Protein AF-A0A3A0DLK5-F1 (afdb_monomer_lite)

Structure (mmCIF, N/CA/C/O backbone):
data_AF-A0A3A0DLK5-F1
#
_entry.id   AF-A0A3A0DLK5-F1
#
loop_
_atom_site.group_PDB
_atom_site.id
_atom_site.type_symbol
_atom_site.label_atom_id
_atom_site.label_alt_id
_atom_site.label_comp_id
_atom_site.label_asym_id
_atom_site.label_entity_id
_atom_site.label_seq_id
_atom_site.pdbx_PDB_ins_code
_atom_site.Cartn_x
_atom_site.Cartn_y
_atom_site.Cartn_z
_atom_site.occupancy
_atom_site.B_iso_or_equiv
_atom_site.auth_seq_id
_atom_site.auth_comp_id
_atom_site.auth_asym_id
_atom_site.auth_atom_id
_atom_site.pdbx_PDB_model_num
ATOM 1 N N . MET A 1 1 ? 32.232 1.868 -18.737 1.00 34.16 1 MET A N 1
ATOM 2 C CA . MET A 1 1 ? 31.242 0.925 -19.292 1.00 34.16 1 MET A CA 1
ATOM 3 C C . MET A 1 1 ? 31.493 -0.412 -18.632 1.00 34.16 1 MET A C 1
ATOM 5 O O . MET A 1 1 ? 32.468 -1.069 -18.978 1.00 34.16 1 MET A O 1
ATOM 9 N N . ALA A 1 2 ? 30.712 -0.737 -17.605 1.00 38.31 2 ALA A N 1
ATOM 10 C CA . ALA A 1 2 ? 30.695 -2.085 -17.058 1.00 38.31 2 ALA A CA 1
ATOM 11 C C . ALA A 1 2 ? 30.108 -3.041 -18.112 1.00 38.31 2 ALA A C 1
ATOM 13 O O . ALA A 1 2 ? 29.329 -2.612 -18.967 1.00 38.31 2 ALA A O 1
ATOM 14 N N . ALA A 1 3 ? 30.559 -4.294 -18.114 1.00 41.34 3 ALA A N 1
ATOM 15 C CA . ALA A 1 3 ? 30.065 -5.302 -19.043 1.00 41.34 3 ALA A CA 1
ATOM 16 C C . ALA A 1 3 ? 28.560 -5.514 -18.822 1.00 41.34 3 ALA A C 1
ATOM 18 O O . ALA A 1 3 ? 28.112 -5.530 -17.679 1.00 41.34 3 ALA A O 1
ATOM 19 N N . MET A 1 4 ? 27.790 -5.656 -19.905 1.00 41.47 4 MET A N 1
ATOM 20 C CA . MET A 1 4 ? 26.389 -6.057 -19.788 1.00 41.47 4 MET A CA 1
ATOM 21 C C . MET A 1 4 ? 26.327 -7.449 -19.144 1.00 41.47 4 MET A C 1
ATOM 23 O O . MET A 1 4 ? 27.038 -8.347 -19.612 1.00 41.47 4 MET A O 1
ATOM 27 N N . PRO A 1 5 ? 25.530 -7.636 -18.083 1.00 41.88 5 PRO A N 1
ATOM 28 C CA . PRO A 1 5 ? 25.325 -8.946 -17.492 1.00 41.88 5 PRO A CA 1
ATOM 29 C C . PRO A 1 5 ? 24.592 -9.863 -18.495 1.00 41.88 5 PRO A C 1
ATOM 31 O O . PRO A 1 5 ? 23.936 -9.392 -19.430 1.00 41.88 5 PRO A O 1
ATOM 34 N N . PRO A 1 6 ? 24.783 -11.185 -18.389 1.00 40.12 6 PRO A N 1
ATOM 35 C CA . PRO A 1 6 ? 24.301 -12.149 -19.375 1.00 40.12 6 PRO A CA 1
ATOM 36 C C . PRO A 1 6 ? 22.765 -12.214 -19.439 1.00 40.12 6 PRO A C 1
ATOM 38 O O . PRO A 1 6 ? 22.094 -12.216 -18.420 1.00 40.12 6 PRO A O 1
ATOM 41 N N . ALA A 1 7 ? 22.199 -12.331 -20.644 1.00 37.28 7 ALA A N 1
ATOM 42 C CA . ALA A 1 7 ? 20.751 -12.385 -20.862 1.00 37.28 7 ALA A CA 1
ATOM 43 C C . ALA A 1 7 ? 20.071 -13.564 -20.130 1.00 37.28 7 ALA A C 1
ATOM 45 O O . ALA A 1 7 ? 20.498 -14.714 -20.275 1.00 37.28 7 ALA A O 1
ATOM 46 N N . GLY A 1 8 ? 18.986 -13.270 -19.400 1.00 46.81 8 GLY A N 1
ATOM 47 C CA . GLY A 1 8 ? 18.167 -14.251 -18.669 1.00 46.81 8 GLY A CA 1
ATOM 48 C C . GLY A 1 8 ? 17.815 -13.889 -17.217 1.00 46.81 8 GLY A C 1
ATOM 49 O O . GLY A 1 8 ? 17.337 -14.762 -16.494 1.00 46.81 8 GLY A O 1
ATOM 50 N N . HIS A 1 9 ? 18.063 -12.654 -16.771 1.00 54.78 9 HIS A N 1
ATOM 51 C CA . HIS A 1 9 ? 17.793 -12.229 -15.394 1.00 54.78 9 HIS A CA 1
ATOM 52 C C . HIS A 1 9 ? 16.305 -11.951 -15.137 1.00 54.78 9 HIS A C 1
ATOM 54 O O . HIS A 1 9 ? 15.571 -11.510 -16.018 1.00 54.78 9 HIS A O 1
ATOM 60 N N . ALA A 1 10 ? 15.871 -12.243 -13.911 1.00 68.50 10 ALA A N 1
ATOM 61 C CA . ALA A 1 10 ? 14.544 -11.918 -13.412 1.00 68.50 10 ALA A CA 1
ATOM 62 C C . ALA A 1 10 ? 14.385 -10.394 -13.307 1.00 68.50 10 ALA A C 1
ATOM 64 O O . ALA A 1 10 ? 15.261 -9.733 -12.758 1.00 68.50 10 ALA A O 1
ATOM 65 N N . ALA A 1 11 ? 13.274 -9.850 -13.803 1.00 90.25 11 ALA A N 1
ATOM 66 C CA . ALA A 1 11 ? 12.898 -8.473 -13.519 1.00 90.25 11 ALA A CA 1
ATOM 67 C C . ALA A 1 11 ? 12.209 -8.413 -12.156 1.00 90.25 11 ALA A C 1
ATOM 69 O O . ALA A 1 11 ? 11.267 -9.172 -11.911 1.00 90.25 11 ALA A O 1
ATOM 70 N N . SER A 1 12 ? 12.690 -7.552 -11.264 1.00 93.38 12 SER A N 1
ATOM 71 C CA . SER A 1 12 ? 12.174 -7.481 -9.895 1.00 93.38 12 SER A CA 1
ATOM 72 C C . SER A 1 12 ? 12.217 -6.065 -9.348 1.00 93.38 12 SER A C 1
ATOM 74 O O . SER A 1 12 ? 13.135 -5.304 -9.641 1.00 93.38 12 SER A O 1
ATOM 76 N N . LEU A 1 13 ? 11.272 -5.739 -8.472 1.00 94.44 13 LEU A N 1
ATOM 77 C CA . LEU A 1 13 ? 11.472 -4.664 -7.510 1.00 94.44 13 LEU A CA 1
ATOM 78 C C . LEU A 1 13 ? 12.346 -5.188 -6.374 1.00 94.44 13 LEU A C 1
ATOM 80 O O . LEU A 1 13 ? 12.076 -6.255 -5.822 1.00 94.44 13 LEU A O 1
ATOM 84 N N . LEU A 1 14 ? 13.393 -4.452 -6.033 1.00 91.62 14 LEU A N 1
ATOM 85 C CA . LEU A 1 14 ? 14.311 -4.780 -4.955 1.00 91.62 14 LEU A CA 1
ATOM 86 C C . LEU A 1 14 ? 14.040 -3.871 -3.772 1.00 91.62 14 LEU A C 1
ATOM 88 O O . LEU A 1 14 ? 14.046 -2.655 -3.925 1.00 91.62 14 LEU A O 1
ATOM 92 N N . PHE A 1 15 ? 13.874 -4.458 -2.596 1.00 88.25 15 PHE A N 1
ATOM 93 C CA . PHE A 1 15 ? 13.658 -3.744 -1.349 1.00 88.25 15 PHE A CA 1
ATOM 94 C C . PHE A 1 15 ? 14.786 -4.067 -0.386 1.00 88.25 15 PHE A C 1
ATOM 96 O O . PHE A 1 15 ? 15.182 -5.227 -0.225 1.00 88.25 15 PHE A O 1
ATOM 103 N N . ARG A 1 16 ? 15.321 -3.031 0.245 1.00 83.50 16 ARG A N 1
ATOM 104 C CA . ARG A 1 16 ? 16.398 -3.142 1.224 1.00 83.50 16 ARG A CA 1
ATOM 105 C C . ARG A 1 16 ? 15.998 -2.426 2.501 1.00 83.50 16 ARG A C 1
ATOM 107 O O . ARG A 1 16 ? 15.196 -1.504 2.464 1.00 83.50 16 ARG A O 1
ATOM 114 N N . GLU A 1 17 ? 16.548 -2.899 3.609 1.00 75.31 17 GLU A N 1
ATOM 115 C CA . GLU A 1 17 ? 16.556 -2.219 4.899 1.00 75.31 17 GLU A CA 1
ATOM 116 C C . GLU A 1 17 ? 18.019 -2.036 5.344 1.00 75.31 17 GLU A C 1
ATOM 118 O O . GLU A 1 17 ? 18.793 -3.002 5.397 1.00 75.31 17 GLU A O 1
ATOM 123 N N . SER A 1 18 ? 18.441 -0.812 5.658 1.00 63.25 18 SER A N 1
ATOM 124 C CA . SER A 1 18 ? 19.761 -0.525 6.217 1.00 63.25 18 SER A CA 1
ATOM 125 C C . SER A 1 18 ? 19.859 -1.064 7.641 1.00 63.25 18 SER A C 1
ATOM 127 O O . SER A 1 18 ? 19.015 -0.802 8.495 1.00 63.25 18 SER A O 1
ATOM 129 N N . ALA A 1 19 ? 20.949 -1.771 7.942 1.00 51.53 19 ALA A N 1
ATOM 130 C CA . ALA A 1 19 ? 21.298 -2.093 9.319 1.00 51.53 19 ALA A CA 1
ATOM 131 C C . ALA A 1 19 ? 21.792 -0.827 10.036 1.00 51.53 19 ALA A C 1
ATOM 133 O O . ALA A 1 19 ? 22.991 -0.548 10.102 1.00 51.53 19 ALA A O 1
ATOM 134 N N . GLY A 1 20 ? 20.840 -0.062 10.562 1.00 49.34 20 GLY A N 1
ATOM 135 C CA . GLY A 1 20 ? 21.077 1.181 11.280 1.00 49.34 20 GLY A CA 1
ATOM 136 C C . GLY A 1 20 ? 20.723 2.416 10.453 1.00 49.34 20 GLY A C 1
ATOM 137 O O . GLY A 1 20 ? 21.343 2.693 9.428 1.00 49.34 20 GLY A O 1
ATOM 138 N N . TYR A 1 21 ? 19.739 3.151 10.975 1.00 44.06 21 TYR A N 1
ATOM 139 C CA . TYR A 1 21 ? 19.574 4.605 10.907 1.00 44.06 21 TYR A CA 1
ATOM 140 C C . TYR A 1 21 ? 19.883 5.257 9.558 1.00 44.06 21 TYR A C 1
ATOM 142 O O . TYR A 1 21 ? 20.777 6.097 9.473 1.00 44.06 21 TYR A O 1
ATOM 150 N N . LEU A 1 22 ? 19.144 4.897 8.509 1.00 43.53 22 LEU A N 1
ATOM 151 C CA . LEU A 1 22 ? 19.096 5.700 7.292 1.00 43.53 22 LEU A CA 1
ATOM 152 C C . LEU A 1 22 ? 17.663 5.790 6.791 1.00 43.53 22 LEU A C 1
ATOM 154 O O . LEU A 1 22 ? 17.083 4.834 6.295 1.00 43.53 22 LEU A O 1
ATOM 158 N N . ASP A 1 23 ? 17.115 6.979 6.993 1.00 47.97 23 ASP A N 1
ATOM 159 C CA . ASP A 1 23 ? 15.732 7.314 6.733 1.00 47.97 23 ASP A CA 1
ATOM 160 C C . ASP A 1 23 ? 15.464 7.526 5.250 1.00 47.97 23 ASP A C 1
ATOM 162 O O . ASP A 1 23 ? 16.197 8.233 4.554 1.00 47.97 23 ASP A O 1
ATOM 166 N N . PHE A 1 24 ? 14.298 7.057 4.824 1.00 49.66 24 PHE A N 1
ATOM 167 C CA . PHE A 1 24 ? 13.686 7.403 3.550 1.00 49.66 24 PHE A CA 1
ATOM 168 C C . PHE A 1 24 ? 13.430 8.931 3.426 1.00 49.66 24 PHE A C 1
ATOM 170 O O . PHE A 1 24 ? 13.394 9.455 2.312 1.00 49.66 24 PHE A O 1
ATOM 177 N N . ILE A 1 25 ? 13.327 9.681 4.543 1.00 48.03 25 ILE A N 1
ATOM 178 C CA . ILE A 1 25 ? 13.006 11.130 4.566 1.00 48.03 25 ILE A CA 1
ATOM 179 C C . ILE A 1 25 ? 13.698 11.939 5.720 1.00 48.03 25 ILE A C 1
ATOM 181 O O . ILE A 1 25 ? 13.385 13.094 6.001 1.00 48.03 25 ILE A O 1
ATOM 185 N N . GLY A 1 26 ? 14.713 11.393 6.387 1.00 39.78 26 GLY A N 1
ATOM 186 C CA . GLY A 1 26 ? 15.451 12.097 7.455 1.00 39.78 26 GLY A CA 1
ATOM 187 C C . GLY A 1 26 ? 14.703 12.304 8.786 1.00 39.78 26 GLY A C 1
ATOM 188 O O . GLY A 1 26 ? 15.006 13.276 9.482 1.00 39.78 26 GLY A O 1
ATOM 189 N N . ALA A 1 27 ? 13.737 11.445 9.138 1.00 35.72 27 ALA A N 1
ATOM 190 C CA . ALA A 1 27 ? 13.007 11.523 10.407 1.00 35.72 27 ALA A CA 1
ATOM 191 C C . ALA A 1 27 ? 12.652 10.161 11.057 1.00 35.72 27 ALA A C 1
ATOM 193 O O . ALA A 1 27 ? 11.501 9.946 11.411 1.00 35.72 27 ALA A O 1
ATOM 194 N N . GLY A 1 28 ? 13.615 9.267 11.266 1.00 44.59 28 GLY A N 1
ATOM 195 C CA . GLY A 1 28 ? 13.417 8.057 12.074 1.00 44.59 28 GLY A CA 1
ATOM 196 C C . GLY A 1 28 ? 12.828 6.848 11.334 1.00 44.59 28 GLY A C 1
ATOM 197 O O . GLY A 1 28 ? 12.215 6.935 10.267 1.00 44.59 28 GLY A O 1
ATOM 198 N N . THR A 1 29 ? 13.079 5.674 11.916 1.00 46.91 29 THR A N 1
ATOM 199 C CA . THR A 1 29 ? 12.907 4.352 11.307 1.00 46.91 29 THR A CA 1
ATOM 200 C C . THR A 1 29 ? 11.442 3.921 11.272 1.00 46.91 29 THR A C 1
ATOM 202 O O . THR A 1 29 ? 10.942 3.384 12.261 1.00 46.91 29 THR A O 1
ATOM 205 N N . LEU A 1 30 ? 10.778 4.053 10.121 1.00 49.81 30 LEU A N 1
ATOM 206 C CA . LEU A 1 30 ? 9.642 3.179 9.822 1.00 49.81 30 LEU A CA 1
ATOM 207 C C . LEU A 1 30 ? 10.158 1.726 9.813 1.00 49.81 30 LEU A C 1
ATOM 209 O O . LEU A 1 30 ? 11.142 1.458 9.118 1.00 49.81 30 LEU A O 1
ATOM 213 N N . PRO A 1 31 ? 9.559 0.787 10.565 1.00 52.47 31 PRO A N 1
ATOM 214 C CA . PRO A 1 31 ? 9.949 -0.614 10.496 1.00 52.47 31 PRO A CA 1
ATOM 215 C C . PRO A 1 31 ? 9.750 -1.150 9.076 1.00 52.47 31 PRO A C 1
ATOM 217 O O . PRO A 1 31 ? 8.702 -0.932 8.463 1.00 52.47 31 PRO A O 1
ATOM 220 N N . GLY A 1 32 ? 10.741 -1.883 8.565 1.00 65.12 32 GLY A N 1
ATOM 221 C CA . GLY A 1 32 ? 10.684 -2.507 7.245 1.00 65.12 32 GLY A CA 1
ATOM 222 C C . GLY A 1 32 ? 11.621 -1.864 6.225 1.00 65.12 32 GLY A C 1
ATOM 223 O O . GLY A 1 32 ? 12.773 -1.565 6.523 1.00 65.12 32 GLY A O 1
ATOM 224 N N . TRP A 1 33 ? 11.162 -1.734 4.983 1.00 72.62 33 TRP A N 1
ATOM 225 C CA . TRP A 1 33 ? 12.013 -1.329 3.860 1.00 72.62 33 TRP A CA 1
ATOM 226 C C . TRP A 1 33 ? 12.355 0.170 3.880 1.00 72.62 33 TRP A C 1
ATOM 228 O O . TRP A 1 33 ? 11.471 1.011 4.040 1.00 72.62 33 TRP A O 1
ATOM 238 N N . ASP A 1 34 ? 13.622 0.511 3.626 1.00 70.94 34 ASP A N 1
ATOM 239 C CA . ASP A 1 34 ? 14.130 1.891 3.573 1.00 70.94 34 ASP A CA 1
ATOM 240 C C . ASP A 1 34 ? 14.447 2.382 2.153 1.00 70.94 34 ASP A C 1
ATOM 242 O O . ASP A 1 34 ? 14.486 3.588 1.892 1.00 70.94 34 ASP A O 1
ATOM 246 N N . HIS A 1 35 ? 14.662 1.452 1.223 1.00 82.44 35 HIS A N 1
ATOM 247 C CA . HIS A 1 35 ? 15.047 1.758 -0.144 1.00 82.44 35 HIS A CA 1
ATOM 248 C C . HIS A 1 35 ? 14.426 0.778 -1.129 1.00 82.44 35 HIS A C 1
ATOM 250 O O . HIS A 1 35 ? 14.305 -0.417 -0.844 1.00 82.44 35 HIS A O 1
ATOM 256 N N . VAL A 1 36 ? 14.090 1.288 -2.312 1.00 89.44 36 VAL A N 1
ATOM 257 C CA . VAL A 1 36 ? 13.565 0.489 -3.417 1.00 89.44 36 VAL A CA 1
ATOM 258 C C . VAL A 1 36 ? 14.302 0.791 -4.717 1.00 89.44 36 VAL A C 1
ATOM 260 O O . VAL A 1 36 ? 14.678 1.933 -4.975 1.00 89.44 36 VAL A O 1
ATOM 263 N N . GLY A 1 37 ? 14.513 -0.245 -5.522 1.00 93.25 37 GLY A N 1
ATOM 264 C CA . GLY A 1 37 ? 15.069 -0.143 -6.866 1.00 93.25 37 GLY A CA 1
ATOM 265 C C . GLY A 1 37 ? 14.392 -1.111 -7.831 1.00 93.25 37 GLY A C 1
ATOM 266 O O . GLY A 1 37 ? 13.740 -2.066 -7.414 1.00 93.25 37 GLY A O 1
ATOM 267 N N . LEU A 1 38 ? 14.553 -0.873 -9.128 1.00 95.75 38 LEU A N 1
ATOM 268 C CA . LEU A 1 38 ? 14.069 -1.738 -10.202 1.00 95.75 38 LEU A CA 1
ATOM 269 C C . LEU A 1 38 ? 15.249 -2.489 -10.822 1.00 95.75 38 LEU A C 1
ATOM 271 O O . LEU A 1 38 ? 16.127 -1.870 -11.416 1.00 95.75 38 LEU A O 1
ATOM 275 N N . GLU A 1 39 ? 15.252 -3.816 -10.722 1.00 94.00 39 GLU A N 1
ATOM 276 C CA . GLU A 1 39 ? 16.194 -4.687 -11.423 1.00 94.00 39 GLU A CA 1
ATOM 277 C C . GLU A 1 39 ? 15.682 -5.020 -12.830 1.00 94.00 39 GLU A C 1
ATOM 279 O O . GLU A 1 39 ? 14.638 -5.660 -12.977 1.00 94.00 39 GLU A O 1
ATOM 284 N N . VAL A 1 40 ? 16.450 -4.646 -13.857 1.00 92.12 40 VAL A N 1
ATOM 285 C CA . VAL A 1 40 ? 16.250 -5.052 -15.257 1.00 92.12 40 VAL A CA 1
ATOM 286 C C . VAL A 1 40 ? 17.590 -5.462 -15.842 1.00 92.12 40 VAL A C 1
ATOM 288 O O . VAL A 1 40 ? 18.580 -4.744 -15.702 1.00 92.12 40 VAL A O 1
ATOM 291 N N . ASP A 1 41 ? 17.634 -6.638 -16.474 1.00 86.94 41 ASP A N 1
ATOM 292 C CA . ASP A 1 41 ? 18.841 -7.174 -17.107 1.00 86.94 41 ASP A CA 1
ATOM 293 C C . ASP A 1 41 ? 20.079 -7.040 -16.204 1.00 86.94 41 ASP A C 1
ATOM 295 O O . ASP A 1 41 ? 21.101 -6.500 -16.613 1.00 86.94 41 ASP A O 1
ATOM 299 N N . GLY A 1 42 ? 19.960 -7.473 -14.942 1.00 82.44 42 GLY A N 1
ATOM 300 C CA . GLY A 1 42 ? 21.040 -7.496 -13.947 1.00 82.44 42 GLY A CA 1
ATOM 301 C C . GLY A 1 42 ? 21.536 -6.127 -13.460 1.00 82.44 42 GLY A C 1
ATOM 302 O O . GLY A 1 42 ? 22.475 -6.077 -12.661 1.00 82.44 42 GLY A O 1
ATOM 303 N N . TRP A 1 43 ? 20.919 -5.033 -13.906 1.00 87.44 43 TRP A N 1
ATOM 304 C CA . TRP A 1 43 ? 21.165 -3.681 -13.418 1.00 87.44 43 TRP A CA 1
ATOM 305 C C . TRP A 1 43 ? 20.004 -3.184 -12.574 1.00 87.44 43 TRP A C 1
ATOM 307 O O . TRP A 1 43 ? 18.851 -3.475 -12.863 1.00 87.44 43 TRP A O 1
ATOM 317 N N . VAL A 1 44 ? 20.316 -2.380 -11.566 1.00 90.88 44 VAL A N 1
ATOM 318 C CA . VAL A 1 44 ? 19.348 -1.766 -10.667 1.00 90.88 44 VAL A CA 1
ATOM 319 C C . VAL A 1 44 ? 19.278 -0.274 -10.943 1.00 90.88 44 VAL A C 1
ATOM 321 O O . VAL A 1 44 ? 20.288 0.434 -10.872 1.00 90.88 44 VAL A O 1
ATOM 324 N N . TRP A 1 45 ? 18.070 0.173 -11.254 1.00 94.00 45 TRP A N 1
ATOM 325 C CA . TRP A 1 45 ? 17.669 1.568 -11.310 1.00 94.00 45 TRP A CA 1
ATOM 326 C C . TRP A 1 45 ? 17.139 2.012 -9.951 1.00 94.00 45 TRP A C 1
ATOM 328 O O . TRP A 1 45 ? 16.303 1.334 -9.358 1.00 94.00 45 TRP A O 1
ATOM 338 N N . GLU A 1 46 ? 17.595 3.159 -9.466 1.00 91.38 46 GLU A N 1
ATOM 339 C CA . GLU A 1 46 ? 17.121 3.758 -8.215 1.00 91.38 46 GLU A CA 1
ATOM 340 C C . GLU A 1 46 ? 17.210 5.287 -8.279 1.00 91.38 46 GLU A C 1
ATOM 342 O O . GLU A 1 46 ? 17.851 5.841 -9.176 1.00 91.38 46 GLU A O 1
ATOM 347 N N . SER A 1 47 ? 16.605 5.968 -7.303 1.00 89.31 47 SER A N 1
ATOM 348 C CA . SER A 1 47 ? 16.895 7.375 -7.019 1.00 89.31 47 SER A CA 1
ATOM 349 C C . SER A 1 47 ? 17.412 7.514 -5.595 1.00 89.31 47 SER A C 1
ATOM 351 O O . SER A 1 47 ? 16.755 7.076 -4.652 1.00 89.31 47 SER A O 1
ATOM 353 N N . HIS A 1 48 ? 18.574 8.141 -5.423 1.00 81.50 48 HIS A N 1
ATOM 354 C CA . HIS A 1 48 ? 19.280 8.167 -4.143 1.00 81.50 48 HIS A CA 1
ATOM 355 C C . HIS A 1 48 ? 19.714 9.600 -3.768 1.00 81.50 48 HIS A C 1
ATOM 357 O O . HIS A 1 48 ? 20.140 10.346 -4.651 1.00 81.50 48 HIS A O 1
ATOM 363 N N . PRO A 1 49 ? 19.683 10.023 -2.482 1.00 73.56 49 PRO A N 1
ATOM 364 C CA . PRO A 1 49 ? 20.080 11.381 -2.066 1.00 73.56 49 PRO A CA 1
ATOM 365 C C . PRO A 1 49 ? 21.531 11.752 -2.401 1.00 73.56 49 PRO A C 1
ATOM 367 O O . PRO A 1 49 ? 21.891 12.929 -2.426 1.00 73.56 49 PRO A O 1
ATOM 370 N N . GLY A 1 50 ? 22.358 10.756 -2.704 1.00 66.62 50 GLY A N 1
ATOM 371 C CA . GLY A 1 50 ? 23.811 10.866 -2.722 1.00 66.62 50 GLY A CA 1
ATOM 372 C C . GLY A 1 50 ? 24.343 10.810 -1.287 1.00 66.62 50 GLY A C 1
ATOM 373 O O . GLY A 1 50 ? 23.819 11.459 -0.386 1.00 66.62 50 GLY A O 1
ATOM 374 N N . TYR A 1 51 ? 25.358 9.986 -1.033 1.00 57.53 51 TYR A N 1
ATOM 375 C CA . TYR A 1 51 ? 25.908 9.788 0.312 1.00 57.53 51 TYR A CA 1
ATOM 376 C C . TYR A 1 51 ? 26.741 10.991 0.786 1.00 57.53 51 TYR A C 1
ATOM 378 O O . TYR A 1 51 ? 27.971 10.946 0.746 1.00 57.53 51 TYR A O 1
ATOM 386 N N . ASP A 1 52 ? 26.104 12.078 1.217 1.00 45.81 52 ASP A N 1
ATOM 387 C CA . ASP A 1 52 ? 26.799 13.187 1.883 1.00 45.81 52 ASP A CA 1
ATOM 388 C C . ASP A 1 52 ? 26.635 13.058 3.407 1.00 45.81 52 ASP A C 1
ATOM 390 O O . ASP A 1 52 ? 25.759 13.661 4.023 1.00 45.81 52 ASP A O 1
ATOM 394 N N . TYR A 1 53 ? 27.453 12.202 4.033 1.00 45.88 53 TYR A N 1
ATOM 395 C CA . TYR A 1 53 ? 27.465 12.054 5.493 1.00 45.88 53 TYR A CA 1
ATOM 396 C C . TYR A 1 53 ? 28.512 12.963 6.149 1.00 45.88 53 TYR A C 1
ATOM 398 O O . TYR A 1 53 ? 29.673 12.977 5.713 1.00 45.88 53 TYR A O 1
ATOM 406 N N . PRO A 1 54 ? 28.186 13.635 7.274 1.00 36.81 54 PRO A N 1
ATOM 407 C CA . PRO A 1 54 ? 29.183 14.309 8.093 1.00 36.81 54 PRO A CA 1
ATOM 408 C C . PRO A 1 54 ? 30.139 13.260 8.681 1.00 36.81 54 PRO A C 1
ATOM 410 O O . PRO A 1 54 ? 29.782 12.510 9.585 1.00 36.81 54 PRO A O 1
ATOM 413 N N . GLY A 1 55 ? 31.361 13.188 8.148 1.00 41.53 55 GLY A N 1
ATOM 414 C CA . GLY A 1 55 ? 32.375 12.202 8.550 1.00 41.53 55 GLY A CA 1
ATOM 415 C C . GLY A 1 55 ? 32.783 11.213 7.455 1.00 41.53 55 GLY A C 1
ATOM 416 O O . GLY A 1 55 ? 33.737 10.458 7.661 1.00 41.53 55 GLY A O 1
ATOM 417 N N . ALA A 1 56 ? 32.149 11.245 6.277 1.00 43.06 56 ALA A N 1
ATOM 418 C CA . ALA A 1 56 ? 32.703 10.598 5.094 1.00 43.06 56 ALA A CA 1
ATOM 419 C C . ALA A 1 56 ? 34.051 11.259 4.771 1.00 43.06 56 ALA A C 1
ATOM 421 O O . ALA A 1 56 ? 34.134 12.435 4.423 1.00 43.06 56 ALA A O 1
ATOM 422 N N . ILE A 1 57 ? 35.134 10.500 4.921 1.00 40.19 57 ILE A N 1
ATOM 423 C CA . ILE A 1 57 ? 36.520 10.996 4.836 1.00 40.19 57 ILE A CA 1
ATOM 424 C C . ILE A 1 57 ? 36.862 11.540 3.430 1.00 40.19 57 ILE A C 1
ATOM 426 O O . ILE A 1 57 ? 37.923 12.127 3.230 1.00 40.19 57 ILE A O 1
ATOM 430 N N . PHE A 1 58 ? 35.961 11.371 2.456 1.00 41.28 58 PHE A N 1
ATOM 431 C CA . PHE A 1 58 ? 36.112 11.814 1.075 1.00 41.28 58 PHE A CA 1
ATOM 432 C C . PHE A 1 58 ? 34.793 12.370 0.524 1.00 41.28 58 PHE A C 1
ATOM 434 O O . PHE A 1 58 ? 34.100 11.707 -0.242 1.00 41.28 58 PHE A O 1
ATOM 441 N N .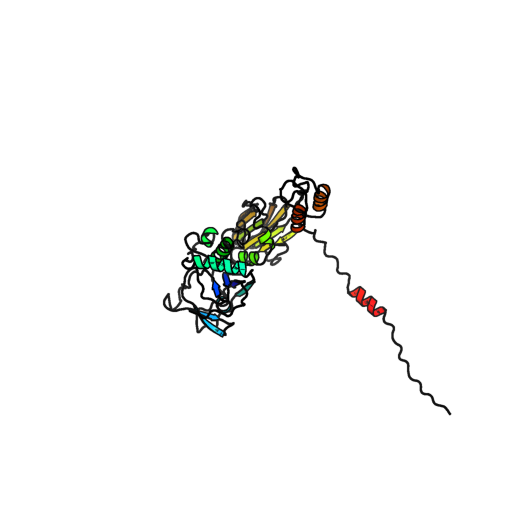 GLN A 1 59 ? 34.466 13.609 0.895 1.00 44.69 59 GLN A N 1
ATOM 442 C CA . GLN A 1 59 ? 33.418 14.392 0.235 1.00 44.69 59 GLN A CA 1
ATOM 443 C C . GLN A 1 59 ? 33.710 14.503 -1.271 1.00 44.69 59 GLN A C 1
ATOM 445 O O . GLN A 1 59 ? 34.738 15.059 -1.655 1.00 44.69 59 GLN A O 1
ATOM 450 N N . GLY A 1 60 ? 32.828 13.958 -2.115 1.00 44.97 60 GLY A N 1
ATOM 451 C CA . GLY A 1 60 ? 32.721 14.286 -3.545 1.00 44.97 60 GLY A CA 1
ATOM 452 C C . GLY A 1 60 ? 33.932 14.016 -4.453 1.00 44.97 60 GLY A C 1
ATOM 453 O O . GLY A 1 60 ? 33.980 14.574 -5.546 1.00 44.97 60 GLY A O 1
ATOM 454 N N . ILE A 1 61 ? 34.931 13.225 -4.035 1.00 44.25 61 ILE A N 1
ATOM 455 C CA . ILE A 1 61 ? 36.200 13.093 -4.791 1.00 44.25 61 ILE A CA 1
ATOM 456 C C . ILE A 1 61 ? 36.571 11.637 -5.138 1.00 44.25 61 ILE A C 1
ATOM 458 O O . ILE A 1 61 ? 37.381 11.424 -6.040 1.00 44.25 61 ILE A O 1
ATOM 462 N N . LEU A 1 62 ? 35.974 10.616 -4.508 1.00 48.41 62 LEU A N 1
ATOM 463 C CA . LEU A 1 62 ? 36.272 9.206 -4.804 1.00 48.41 62 LEU A CA 1
ATOM 464 C C . LEU A 1 62 ? 34.987 8.370 -4.941 1.00 48.41 62 LEU A C 1
ATOM 466 O O . LEU A 1 62 ? 34.045 8.606 -4.189 1.00 48.41 62 LEU A O 1
ATOM 470 N N . PRO A 1 63 ? 34.939 7.386 -5.864 1.00 52.62 63 PRO A N 1
ATOM 471 C CA . PRO A 1 63 ? 33.838 6.429 -5.915 1.00 52.62 63 PRO A CA 1
ATOM 472 C C . PRO A 1 63 ? 33.728 5.672 -4.587 1.00 52.62 63 PRO A C 1
ATOM 474 O O . PRO A 1 63 ? 34.748 5.353 -3.964 1.00 52.62 63 PRO A O 1
ATOM 477 N N . HIS A 1 64 ? 32.499 5.370 -4.172 1.00 59.16 64 HIS A N 1
ATOM 478 C CA . HIS A 1 64 ? 32.256 4.464 -3.054 1.00 59.16 64 HIS A CA 1
ATOM 479 C C . HIS A 1 64 ? 32.236 3.014 -3.561 1.00 59.16 64 HIS A C 1
ATOM 481 O O . HIS A 1 64 ? 32.144 2.758 -4.763 1.00 59.16 64 HIS A O 1
ATOM 487 N N . PHE A 1 65 ? 32.439 2.053 -2.658 1.00 60.75 65 PHE A N 1
ATOM 488 C CA . PHE A 1 65 ? 32.609 0.644 -3.018 1.00 60.75 65 PHE A CA 1
ATOM 489 C C . PHE A 1 65 ? 31.543 -0.212 -2.363 1.00 60.75 65 PHE A C 1
ATOM 491 O O . PHE A 1 65 ? 31.695 -0.568 -1.198 1.00 60.75 65 PHE A O 1
ATOM 498 N N . ALA A 1 66 ? 30.535 -0.607 -3.133 1.00 65.56 66 ALA A N 1
ATOM 499 C CA . ALA A 1 66 ? 29.549 -1.580 -2.689 1.00 65.56 66 ALA A CA 1
ATOM 500 C C . ALA A 1 66 ? 30.144 -2.993 -2.769 1.00 65.56 66 ALA A C 1
ATOM 502 O O . ALA A 1 66 ? 30.844 -3.321 -3.726 1.00 65.56 66 ALA A O 1
ATOM 503 N N . TRP A 1 67 ? 29.916 -3.826 -1.756 1.00 66.38 67 TRP A N 1
ATOM 504 C CA . TRP A 1 67 ? 30.274 -5.243 -1.822 1.00 66.38 67 TRP A CA 1
ATOM 505 C C . TRP A 1 67 ? 29.174 -5.996 -2.566 1.00 66.38 67 TRP A C 1
ATOM 507 O O . TRP A 1 67 ? 28.020 -5.950 -2.150 1.00 66.38 67 TRP A O 1
ATOM 517 N N . ASP A 1 68 ? 29.539 -6.695 -3.634 1.00 70.62 68 ASP A N 1
ATOM 518 C CA . ASP A 1 68 ? 28.666 -7.633 -4.323 1.00 70.62 68 ASP A CA 1
ATOM 519 C C . ASP A 1 68 ? 28.970 -9.059 -3.819 1.00 70.62 68 ASP A C 1
ATOM 521 O O . ASP A 1 68 ? 30.058 -9.588 -4.082 1.00 70.62 68 ASP A O 1
ATOM 525 N N . PRO A 1 69 ? 28.055 -9.694 -3.063 1.00 66.06 69 PRO A N 1
ATOM 526 C CA . PRO A 1 69 ? 28.239 -11.055 -2.574 1.00 66.06 69 PRO A CA 1
ATOM 527 C C . PRO A 1 69 ? 28.116 -12.105 -3.682 1.00 66.06 69 PRO A C 1
ATOM 529 O O . PRO A 1 69 ? 28.706 -13.177 -3.546 1.00 66.06 69 PRO A O 1
ATOM 532 N N . ASP A 1 70 ? 27.372 -11.810 -4.748 1.00 71.19 70 ASP A N 1
ATOM 533 C CA . ASP A 1 70 ? 27.102 -12.746 -5.838 1.00 71.19 70 ASP A CA 1
ATOM 534 C C . ASP A 1 70 ? 28.347 -12.865 -6.734 1.00 71.19 70 ASP A C 1
ATOM 536 O O . ASP A 1 70 ? 28.668 -13.945 -7.236 1.00 71.19 70 ASP A O 1
ATOM 540 N N . GLU A 1 71 ? 29.117 -11.779 -6.841 1.00 71.81 71 GLU A N 1
ATOM 541 C CA . GLU A 1 71 ? 30.397 -11.734 -7.557 1.00 71.81 71 GLU A CA 1
ATOM 542 C C . GLU A 1 71 ? 31.632 -11.845 -6.640 1.00 71.81 71 GLU A C 1
ATOM 544 O O . GLU A 1 71 ? 32.764 -11.937 -7.121 1.00 71.81 71 GLU A O 1
ATOM 549 N N . ALA A 1 72 ? 31.428 -11.844 -5.319 1.00 73.31 72 ALA A N 1
ATOM 550 C CA . ALA A 1 72 ? 32.470 -11.831 -4.290 1.00 73.31 72 ALA A CA 1
ATOM 551 C C . ALA A 1 72 ? 33.534 -10.730 -4.499 1.00 73.31 72 ALA A C 1
ATOM 553 O O . ALA A 1 72 ? 34.735 -10.953 -4.289 1.00 73.31 72 ALA A O 1
ATOM 554 N N . GLN A 1 73 ? 33.104 -9.535 -4.912 1.00 70.94 73 GLN A N 1
ATOM 555 C CA . GLN A 1 73 ? 33.989 -8.400 -5.176 1.00 70.94 73 GLN A CA 1
ATOM 556 C C . GLN A 1 73 ? 33.373 -7.057 -4.780 1.00 70.94 73 GLN A C 1
ATOM 558 O O . GLN A 1 73 ? 32.168 -6.923 -4.610 1.00 70.94 73 GLN A O 1
ATOM 563 N N . HIS A 1 74 ? 34.213 -6.026 -4.660 1.00 68.94 74 HIS A N 1
ATOM 564 C CA . HIS A 1 74 ? 33.733 -4.651 -4.533 1.00 68.94 74 HIS A CA 1
ATOM 565 C C . HIS A 1 74 ? 33.480 -4.035 -5.912 1.00 68.94 74 HIS A C 1
ATOM 567 O O . HIS A 1 74 ? 34.396 -3.960 -6.736 1.00 68.94 74 HIS A O 1
ATOM 573 N N . VAL A 1 75 ? 32.275 -3.511 -6.114 1.00 70.25 75 VAL A N 1
ATOM 574 C CA . VAL A 1 75 ? 31.876 -2.751 -7.298 1.00 70.25 75 VAL A CA 1
ATOM 575 C C . VAL A 1 75 ? 32.065 -1.262 -7.018 1.00 70.25 75 VAL A C 1
ATOM 577 O O . VAL A 1 75 ? 31.739 -0.760 -5.942 1.00 70.25 75 VAL A O 1
ATOM 580 N N . SER A 1 76 ? 32.659 -0.551 -7.975 1.00 69.44 76 SER A N 1
ATOM 581 C CA . SER A 1 76 ? 32.827 0.901 -7.901 1.00 69.44 76 SER A CA 1
ATOM 582 C C . SER A 1 76 ? 31.511 1.576 -8.259 1.00 69.44 76 SER A C 1
ATOM 584 O O . SER A 1 76 ? 31.078 1.470 -9.403 1.00 69.44 76 SER A O 1
ATOM 586 N N . VAL A 1 77 ? 30.946 2.329 -7.324 1.00 69.38 77 VAL A N 1
ATOM 587 C CA . VAL A 1 77 ? 29.701 3.071 -7.514 1.00 69.38 77 VAL A CA 1
ATOM 588 C C . VAL A 1 77 ? 30.032 4.572 -7.535 1.00 69.38 77 VAL A C 1
ATOM 590 O O . VAL A 1 77 ? 30.651 5.090 -6.593 1.00 69.38 77 VAL A O 1
ATOM 593 N N . PRO A 1 78 ? 29.744 5.280 -8.642 1.00 69.75 78 PRO A N 1
ATOM 594 C CA . PRO A 1 78 ? 29.877 6.730 -8.723 1.00 69.75 78 PRO A CA 1
ATOM 595 C C . PRO A 1 78 ? 29.063 7.445 -7.645 1.00 69.75 78 PRO A C 1
ATOM 597 O O . PRO A 1 78 ? 28.018 6.972 -7.217 1.00 69.75 78 PRO A O 1
ATOM 600 N N . PHE A 1 79 ? 29.545 8.606 -7.206 1.00 68.25 79 PHE A N 1
ATOM 601 C CA . PHE A 1 79 ? 28.722 9.507 -6.409 1.00 68.25 79 PHE A CA 1
ATOM 602 C C . PHE A 1 79 ? 27.771 10.250 -7.348 1.00 68.25 79 PHE A C 1
ATOM 604 O O . PHE A 1 79 ? 28.209 11.126 -8.096 1.00 68.25 79 PHE A O 1
ATOM 611 N N . GLU A 1 80 ? 26.496 9.889 -7.309 1.00 75.31 80 GLU A N 1
ATOM 612 C CA . GLU A 1 80 ? 25.425 10.535 -8.057 1.00 75.31 80 GLU A CA 1
ATOM 613 C C . GLU A 1 80 ? 24.223 10.731 -7.122 1.00 75.31 80 GLU A C 1
ATOM 615 O O . GLU A 1 80 ? 23.977 9.933 -6.216 1.00 75.31 80 GLU A O 1
ATOM 620 N N . SER A 1 81 ? 23.567 11.883 -7.254 1.00 81.75 81 SER A N 1
ATOM 621 C CA . SER A 1 81 ? 22.376 12.248 -6.488 1.00 81.75 81 SER A CA 1
ATOM 622 C C . SER A 1 81 ? 21.220 12.333 -7.471 1.00 81.75 81 SER A C 1
ATOM 624 O O . SER A 1 81 ? 21.333 13.039 -8.475 1.00 81.75 81 SER A O 1
ATOM 626 N N . GLY A 1 82 ? 20.133 11.629 -7.176 1.00 86.00 82 GLY A N 1
ATOM 627 C CA . GLY A 1 82 ? 19.003 11.446 -8.077 1.00 86.00 82 GLY A CA 1
ATOM 628 C C . GLY A 1 82 ? 19.011 10.095 -8.777 1.00 86.00 82 GLY A C 1
ATOM 629 O O . GLY A 1 82 ? 19.501 9.107 -8.224 1.00 86.00 82 GLY A O 1
ATOM 630 N N . VAL A 1 83 ? 18.420 10.066 -9.971 1.00 92.06 83 VAL A N 1
ATOM 631 C CA . VAL A 1 83 ? 18.185 8.851 -10.761 1.00 92.06 83 VAL A CA 1
ATOM 632 C C . VAL A 1 83 ? 19.504 8.277 -11.265 1.00 92.06 83 VAL A C 1
ATOM 634 O O . VAL A 1 83 ? 20.277 8.967 -11.925 1.00 92.06 83 VAL A O 1
ATOM 637 N N . GLN A 1 84 ? 19.756 6.999 -10.988 1.00 90.19 84 GLN A N 1
ATOM 638 C CA . GLN A 1 84 ? 21.025 6.356 -11.313 1.00 90.19 84 GLN A CA 1
ATOM 639 C C . GLN A 1 84 ? 20.881 4.866 -11.651 1.00 90.19 84 GLN A C 1
ATOM 641 O O . GLN A 1 84 ? 19.921 4.204 -11.259 1.00 90.19 84 GLN A O 1
ATOM 646 N N . ARG A 1 85 ? 21.886 4.332 -12.362 1.00 90.44 85 ARG A N 1
ATOM 647 C CA . ARG A 1 85 ? 22.040 2.900 -12.678 1.00 90.44 85 ARG A CA 1
ATOM 648 C C . ARG A 1 85 ? 23.486 2.459 -12.486 1.00 90.44 85 ARG A C 1
ATOM 650 O O . ARG A 1 85 ? 24.248 2.343 -13.450 1.00 90.44 85 ARG A O 1
ATOM 657 N N . HIS A 1 86 ? 23.857 2.220 -11.232 1.00 83.94 86 HIS A N 1
ATOM 658 C CA . HIS A 1 86 ? 25.223 1.822 -10.863 1.00 83.94 86 HIS A CA 1
ATOM 659 C C . HIS A 1 86 ? 25.311 0.477 -10.151 1.00 83.94 86 HIS A C 1
ATOM 661 O O . HIS A 1 86 ? 26.404 -0.079 -10.044 1.00 83.94 86 HIS A O 1
ATOM 667 N N . HIS A 1 87 ? 24.181 -0.042 -9.678 1.00 81.44 87 HIS A N 1
ATOM 668 C CA . HIS A 1 87 ? 24.129 -1.253 -8.879 1.00 81.44 87 HIS A CA 1
ATOM 669 C C . HIS A 1 87 ? 23.693 -2.462 -9.711 1.00 81.44 87 HIS A C 1
ATOM 671 O O . HIS A 1 87 ? 22.885 -2.362 -10.625 1.00 81.44 87 HIS A O 1
ATOM 677 N N . THR A 1 88 ? 24.243 -3.615 -9.361 1.00 84.81 88 THR A N 1
ATOM 678 C CA . THR A 1 88 ? 23.658 -4.947 -9.571 1.00 84.81 88 THR A CA 1
ATOM 679 C C . THR A 1 88 ? 22.732 -5.276 -8.396 1.00 84.81 88 THR A C 1
ATOM 681 O O . THR A 1 88 ? 22.830 -4.640 -7.344 1.00 84.81 88 THR A O 1
ATOM 684 N N . ALA A 1 89 ? 21.890 -6.310 -8.494 1.00 81.81 89 ALA A N 1
ATOM 685 C CA . ALA A 1 89 ? 21.105 -6.765 -7.339 1.00 81.81 89 ALA A CA 1
ATOM 686 C C . ALA A 1 89 ? 21.995 -7.115 -6.129 1.00 81.81 89 ALA A C 1
ATOM 688 O O . ALA A 1 89 ? 21.685 -6.752 -4.992 1.00 81.81 89 ALA A O 1
ATOM 689 N N . GLY A 1 90 ? 23.137 -7.766 -6.374 1.00 78.94 90 GLY A N 1
ATOM 690 C CA . GLY A 1 90 ? 24.118 -8.114 -5.348 1.00 78.94 90 GLY A CA 1
ATOM 691 C C . GLY A 1 90 ? 24.687 -6.891 -4.627 1.00 78.94 90 GLY A C 1
ATOM 692 O O . GLY A 1 90 ? 24.668 -6.832 -3.397 1.00 78.94 90 GLY A O 1
ATOM 693 N N . SER A 1 91 ? 25.146 -5.888 -5.374 1.00 78.00 91 SER A N 1
ATOM 694 C CA . SER A 1 91 ? 25.677 -4.649 -4.788 1.00 78.00 91 SER A CA 1
ATOM 695 C C . SER A 1 91 ? 24.600 -3.719 -4.221 1.00 78.00 91 SER A C 1
ATOM 697 O O . SER A 1 91 ? 24.907 -2.943 -3.320 1.00 78.00 91 SER A O 1
ATOM 699 N N . PHE A 1 92 ? 23.352 -3.794 -4.694 1.00 81.12 92 PHE A N 1
ATOM 700 C CA . PHE A 1 92 ? 22.222 -3.073 -4.101 1.00 81.12 92 PHE A CA 1
ATOM 701 C C . PHE A 1 92 ? 21.907 -3.611 -2.702 1.00 81.12 92 PHE A C 1
ATOM 703 O O . PHE A 1 92 ? 21.713 -2.825 -1.781 1.00 81.12 92 PHE A O 1
ATOM 710 N N . ARG A 1 93 ? 21.948 -4.940 -2.499 1.00 75.19 93 ARG A N 1
ATOM 711 C CA . ARG A 1 93 ? 21.667 -5.597 -1.203 1.00 75.19 93 ARG A CA 1
ATOM 712 C C . ARG A 1 93 ? 22.483 -5.047 -0.033 1.00 75.19 93 ARG A C 1
ATOM 714 O O . ARG A 1 93 ? 21.986 -5.041 1.086 1.00 75.19 93 ARG A O 1
ATOM 721 N N . TRP A 1 94 ? 23.724 -4.616 -0.253 1.00 66.88 94 TRP A N 1
ATOM 722 C CA . TRP A 1 94 ? 24.632 -4.250 0.835 1.00 66.88 94 TRP A CA 1
ATOM 723 C C . TRP A 1 94 ? 24.952 -2.766 0.833 1.00 66.88 94 TRP A C 1
ATOM 725 O O . TRP A 1 94 ? 25.515 -2.230 -0.119 1.00 66.88 94 TRP A O 1
ATOM 735 N N . ASN A 1 95 ? 24.704 -2.121 1.969 1.00 57.88 95 ASN A N 1
ATOM 736 C CA . ASN A 1 95 ? 25.103 -0.742 2.182 1.00 57.88 95 ASN A CA 1
ATOM 737 C C . ASN A 1 95 ? 26.588 -0.674 2.599 1.00 57.88 95 ASN A C 1
ATOM 739 O O . ASN A 1 95 ? 26.918 -0.519 3.776 1.00 57.88 95 ASN A O 1
ATOM 743 N N . SER A 1 96 ? 27.519 -0.895 1.662 1.00 51.12 96 SER A N 1
ATOM 744 C CA . SER A 1 96 ? 28.960 -0.835 1.953 1.00 51.12 96 SER A CA 1
ATOM 745 C C . SER A 1 96 ? 29.569 0.481 1.471 1.00 51.12 96 SER A C 1
ATOM 747 O O . SER A 1 96 ? 29.658 0.757 0.279 1.00 51.12 96 SER A O 1
ATOM 749 N N . HIS A 1 97 ? 30.023 1.290 2.426 1.00 50.34 97 HIS A N 1
ATOM 750 C CA . HIS A 1 97 ? 30.678 2.579 2.185 1.00 50.34 97 HIS A CA 1
ATOM 751 C C . HIS A 1 97 ? 32.209 2.505 2.268 1.00 50.34 97 HIS A C 1
ATOM 753 O O . HIS A 1 97 ? 32.889 3.532 2.235 1.00 50.34 97 HIS A O 1
ATOM 759 N N . SER A 1 98 ? 32.788 1.310 2.424 1.00 47.06 98 SER A N 1
ATOM 760 C CA . SER A 1 98 ? 34.229 1.162 2.627 1.00 47.06 98 SER A CA 1
ATOM 761 C C . SER A 1 98 ? 34.782 -0.146 2.073 1.00 47.06 98 SER A C 1
ATOM 763 O O . SER A 1 98 ? 34.256 -1.222 2.332 1.00 47.06 98 SER A O 1
ATOM 765 N N . ARG A 1 99 ? 35.944 -0.057 1.410 1.00 44.53 99 ARG A N 1
ATOM 766 C CA . ARG A 1 99 ? 36.759 -1.215 0.990 1.00 44.53 99 ARG A CA 1
ATOM 767 C C . ARG A 1 99 ? 37.362 -2.010 2.155 1.00 44.53 99 ARG A C 1
ATOM 769 O O . ARG A 1 99 ? 37.989 -3.038 1.920 1.00 44.53 99 ARG A O 1
ATOM 776 N N . THR A 1 100 ? 37.303 -1.488 3.380 1.00 41.97 100 THR A N 1
ATOM 777 C CA . THR A 1 100 ? 38.029 -2.039 4.539 1.00 41.97 100 THR A CA 1
ATOM 778 C C . THR A 1 100 ? 37.128 -2.458 5.692 1.00 41.97 100 THR A C 1
ATOM 780 O O . THR A 1 100 ? 37.615 -3.096 6.625 1.00 41.97 100 THR A O 1
ATOM 783 N N . VAL A 1 101 ? 35.838 -2.117 5.651 1.00 44.12 101 VAL A N 1
ATOM 784 C CA . VAL A 1 101 ? 34.877 -2.490 6.691 1.00 44.12 101 VAL A CA 1
ATOM 785 C C . VAL A 1 101 ? 34.025 -3.625 6.146 1.00 44.12 101 VAL A C 1
ATOM 787 O O . VAL A 1 101 ? 33.488 -3.523 5.045 1.00 44.12 101 VAL A O 1
ATOM 790 N N . SER A 1 102 ? 33.950 -4.722 6.906 1.00 41.16 102 SER A N 1
ATOM 791 C CA . SER A 1 102 ? 33.071 -5.849 6.592 1.00 41.16 102 SER A CA 1
ATOM 792 C C . SER A 1 102 ? 31.658 -5.296 6.393 1.00 41.16 102 SER A C 1
ATOM 794 O O . SER A 1 102 ? 31.220 -4.502 7.228 1.00 41.16 102 SER A O 1
ATOM 796 N N . PRO A 1 103 ? 30.986 -5.618 5.279 1.00 51.94 103 PRO A N 1
ATOM 797 C CA . PRO A 1 103 ? 29.730 -4.971 4.947 1.00 51.94 103 PRO A CA 1
ATOM 798 C C . PRO A 1 103 ? 28.719 -5.311 6.050 1.00 51.94 103 PRO A C 1
ATOM 800 O O . PRO A 1 103 ? 28.670 -6.453 6.510 1.00 51.94 103 PRO A O 1
ATOM 803 N N . THR A 1 104 ? 27.973 -4.324 6.546 1.00 49.28 104 THR A N 1
ATOM 804 C CA . THR A 1 104 ? 26.880 -4.611 7.477 1.00 49.28 104 THR A CA 1
ATOM 805 C C . THR A 1 104 ? 25.808 -5.331 6.663 1.00 49.28 104 THR A C 1
ATOM 807 O O . THR A 1 104 ? 25.386 -4.770 5.647 1.00 49.28 104 THR A O 1
ATOM 810 N N . PRO A 1 105 ? 25.398 -6.563 7.027 1.00 50.50 105 PRO A N 1
ATOM 811 C CA . PRO A 1 105 ? 24.258 -7.201 6.381 1.00 50.50 105 PRO A CA 1
ATOM 812 C C . PRO A 1 105 ? 23.078 -6.243 6.446 1.00 50.50 105 PRO A C 1
ATOM 814 O O . PRO A 1 105 ? 22.914 -5.620 7.496 1.00 50.50 105 PRO A O 1
ATOM 817 N N . PRO A 1 106 ? 22.298 -6.073 5.368 1.00 57.28 106 PRO A N 1
ATOM 818 C CA . PRO A 1 106 ? 21.060 -5.316 5.477 1.00 57.28 106 PRO A CA 1
ATOM 819 C C . PRO A 1 106 ? 20.190 -5.922 6.594 1.00 57.28 106 PRO A C 1
ATOM 821 O O . PRO A 1 106 ? 20.266 -7.131 6.843 1.00 57.28 106 PRO A O 1
ATOM 824 N N . GLY A 1 107 ? 19.389 -5.091 7.269 1.00 58.09 107 GLY A N 1
ATOM 825 C CA . GLY A 1 107 ? 18.390 -5.562 8.242 1.00 58.09 107 GLY A CA 1
ATOM 826 C C . GLY A 1 107 ? 17.443 -6.592 7.612 1.00 58.09 107 GLY A C 1
ATOM 827 O O . GLY A 1 107 ? 17.122 -7.609 8.229 1.00 58.09 107 GLY A O 1
ATOM 828 N N . GLY A 1 108 ? 17.177 -6.412 6.312 1.00 72.94 108 GLY A N 1
ATOM 829 C CA . GLY A 1 108 ? 16.475 -7.335 5.435 1.00 72.94 108 GLY A CA 1
ATOM 830 C C . GLY A 1 108 ? 16.699 -7.014 3.952 1.00 72.94 108 GLY A C 1
ATOM 831 O O . GLY A 1 108 ? 17.100 -5.911 3.575 1.00 72.94 108 GLY A O 1
ATOM 832 N N . PHE A 1 109 ? 16.406 -7.984 3.084 1.00 81.94 109 PHE A N 1
ATOM 833 C CA . PHE A 1 109 ? 16.320 -7.794 1.633 1.00 81.94 109 PHE A CA 1
ATOM 834 C C . PHE A 1 109 ? 15.170 -8.624 1.057 1.00 81.94 109 PHE A C 1
ATOM 836 O O . PHE A 1 109 ? 15.034 -9.799 1.409 1.00 81.94 109 PHE A O 1
ATOM 843 N N . ALA A 1 110 ? 14.390 -8.043 0.148 1.00 86.56 110 ALA A N 1
ATOM 844 C CA . ALA A 1 110 ? 13.371 -8.748 -0.621 1.00 86.56 110 ALA A CA 1
ATOM 845 C C . ALA A 1 110 ? 13.442 -8.384 -2.102 1.00 86.56 110 ALA A C 1
ATOM 847 O O . ALA A 1 110 ? 13.849 -7.288 -2.481 1.00 86.56 110 ALA A O 1
ATOM 848 N N . ALA A 1 111 ? 13.015 -9.327 -2.936 1.00 89.25 111 ALA A N 1
ATOM 849 C CA . ALA A 1 111 ? 12.799 -9.117 -4.355 1.00 89.25 111 ALA A CA 1
ATOM 850 C C . ALA A 1 111 ? 11.358 -9.520 -4.680 1.00 89.25 111 ALA A C 1
ATOM 852 O O . ALA A 1 111 ? 10.964 -10.650 -4.384 1.00 89.25 111 ALA A O 1
ATOM 853 N N . ALA A 1 112 ? 10.592 -8.609 -5.274 1.00 90.31 112 ALA A N 1
ATOM 854 C CA . ALA A 1 112 ? 9.258 -8.874 -5.794 1.00 90.31 112 ALA A CA 1
ATOM 855 C C . ALA A 1 112 ? 9.354 -9.008 -7.322 1.00 90.31 112 ALA A C 1
ATOM 857 O O . ALA A 1 112 ? 9.589 -7.999 -7.994 1.00 90.31 112 ALA A O 1
ATOM 858 N N . PRO A 1 113 ? 9.232 -10.225 -7.887 1.00 91.25 113 PRO A N 1
ATOM 859 C CA . PRO A 1 113 ? 9.287 -10.419 -9.330 1.00 91.25 113 PRO A CA 1
ATOM 860 C C . PRO A 1 113 ? 8.155 -9.667 -10.026 1.00 91.25 113 PRO A C 1
ATOM 862 O O . PRO A 1 113 ? 7.013 -9.706 -9.569 1.00 91.25 113 PRO A O 1
ATOM 865 N N . ILE A 1 114 ? 8.459 -9.044 -11.158 1.00 91.50 114 ILE A N 1
ATOM 866 C CA . ILE A 1 114 ? 7.476 -8.357 -11.999 1.00 91.50 114 ILE A CA 1
ATOM 867 C C . ILE A 1 114 ? 7.544 -8.872 -13.437 1.00 91.50 114 ILE A C 1
ATOM 869 O O . ILE A 1 114 ? 8.510 -9.523 -13.845 1.00 91.50 114 ILE A O 1
ATOM 873 N N . ASP A 1 115 ? 6.492 -8.603 -14.210 1.00 91.44 115 ASP A N 1
ATOM 874 C CA . ASP A 1 115 ? 6.448 -8.982 -15.618 1.00 91.44 115 ASP A CA 1
ATOM 875 C C . ASP A 1 115 ? 7.624 -8.342 -16.397 1.00 91.44 115 ASP A C 1
ATOM 877 O O . ASP A 1 115 ? 7.840 -7.132 -16.293 1.00 91.44 115 ASP A O 1
ATOM 881 N N . PRO A 1 116 ? 8.396 -9.113 -17.189 1.00 91.94 116 PRO A N 1
ATOM 882 C CA . PRO A 1 116 ? 9.545 -8.572 -17.914 1.00 91.94 116 PRO A CA 1
ATOM 883 C C . PRO A 1 116 ? 9.199 -7.497 -18.952 1.00 91.94 116 PRO A C 1
ATOM 885 O O . PRO A 1 116 ? 10.034 -6.638 -19.230 1.00 91.94 116 PRO A O 1
ATOM 888 N N . VAL A 1 117 ? 7.996 -7.528 -19.541 1.00 93.25 117 VAL A N 1
ATOM 889 C CA . VAL A 1 117 ? 7.558 -6.497 -20.497 1.00 93.25 117 VAL A CA 1
ATOM 890 C C . VAL A 1 117 ? 7.248 -5.205 -19.752 1.00 93.25 117 VAL A C 1
ATOM 892 O O . VAL A 1 117 ? 7.697 -4.141 -20.176 1.00 93.25 117 VAL A O 1
ATOM 895 N N . LEU A 1 118 ? 6.549 -5.296 -18.618 1.00 94.44 118 LEU A N 1
ATOM 896 C CA . LEU A 1 118 ? 6.338 -4.158 -17.723 1.00 94.44 118 LEU A CA 1
ATOM 897 C C . LEU A 1 118 ? 7.674 -3.549 -17.284 1.00 94.44 118 LEU A C 1
ATOM 899 O O . LEU A 1 118 ? 7.857 -2.342 -17.400 1.00 94.44 118 LEU A O 1
ATOM 903 N N . ALA A 1 119 ? 8.621 -4.374 -16.841 1.00 95.31 119 ALA A N 1
ATOM 904 C CA . ALA A 1 119 ? 9.927 -3.911 -16.387 1.00 95.31 119 ALA A CA 1
ATOM 905 C C . ALA A 1 119 ? 10.719 -3.186 -17.484 1.00 95.31 119 ALA A C 1
ATOM 907 O O . ALA A 1 119 ? 11.312 -2.143 -17.222 1.00 95.31 119 ALA A O 1
ATOM 908 N N . ALA A 1 120 ? 10.691 -3.698 -18.718 1.00 94.62 120 ALA A N 1
ATOM 909 C CA . ALA A 1 120 ? 11.329 -3.044 -19.858 1.00 94.62 120 ALA A CA 1
ATOM 910 C C . ALA A 1 120 ? 10.684 -1.684 -20.184 1.00 94.62 120 ALA A C 1
ATOM 912 O O . ALA A 1 120 ? 11.389 -0.728 -20.509 1.00 94.62 120 ALA A O 1
ATOM 913 N N . ASN A 1 121 ? 9.356 -1.577 -20.066 1.00 96.88 121 ASN A N 1
ATOM 914 C CA . ASN A 1 121 ? 8.654 -0.303 -20.229 1.00 96.88 121 ASN A CA 1
ATOM 915 C C . ASN A 1 121 ? 9.017 0.674 -19.102 1.00 96.88 121 ASN A C 1
ATOM 917 O O . ASN A 1 121 ? 9.335 1.825 -19.377 1.00 96.88 121 ASN A O 1
ATOM 921 N N . MET A 1 122 ? 9.048 0.213 -17.850 1.00 97.88 122 MET A N 1
ATOM 922 C CA . MET A 1 122 ? 9.475 1.031 -16.712 1.00 97.88 122 MET A CA 1
ATOM 923 C C . MET A 1 122 ? 10.922 1.516 -16.867 1.00 97.88 122 MET A C 1
ATOM 925 O O . MET A 1 122 ? 11.197 2.689 -16.633 1.00 97.88 122 MET A O 1
ATOM 929 N N . GLU A 1 123 ? 11.851 0.654 -17.296 1.00 96.88 123 GLU A N 1
ATOM 930 C CA . GLU A 1 123 ? 13.236 1.057 -17.575 1.00 96.88 123 GLU A CA 1
ATOM 931 C C . GLU A 1 123 ? 13.296 2.152 -18.647 1.00 96.88 123 GLU A C 1
ATOM 933 O O . GLU A 1 123 ? 14.064 3.105 -18.504 1.00 96.88 123 GLU A O 1
ATOM 938 N N . PHE A 1 124 ? 12.490 2.042 -19.707 1.00 96.69 124 PHE A N 1
ATOM 939 C CA . PHE A 1 124 ? 12.418 3.077 -20.736 1.00 96.69 124 PHE A CA 1
ATOM 940 C C . PHE A 1 124 ? 11.990 4.432 -20.155 1.00 96.69 124 PHE A C 1
ATOM 942 O O . PHE A 1 124 ? 12.621 5.439 -20.472 1.00 96.69 124 PHE A O 1
ATOM 949 N N . GLU A 1 125 ? 10.991 4.459 -19.274 1.00 97.62 125 GLU A N 1
ATOM 950 C CA . GLU A 1 125 ? 10.529 5.695 -18.627 1.00 97.62 125 GLU A CA 1
ATOM 951 C C . GLU A 1 125 ? 11.581 6.265 -17.661 1.00 97.62 125 GLU A C 1
ATOM 953 O O . GLU A 1 125 ? 11.880 7.458 -17.694 1.00 97.62 125 GLU A O 1
ATOM 958 N N . ILE A 1 126 ? 12.248 5.417 -16.870 1.00 97.19 126 ILE A N 1
ATOM 959 C CA . ILE A 1 126 ? 13.339 5.850 -15.979 1.00 97.19 126 ILE A CA 1
ATOM 960 C C . ILE A 1 126 ? 14.518 6.428 -16.776 1.00 97.19 126 ILE A C 1
ATOM 962 O O . ILE A 1 126 ? 15.136 7.408 -16.356 1.00 97.19 126 ILE A O 1
ATOM 966 N N . LEU A 1 127 ? 14.832 5.858 -17.943 1.00 95.38 127 LEU A N 1
ATOM 967 C CA . LEU A 1 127 ? 15.892 6.358 -18.823 1.00 95.38 127 LEU A CA 1
ATOM 968 C C . LEU A 1 127 ? 15.646 7.800 -19.285 1.00 95.38 127 LEU A C 1
ATOM 970 O O . LEU A 1 127 ? 16.615 8.534 -19.494 1.00 95.38 127 LEU A O 1
ATOM 974 N N . LEU A 1 128 ? 14.385 8.217 -19.439 1.00 95.38 128 LEU A N 1
ATOM 975 C CA . LEU A 1 128 ? 14.036 9.600 -19.783 1.00 95.38 128 LEU A CA 1
ATOM 976 C C . LEU A 1 128 ? 14.335 10.574 -18.633 1.00 95.38 128 LEU A C 1
ATOM 978 O O . LEU A 1 128 ? 14.613 11.748 -18.879 1.00 95.38 128 LEU A O 1
ATOM 982 N N . GLU A 1 129 ? 14.369 10.063 -17.403 1.00 95.81 129 GLU A N 1
ATOM 983 C CA . GLU A 1 129 ? 14.572 10.810 -16.162 1.00 95.81 129 GLU A CA 1
ATOM 984 C C . GLU A 1 129 ? 16.004 10.706 -15.612 1.00 95.81 129 GLU A C 1
ATOM 986 O O . GLU A 1 129 ? 16.282 11.135 -14.494 1.00 95.81 129 GLU A O 1
ATOM 991 N N . SER A 1 130 ? 16.967 10.209 -16.399 1.00 90.25 130 SER A N 1
ATOM 992 C CA . SER A 1 130 ? 18.354 9.979 -15.954 1.00 90.25 130 SER A CA 1
ATOM 993 C C . SER A 1 130 ? 19.135 11.242 -15.546 1.00 90.25 130 SER A C 1
ATOM 995 O O . SER A 1 130 ? 20.300 11.147 -15.179 1.00 90.25 130 SER A O 1
ATOM 997 N N . GLY A 1 131 ? 18.563 12.435 -15.720 1.00 89.06 131 GLY A N 1
ATOM 998 C CA . GLY A 1 131 ? 19.140 13.711 -15.279 1.00 89.06 131 GLY A CA 1
ATOM 999 C C . GLY A 1 131 ? 18.433 14.323 -14.068 1.00 89.06 131 GLY A C 1
ATOM 1000 O O . GLY A 1 131 ? 18.793 15.429 -13.655 1.00 89.06 131 GLY A O 1
ATOM 1001 N N . SER A 1 132 ? 17.413 13.645 -13.541 1.00 93.81 132 SER A N 1
ATOM 1002 C CA . SER A 1 132 ? 16.566 14.133 -12.458 1.00 93.81 132 SER A CA 1
ATOM 1003 C C . SER A 1 132 ? 17.223 13.894 -11.099 1.00 93.81 132 SER A C 1
ATOM 1005 O O . SER A 1 132 ? 17.910 12.897 -10.879 1.00 93.81 132 SER A O 1
ATOM 1007 N N . GLY A 1 133 ? 17.050 14.854 -10.189 1.00 90.31 133 GLY A N 1
ATOM 1008 C CA . GLY A 1 133 ? 17.731 14.876 -8.892 1.00 90.31 133 GLY A CA 1
ATOM 1009 C C . GLY A 1 133 ? 17.001 14.099 -7.797 1.00 90.31 133 GLY A C 1
ATOM 1010 O O . GLY A 1 133 ? 15.970 13.473 -8.029 1.00 90.31 133 GLY A O 1
ATOM 1011 N N . TYR A 1 134 ? 17.511 14.199 -6.570 1.00 86.06 134 TYR A N 1
ATOM 1012 C CA . TYR A 1 134 ? 16.824 13.721 -5.370 1.00 86.06 134 TYR A CA 1
ATOM 1013 C C . TYR A 1 134 ? 16.290 14.907 -4.551 1.00 86.06 134 TYR A C 1
ATOM 1015 O O . TYR A 1 134 ? 16.996 15.914 -4.405 1.00 86.06 134 TYR A O 1
ATOM 1023 N N . PRO A 1 135 ? 15.062 14.836 -4.013 1.00 81.25 135 PRO A N 1
ATOM 1024 C CA . PRO A 1 135 ? 14.484 15.927 -3.244 1.00 81.25 135 PRO A CA 1
ATOM 1025 C C . PRO A 1 135 ? 15.128 16.058 -1.861 1.00 81.25 135 PRO A C 1
ATOM 1027 O O . PRO A 1 135 ? 15.322 15.080 -1.143 1.00 81.25 135 PRO A O 1
ATOM 1030 N N . SER A 1 136 ? 15.423 17.294 -1.445 1.00 73.44 136 SER A N 1
ATOM 1031 C CA . SER A 1 136 ? 15.765 17.571 -0.046 1.00 73.44 136 SER A CA 1
ATOM 1032 C C . SER A 1 136 ? 14.478 17.644 0.759 1.00 73.44 136 SER A C 1
ATOM 1034 O O . SER A 1 136 ? 13.666 18.548 0.553 1.00 73.44 136 SER A O 1
ATOM 1036 N N . VAL A 1 137 ? 14.292 16.696 1.670 1.00 62.53 137 VAL A N 1
ATOM 1037 C CA . VAL A 1 137 ? 13.082 16.628 2.481 1.00 62.53 137 VAL A CA 1
ATOM 1038 C C . VAL A 1 137 ? 13.407 17.048 3.910 1.00 62.53 137 VAL A C 1
ATOM 1040 O O . VAL A 1 137 ? 14.284 16.484 4.553 1.00 62.53 137 VAL A O 1
ATOM 1043 N N . SER A 1 138 ? 12.740 18.100 4.383 1.00 58.50 138 SER A N 1
ATOM 1044 C CA . SER A 1 138 ? 12.901 18.635 5.743 1.00 58.50 138 SER A CA 1
ATOM 1045 C C . SER A 1 138 ? 11.756 18.247 6.680 1.00 58.50 138 SER A C 1
ATOM 1047 O O . SER A 1 138 ? 11.906 18.347 7.894 1.00 58.50 138 SER A O 1
ATOM 1049 N N . ASN A 1 139 ? 10.613 17.834 6.122 1.00 60.09 139 ASN A N 1
ATOM 1050 C CA . ASN A 1 139 ? 9.478 17.281 6.850 1.00 60.09 139 ASN A CA 1
ATOM 1051 C C . ASN A 1 139 ? 8.720 16.284 5.940 1.00 60.09 139 ASN A C 1
ATOM 1053 O O . ASN A 1 139 ? 8.158 16.729 4.931 1.00 60.09 139 ASN A O 1
ATOM 1057 N N . PRO A 1 140 ? 8.668 14.981 6.281 1.00 56.06 140 PRO A N 1
ATOM 1058 C CA . PRO A 1 140 ? 7.967 13.960 5.492 1.00 56.06 140 PRO A CA 1
ATOM 1059 C C . PRO A 1 140 ? 6.484 14.238 5.281 1.00 56.06 140 PRO A C 1
ATOM 1061 O O . PRO A 1 140 ? 5.948 13.943 4.215 1.00 56.06 140 PRO A O 1
ATOM 1064 N N . PHE A 1 141 ? 5.830 14.871 6.251 1.00 57.34 141 PHE A N 1
ATOM 1065 C CA . PHE A 1 141 ? 4.386 15.107 6.235 1.00 57.34 141 PHE A CA 1
ATOM 1066 C C . PHE A 1 141 ? 3.942 16.169 5.225 1.00 57.34 141 PHE A C 1
ATOM 1068 O O . PHE A 1 141 ? 2.767 16.242 4.878 1.00 57.34 141 PHE A O 1
ATOM 1075 N N . ASN A 1 142 ? 4.875 16.980 4.719 1.00 63.22 142 ASN A N 1
ATOM 1076 C CA . ASN A 1 142 ? 4.603 17.970 3.674 1.00 63.22 142 ASN A CA 1
ATOM 1077 C C . ASN A 1 142 ? 5.049 17.498 2.283 1.00 63.22 142 ASN A C 1
ATOM 1079 O O . ASN A 1 142 ? 5.047 18.294 1.342 1.00 63.22 142 ASN A O 1
ATOM 1083 N N . PHE A 1 143 ? 5.473 16.238 2.154 1.00 74.50 143 PHE A N 1
ATOM 1084 C CA . PHE A 1 143 ? 6.086 15.721 0.941 1.00 74.50 143 PHE A CA 1
ATOM 1085 C C . PHE A 1 143 ? 5.087 14.909 0.107 1.00 74.50 143 PHE A C 1
ATOM 1087 O O . PHE A 1 143 ? 4.917 13.704 0.283 1.00 74.50 143 PHE A O 1
ATOM 1094 N N . THR A 1 144 ? 4.388 15.592 -0.800 1.00 81.62 144 THR A N 1
ATOM 1095 C CA . THR A 1 144 ? 3.276 15.005 -1.568 1.00 81.62 144 THR A CA 1
ATOM 1096 C C . THR A 1 144 ? 3.729 13.856 -2.477 1.00 81.62 144 THR A C 1
ATOM 1098 O O . THR A 1 144 ? 4.884 13.824 -2.907 1.00 81.62 144 THR A O 1
ATOM 1101 N N . SER A 1 145 ? 2.826 12.933 -2.830 1.00 84.31 145 SER A N 1
ATOM 1102 C CA . SER A 1 145 ? 3.151 11.847 -3.770 1.00 84.31 145 SER A CA 1
ATOM 1103 C C . SER A 1 145 ? 3.626 12.384 -5.126 1.00 84.31 145 SER A C 1
ATOM 1105 O O . SER A 1 145 ? 4.615 11.906 -5.671 1.00 84.31 145 SER A O 1
ATOM 1107 N N . ALA A 1 146 ? 3.037 13.482 -5.607 1.00 88.06 146 ALA A N 1
ATOM 1108 C CA . ALA A 1 146 ? 3.498 14.175 -6.810 1.00 88.06 146 ALA A CA 1
ATOM 1109 C C . ALA A 1 146 ? 4.964 14.642 -6.708 1.00 88.06 146 ALA A C 1
ATOM 1111 O O . ALA A 1 146 ? 5.730 14.488 -7.656 1.00 88.06 146 ALA A O 1
ATOM 1112 N N . GLN A 1 147 ? 5.380 15.191 -5.560 1.00 88.19 147 GLN A N 1
ATOM 1113 C CA . GLN A 1 147 ? 6.780 15.574 -5.318 1.00 88.19 147 GLN A CA 1
ATOM 1114 C C . GLN A 1 147 ? 7.708 14.365 -5.213 1.00 88.19 147 GLN A C 1
ATOM 1116 O O . GLN A 1 147 ? 8.857 14.446 -5.634 1.00 88.19 147 GLN A O 1
ATOM 1121 N N . GLN A 1 148 ? 7.217 13.238 -4.695 1.00 88.25 148 GLN A N 1
ATOM 1122 C CA . GLN A 1 148 ? 7.969 11.982 -4.690 1.00 88.25 148 GLN A CA 1
ATOM 1123 C C . GLN A 1 148 ? 8.219 11.471 -6.110 1.00 88.25 148 GLN A C 1
ATOM 1125 O O . GLN A 1 148 ? 9.322 10.996 -6.386 1.00 88.25 148 GLN A O 1
ATOM 1130 N N . LYS A 1 149 ? 7.219 11.613 -6.984 1.00 92.44 149 LYS A N 1
ATOM 1131 C CA . LYS A 1 149 ? 7.155 11.127 -8.370 1.00 92.44 149 LYS A CA 1
ATOM 1132 C C . LYS A 1 149 ? 7.695 12.104 -9.420 1.00 92.44 149 LYS A C 1
ATOM 1134 O O . LYS A 1 149 ? 7.276 12.055 -10.572 1.00 92.44 149 LYS A O 1
ATOM 1139 N N . GLY A 1 150 ? 8.589 13.022 -9.056 1.00 90.94 150 GLY A N 1
ATOM 1140 C CA . GLY A 1 150 ? 9.251 13.865 -10.057 1.00 90.94 150 GLY A CA 1
ATOM 1141 C C . GLY A 1 150 ? 8.791 15.316 -10.118 1.00 90.94 150 GLY A C 1
ATOM 1142 O O . GLY A 1 150 ? 9.391 16.089 -10.871 1.00 90.94 150 GLY A O 1
ATOM 1143 N N . ALA A 1 151 ? 7.771 15.752 -9.363 1.00 88.56 151 ALA A N 1
ATOM 1144 C CA . ALA A 1 151 ? 7.362 17.158 -9.412 1.00 88.56 151 ALA A CA 1
ATOM 1145 C C . ALA A 1 151 ? 8.506 18.068 -8.929 1.00 88.56 151 ALA A C 1
ATOM 1147 O O . ALA A 1 151 ? 8.877 18.073 -7.758 1.00 88.56 151 ALA A O 1
ATOM 1148 N N . GLY A 1 152 ? 9.055 18.860 -9.857 1.00 86.88 152 GLY A N 1
ATOM 1149 C CA . GLY A 1 152 ? 10.266 19.659 -9.638 1.00 86.88 152 GLY A CA 1
ATOM 1150 C C . GLY A 1 152 ? 11.551 19.057 -10.220 1.00 86.88 152 GLY A C 1
ATOM 1151 O O . GLY A 1 152 ? 12.623 19.600 -9.963 1.00 86.88 152 GLY A O 1
ATOM 1152 N N . GLY A 1 153 ? 11.458 17.985 -11.017 1.00 89.88 153 GLY A N 1
ATOM 1153 C CA . GLY A 1 153 ? 12.605 17.301 -11.630 1.00 89.88 153 GLY A CA 1
ATOM 1154 C C . GLY A 1 153 ? 13.408 16.479 -10.622 1.00 89.88 153 GLY A C 1
ATOM 1155 O O . GLY A 1 153 ? 14.634 16.407 -10.718 1.00 89.88 153 GLY A O 1
ATOM 1156 N N . GLN A 1 154 ? 12.735 15.951 -9.597 1.00 91.38 154 GLN A N 1
ATOM 1157 C CA . GLN A 1 154 ? 13.362 15.236 -8.491 1.00 91.38 154 GLN A CA 1
ATOM 1158 C C . GLN A 1 154 ? 12.522 14.038 -8.058 1.00 91.38 154 GLN A C 1
ATOM 1160 O O . GLN A 1 154 ? 11.321 14.183 -7.857 1.00 91.38 154 GLN A O 1
ATOM 1165 N N . PHE A 1 155 ? 13.161 12.888 -7.854 1.00 91.94 155 PHE A N 1
ATOM 1166 C CA . PHE A 1 155 ? 12.492 11.646 -7.472 1.00 91.94 155 PHE A CA 1
ATOM 1167 C C . PHE A 1 155 ? 13.028 11.109 -6.152 1.00 91.94 155 PHE A C 1
ATOM 1169 O O . PHE A 1 155 ? 14.235 11.117 -5.915 1.00 91.94 155 PHE A O 1
ATOM 1176 N N . THR A 1 156 ? 12.141 10.577 -5.317 1.00 88.44 156 THR A N 1
ATOM 1177 C CA . THR A 1 156 ? 12.556 9.650 -4.243 1.00 88.44 156 THR A CA 1
ATOM 1178 C C . THR A 1 156 ? 12.773 8.252 -4.809 1.00 88.44 156 THR A C 1
ATOM 1180 O O . THR A 1 156 ? 12.380 7.990 -5.945 1.00 88.44 156 THR A O 1
ATOM 1183 N N . CYS A 1 157 ? 13.363 7.336 -4.035 1.00 87.38 157 CYS A N 1
ATOM 1184 C CA . CYS A 1 157 ? 13.516 5.952 -4.490 1.00 87.38 157 CYS A CA 1
ATOM 1185 C C . CYS A 1 157 ? 12.156 5.313 -4.810 1.00 87.38 157 CYS A C 1
ATOM 1187 O O . CYS A 1 157 ? 11.972 4.820 -5.917 1.00 87.38 157 CYS A O 1
ATOM 1189 N N . VAL A 1 158 ? 11.168 5.426 -3.912 1.00 89.00 158 VAL A N 1
ATOM 1190 C CA . VAL A 1 158 ? 9.804 4.925 -4.162 1.00 89.00 158 VAL A CA 1
ATOM 1191 C C . VAL A 1 158 ? 9.117 5.689 -5.285 1.00 89.00 158 VAL A C 1
ATOM 1193 O O . VAL A 1 158 ? 8.525 5.082 -6.168 1.00 89.00 158 VAL A O 1
ATOM 1196 N N . GLY A 1 159 ? 9.235 7.015 -5.313 1.00 91.94 159 GLY A N 1
ATOM 1197 C CA . GLY A 1 159 ? 8.524 7.813 -6.296 1.00 91.94 159 GLY A CA 1
ATOM 1198 C C . GLY A 1 159 ? 9.054 7.640 -7.717 1.00 91.94 159 GLY A C 1
ATOM 1199 O O . GLY A 1 159 ? 8.261 7.735 -8.644 1.00 91.94 159 GLY A O 1
ATOM 1200 N N . LEU A 1 160 ? 10.343 7.324 -7.905 1.00 95.44 160 LEU A N 1
ATOM 1201 C CA . LEU A 1 160 ? 10.884 6.943 -9.216 1.00 95.44 160 LEU A CA 1
ATOM 1202 C C . LEU A 1 160 ? 10.213 5.672 -9.741 1.00 95.44 160 LEU A C 1
ATOM 1204 O O . LEU A 1 160 ? 9.778 5.632 -10.889 1.00 95.44 160 LEU A O 1
ATOM 1208 N N . ILE A 1 161 ? 10.148 4.637 -8.900 1.00 96.12 161 ILE A N 1
ATOM 1209 C CA . ILE A 1 161 ? 9.582 3.342 -9.286 1.00 96.12 161 ILE A CA 1
ATOM 1210 C C . ILE A 1 161 ? 8.079 3.464 -9.523 1.00 96.12 161 ILE A C 1
ATOM 1212 O O . ILE A 1 161 ? 7.570 2.920 -10.501 1.00 96.12 161 ILE A O 1
ATOM 1216 N N . GLU A 1 162 ? 7.385 4.220 -8.674 1.00 95.00 162 GLU A N 1
ATOM 1217 C CA . GLU A 1 162 ? 5.952 4.451 -8.811 1.00 95.00 162 GLU A CA 1
ATOM 1218 C C . GLU A 1 162 ? 5.634 5.242 -10.087 1.00 95.00 162 GLU A C 1
ATOM 1220 O O . GLU A 1 162 ? 4.807 4.806 -10.881 1.00 95.00 162 GLU A O 1
ATOM 1225 N N . TYR A 1 163 ? 6.362 6.337 -10.347 1.00 96.31 163 TYR A N 1
ATOM 1226 C CA . TYR A 1 163 ? 6.262 7.095 -11.600 1.00 96.31 163 TYR A CA 1
ATOM 1227 C C . TYR A 1 163 ? 6.475 6.200 -12.825 1.00 96.31 163 TYR A C 1
ATOM 1229 O O . TYR A 1 163 ? 5.689 6.236 -13.770 1.00 96.31 163 TYR A O 1
ATOM 1237 N N . ALA A 1 164 ? 7.529 5.379 -12.812 1.00 97.69 164 ALA A N 1
ATOM 1238 C CA . ALA A 1 164 ? 7.846 4.505 -13.932 1.00 97.69 164 ALA A CA 1
ATOM 1239 C C . ALA A 1 164 ? 6.732 3.480 -14.184 1.00 97.69 164 ALA A C 1
ATOM 1241 O O . ALA A 1 164 ? 6.423 3.176 -15.334 1.00 97.69 164 ALA A O 1
ATOM 1242 N N . ALA A 1 165 ? 6.112 2.961 -13.121 1.00 96.69 165 ALA A N 1
ATOM 1243 C CA . ALA A 1 165 ? 4.992 2.034 -13.216 1.00 96.69 165 ALA A CA 1
ATOM 1244 C C . ALA A 1 165 ? 3.736 2.699 -13.803 1.00 96.69 165 ALA A C 1
ATOM 1246 O O . ALA A 1 165 ? 3.102 2.128 -14.694 1.00 96.69 165 ALA A O 1
ATOM 1247 N N . GLU A 1 166 ? 3.405 3.913 -13.353 1.00 95.31 166 GLU A N 1
ATOM 1248 C CA . GLU A 1 166 ? 2.310 4.715 -13.914 1.00 95.31 166 GLU A CA 1
ATOM 1249 C C . GLU A 1 166 ? 2.535 5.015 -15.398 1.00 95.31 166 GLU A C 1
ATOM 1251 O O . GLU A 1 166 ? 1.655 4.778 -16.228 1.00 95.31 166 GLU A O 1
ATOM 1256 N N . ALA A 1 167 ? 3.733 5.489 -15.746 1.00 96.88 167 ALA A N 1
ATOM 1257 C CA . ALA A 1 167 ? 4.105 5.833 -17.114 1.00 96.88 167 ALA A CA 1
ATOM 1258 C C . ALA A 1 167 ? 4.127 4.598 -18.035 1.00 96.88 167 ALA A C 1
ATOM 1260 O O . ALA A 1 167 ? 3.693 4.674 -19.186 1.00 96.88 167 ALA A O 1
ATOM 1261 N N . ALA A 1 168 ? 4.512 3.431 -17.507 1.00 96.88 168 ALA A N 1
ATOM 1262 C CA . ALA A 1 168 ? 4.413 2.145 -18.196 1.00 96.88 168 ALA A CA 1
ATOM 1263 C C . ALA A 1 168 ? 2.967 1.615 -18.328 1.00 96.88 168 ALA A C 1
ATOM 1265 O O . ALA A 1 168 ? 2.748 0.581 -18.966 1.00 96.88 168 ALA A O 1
ATOM 1266 N N . GLY A 1 169 ? 1.978 2.308 -17.752 1.00 93.88 169 GLY A N 1
ATOM 1267 C CA . GLY A 1 169 ? 0.557 1.979 -17.850 1.00 93.88 169 GLY A CA 1
ATOM 1268 C C . GLY A 1 169 ? 0.093 0.871 -16.907 1.00 93.88 169 GLY A C 1
ATOM 1269 O O . GLY A 1 169 ? -1.005 0.339 -17.100 1.00 93.88 169 GLY A O 1
ATOM 1270 N N . LEU A 1 170 ? 0.891 0.511 -15.892 1.00 93.00 170 LEU A N 1
ATOM 1271 C CA . LEU A 1 170 ? 0.467 -0.451 -14.876 1.00 93.00 170 LEU A CA 1
ATOM 1272 C C . LEU A 1 170 ? -0.820 0.046 -14.219 1.00 93.00 170 LEU A C 1
ATOM 1274 O O . LEU A 1 170 ? -0.925 1.230 -13.897 1.00 93.00 170 LEU A O 1
ATOM 1278 N N . ASN A 1 171 ? -1.787 -0.855 -14.003 1.00 90.25 171 ASN A N 1
ATOM 1279 C CA . ASN A 1 171 ? -2.972 -0.539 -13.204 1.00 90.25 171 ASN A CA 1
ATOM 1280 C C . ASN A 1 171 ? -3.739 0.688 -13.749 1.00 90.25 171 ASN A C 1
ATOM 1282 O O . ASN A 1 171 ? -4.157 1.572 -13.010 1.00 90.25 171 ASN A O 1
ATOM 1286 N N . CYS A 1 172 ? -3.883 0.763 -15.078 1.00 89.50 172 CYS A N 1
ATOM 1287 C CA . CYS A 1 172 ? -4.467 1.903 -15.798 1.00 89.50 172 CYS A CA 1
ATOM 1288 C C . CYS A 1 172 ? -3.740 3.237 -15.582 1.00 89.50 172 CYS A C 1
ATOM 1290 O O . CYS A 1 172 ? -4.348 4.303 -15.669 1.00 89.50 172 CYS A O 1
ATOM 1292 N N . GLY A 1 173 ? -2.431 3.169 -15.346 1.00 91.12 173 GLY A N 1
ATOM 1293 C CA . GLY A 1 173 ? -1.589 4.331 -15.094 1.00 91.12 173 GLY A CA 1
ATOM 1294 C C . GLY A 1 173 ? -1.631 4.817 -13.648 1.00 91.12 173 GLY A C 1
ATOM 1295 O O . GLY A 1 173 ? -1.256 5.957 -13.410 1.00 91.12 173 GLY A O 1
ATOM 1296 N N . GLU A 1 174 ? -2.091 3.986 -12.708 1.00 89.19 174 GLU A N 1
ATOM 1297 C CA . GLU A 1 174 ? -2.035 4.270 -11.265 1.00 89.19 174 GLU A CA 1
ATOM 1298 C C . GLU A 1 174 ? -0.837 3.616 -10.562 1.00 89.19 174 GLU A C 1
ATOM 1300 O O . GLU A 1 174 ? -0.699 3.741 -9.356 1.00 89.19 174 GLU A O 1
ATOM 1305 N N . GLY A 1 175 ? 0.019 2.888 -11.288 1.00 93.00 175 GLY A N 1
ATOM 1306 C CA . GLY A 1 175 ? 1.249 2.339 -10.716 1.00 93.00 175 GLY A CA 1
ATOM 1307 C C . GLY A 1 175 ? 1.016 1.141 -9.789 1.00 93.00 175 GLY A C 1
ATOM 1308 O O . GLY A 1 175 ? 0.038 0.405 -9.931 1.00 93.00 175 GLY A O 1
ATOM 1309 N N . PHE A 1 176 ? 1.957 0.862 -8.887 1.00 91.94 176 PHE A N 1
ATOM 1310 C CA . PHE A 1 176 ? 1.813 -0.242 -7.931 1.00 91.94 176 PHE A CA 1
ATOM 1311 C C . PHE A 1 176 ? 0.850 0.123 -6.805 1.00 91.94 176 PHE A C 1
ATOM 1313 O O . PHE A 1 176 ? 0.075 -0.729 -6.372 1.00 91.94 176 PHE A O 1
ATOM 1320 N N . VAL A 1 177 ? 0.899 1.370 -6.341 1.00 88.75 177 VAL A N 1
ATOM 1321 C CA . VAL A 1 177 ? 0.073 1.920 -5.272 1.00 88.75 177 VAL A CA 1
ATOM 1322 C C . VAL A 1 177 ? -1.018 2.778 -5.914 1.00 88.75 177 VAL A C 1
ATOM 1324 O O . VAL A 1 177 ? -0.721 3.882 -6.350 1.00 88.75 177 VAL A O 1
ATOM 1327 N N . PRO A 1 178 ? -2.288 2.329 -5.925 1.00 85.25 178 PRO A N 1
ATOM 1328 C CA . PRO A 1 178 ? -3.389 3.087 -6.500 1.00 85.25 178 PRO A CA 1
ATOM 1329 C C . PRO A 1 178 ? -3.403 4.531 -6.009 1.00 85.25 178 PRO A C 1
ATOM 1331 O O . PRO A 1 178 ? -3.276 4.752 -4.806 1.00 85.25 178 PRO A O 1
ATOM 1334 N N . ASN A 1 179 ? -3.704 5.488 -6.890 1.00 81.94 179 ASN A N 1
ATOM 1335 C CA . ASN A 1 179 ? -3.704 6.930 -6.585 1.00 81.94 179 ASN A CA 1
ATOM 1336 C C . ASN A 1 179 ? -4.476 7.310 -5.311 1.00 81.94 179 ASN A C 1
ATOM 1338 O O . ASN A 1 179 ? -4.190 8.316 -4.669 1.00 81.94 179 ASN A O 1
ATOM 1342 N N . ALA A 1 180 ? -5.486 6.514 -4.956 1.00 75.44 180 ALA A N 1
ATOM 1343 C CA . ALA A 1 180 ? -6.279 6.710 -3.748 1.00 75.44 180 ALA A CA 1
ATOM 1344 C C . ALA A 1 180 ? -5.506 6.375 -2.456 1.00 75.44 180 ALA A C 1
ATOM 1346 O O . ALA A 1 180 ? -5.713 7.020 -1.437 1.00 75.44 180 ALA A O 1
ATOM 1347 N N . LEU A 1 181 ? -4.606 5.390 -2.511 1.00 78.94 181 LEU A N 1
ATOM 1348 C CA . LEU A 1 181 ? -3.747 4.940 -1.413 1.00 78.94 181 LEU A CA 1
ATOM 1349 C C . LEU A 1 181 ? -2.427 5.705 -1.324 1.00 78.94 181 LEU A C 1
ATOM 1351 O O . LEU A 1 181 ? -1.641 5.445 -0.414 1.00 78.94 181 LEU A O 1
ATOM 1355 N N . GLU A 1 182 ? -2.170 6.653 -2.224 1.00 79.56 182 GLU A N 1
ATOM 1356 C CA . GLU A 1 182 ? -0.998 7.526 -2.159 1.00 79.56 182 GLU A CA 1
ATOM 1357 C C . GLU A 1 182 ? -1.152 8.601 -1.082 1.00 79.56 182 GLU A C 1
ATOM 1359 O O . GLU A 1 182 ? -1.120 9.811 -1.328 1.00 79.56 182 GLU A O 1
ATOM 1364 N N . VAL A 1 183 ? -1.351 8.145 0.146 1.00 66.00 183 VAL A N 1
ATOM 1365 C CA . VAL A 1 183 ? -1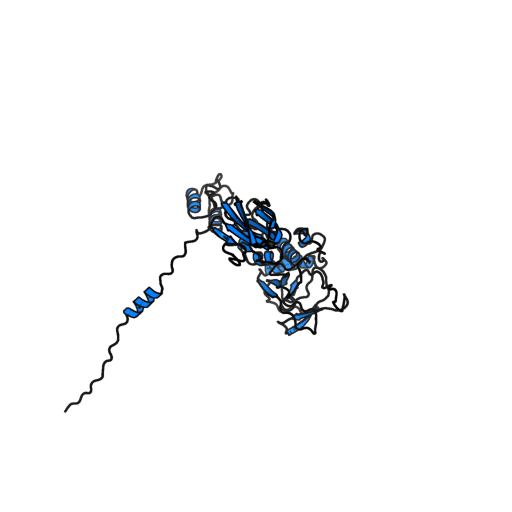.415 9.004 1.314 1.00 66.00 183 VAL A CA 1
ATOM 1366 C C . VAL A 1 183 ? 0.010 9.444 1.648 1.00 66.00 183 VAL A C 1
ATOM 1368 O O . VAL A 1 183 ? 0.975 8.697 1.497 1.00 66.00 183 VAL A O 1
ATOM 1371 N N . VAL A 1 184 ? 0.165 10.710 2.022 1.00 61.81 184 VAL A N 1
ATOM 1372 C CA . VAL A 1 184 ? 1.477 11.333 2.216 1.00 61.81 184 VAL A CA 1
ATOM 1373 C C . VAL A 1 184 ? 2.178 10.763 3.459 1.00 61.81 184 VAL A C 1
ATOM 1375 O O . VAL A 1 184 ? 1.582 10.852 4.534 1.00 61.81 184 VAL A O 1
ATOM 1378 N N . PRO A 1 185 ? 3.447 10.304 3.372 1.00 73.75 185 PRO A N 1
ATOM 1379 C CA . PRO A 1 185 ? 4.250 10.002 2.175 1.00 73.75 185 PRO A CA 1
ATOM 1380 C C . PRO A 1 185 ? 4.121 8.535 1.694 1.00 73.75 185 PRO A C 1
ATOM 1382 O O . PRO A 1 185 ? 3.951 7.631 2.506 1.00 73.75 185 PRO A O 1
ATOM 1385 N N . LEU A 1 186 ? 4.310 8.279 0.386 1.00 79.44 186 LEU A N 1
ATOM 1386 C CA . LEU A 1 186 ? 4.513 6.918 -0.135 1.00 79.44 186 LEU A CA 1
ATOM 1387 C C . LEU A 1 186 ? 5.708 6.263 0.553 1.00 79.44 186 LEU A C 1
ATOM 1389 O O . LEU A 1 186 ? 6.770 6.864 0.628 1.00 79.44 186 LEU A O 1
ATOM 1393 N N . THR A 1 187 ? 5.562 5.029 1.026 1.00 80.69 187 THR A N 1
ATOM 1394 C CA . THR A 1 187 ? 6.646 4.321 1.718 1.00 80.69 187 THR A CA 1
ATOM 1395 C C . THR A 1 187 ? 7.096 3.098 0.919 1.00 80.69 187 THR A C 1
ATOM 1397 O O . THR A 1 187 ? 6.272 2.460 0.253 1.00 80.69 187 THR A O 1
ATOM 1400 N N . PRO A 1 188 ? 8.381 2.700 1.004 1.00 83.31 188 PRO A N 1
ATOM 1401 C CA . PRO A 1 188 ? 8.834 1.435 0.426 1.00 83.31 188 PRO A CA 1
ATOM 1402 C C . PRO A 1 188 ? 8.046 0.228 0.964 1.00 83.31 188 PRO A C 1
ATOM 1404 O O . PRO A 1 188 ? 7.804 -0.730 0.232 1.00 83.31 188 PRO A O 1
ATOM 1407 N N . GLN A 1 189 ? 7.581 0.294 2.217 1.00 82.06 189 GLN A N 1
ATOM 1408 C CA . GLN A 1 189 ? 6.740 -0.733 2.831 1.00 82.06 189 GLN A CA 1
ATOM 1409 C C . GLN A 1 189 ? 5.372 -0.865 2.146 1.00 82.06 189 GLN A C 1
ATOM 1411 O O . GLN A 1 189 ? 4.954 -1.981 1.824 1.00 82.06 189 GLN A O 1
ATOM 1416 N N . LEU A 1 190 ? 4.700 0.262 1.880 1.00 82.88 190 LEU A N 1
ATOM 1417 C CA . LEU A 1 190 ? 3.431 0.292 1.152 1.00 82.88 190 LEU A CA 1
ATOM 1418 C C . LEU A 1 190 ? 3.597 -0.252 -0.268 1.00 82.88 190 LEU A C 1
ATOM 1420 O O . LEU A 1 190 ? 2.810 -1.098 -0.687 1.00 82.88 190 LEU A O 1
ATOM 1424 N N . MET A 1 191 ? 4.650 0.165 -0.975 1.00 88.50 191 MET A N 1
ATOM 1425 C CA . MET A 1 191 ? 4.943 -0.334 -2.319 1.00 88.50 191 MET A CA 1
ATOM 1426 C C . MET A 1 191 ? 5.239 -1.838 -2.325 1.00 88.50 191 MET A C 1
ATOM 1428 O O . MET A 1 191 ? 4.712 -2.554 -3.171 1.00 88.50 191 MET A O 1
ATOM 1432 N N . HIS A 1 192 ? 6.047 -2.342 -1.388 1.00 87.94 192 HIS A N 1
ATOM 1433 C CA . HIS A 1 192 ? 6.338 -3.776 -1.298 1.00 87.94 192 HIS A CA 1
ATOM 1434 C C . HIS A 1 192 ? 5.069 -4.598 -1.081 1.00 87.94 192 HIS A C 1
ATOM 1436 O O . HIS A 1 192 ? 4.864 -5.617 -1.747 1.00 87.94 192 HIS A O 1
ATOM 1442 N N . TRP A 1 193 ? 4.214 -4.157 -0.156 1.00 87.56 193 TRP A N 1
ATOM 1443 C CA . TRP A 1 193 ? 2.928 -4.800 0.085 1.00 87.56 193 TRP A CA 1
ATOM 1444 C C . TRP A 1 193 ? 2.035 -4.745 -1.154 1.00 87.56 193 TRP A C 1
ATOM 1446 O O . TRP A 1 193 ? 1.489 -5.775 -1.541 1.00 87.56 193 TRP A O 1
ATOM 1456 N N . ALA A 1 194 ? 1.954 -3.592 -1.818 1.00 88.75 194 ALA A N 1
ATOM 1457 C CA . ALA A 1 194 ? 1.135 -3.409 -3.007 1.00 88.75 194 ALA A CA 1
ATOM 1458 C C . ALA A 1 194 ? 1.593 -4.283 -4.182 1.00 88.75 194 ALA A C 1
ATOM 1460 O O . ALA A 1 194 ? 0.794 -5.010 -4.767 1.00 88.75 194 ALA A O 1
ATOM 1461 N N . ALA A 1 195 ? 2.897 -4.306 -4.462 1.00 88.44 195 ALA A N 1
ATOM 1462 C CA . ALA A 1 195 ? 3.488 -5.153 -5.496 1.00 88.44 195 ALA A CA 1
ATOM 1463 C C . ALA A 1 195 ? 3.333 -6.657 -5.204 1.00 88.44 195 ALA A C 1
ATOM 1465 O O . ALA A 1 195 ? 3.320 -7.470 -6.126 1.00 88.44 195 ALA A O 1
ATOM 1466 N N . SER A 1 196 ? 3.203 -7.032 -3.928 1.00 87.00 196 SER A N 1
ATOM 1467 C CA . SER A 1 196 ? 3.030 -8.425 -3.498 1.00 87.00 196 SER A CA 1
ATOM 1468 C C . SER A 1 196 ? 1.565 -8.850 -3.360 1.00 87.00 196 SER A C 1
ATOM 1470 O O . SER A 1 196 ? 1.301 -10.034 -3.135 1.00 87.00 196 SER A O 1
ATOM 1472 N N . ASN A 1 197 ? 0.612 -7.918 -3.465 1.00 85.31 197 ASN A N 1
ATOM 1473 C CA . ASN A 1 197 ? -0.800 -8.175 -3.211 1.00 85.31 197 ASN A CA 1
ATOM 1474 C C . ASN A 1 197 ? -1.649 -7.944 -4.477 1.00 85.31 197 ASN A C 1
ATOM 1476 O O . ASN A 1 197 ? -1.955 -6.800 -4.815 1.00 85.31 197 ASN A O 1
ATOM 1480 N N . PRO A 1 198 ? -2.096 -9.010 -5.168 1.00 77.06 198 PRO A N 1
ATOM 1481 C CA . PRO A 1 198 ? -2.845 -8.874 -6.417 1.00 77.06 198 PRO A CA 1
ATOM 1482 C C . PRO A 1 198 ? -4.196 -8.159 -6.251 1.00 77.06 198 PRO A C 1
ATOM 1484 O O . PRO A 1 198 ? -4.685 -7.580 -7.221 1.00 77.06 198 PRO A O 1
ATOM 1487 N N . ALA A 1 199 ? -4.783 -8.148 -5.047 1.00 78.62 199 ALA A N 1
ATOM 1488 C CA . ALA A 1 199 ? -6.030 -7.431 -4.766 1.00 78.62 199 ALA A CA 1
ATOM 1489 C C . ALA A 1 199 ? -5.884 -5.907 -4.936 1.00 78.62 199 ALA A C 1
ATOM 1491 O O . ALA A 1 199 ? -6.840 -5.221 -5.289 1.00 78.62 199 ALA A O 1
ATOM 1492 N N . VAL A 1 200 ? -4.670 -5.366 -4.773 1.00 80.00 200 VAL A N 1
ATOM 1493 C CA . VAL A 1 200 ? -4.401 -3.939 -5.002 1.00 80.00 200 VAL A CA 1
ATOM 1494 C C . VAL A 1 200 ? -4.633 -3.560 -6.464 1.00 80.00 200 VAL A C 1
ATOM 1496 O O . VAL A 1 200 ? -5.268 -2.545 -6.743 1.00 80.00 200 VAL A O 1
ATOM 1499 N N . GLY A 1 201 ? -4.205 -4.408 -7.403 1.00 72.88 201 GLY A N 1
ATOM 1500 C CA . GLY A 1 201 ? -4.449 -4.196 -8.832 1.00 72.88 201 GLY A CA 1
ATOM 1501 C C . GLY A 1 201 ? -5.931 -4.266 -9.216 1.00 72.88 201 GLY A C 1
ATOM 1502 O O . GLY A 1 201 ? -6.329 -3.660 -10.202 1.00 72.88 201 GLY A O 1
ATOM 1503 N N . GLN A 1 202 ? -6.772 -4.946 -8.429 1.00 70.38 202 GLN A N 1
ATOM 1504 C CA . GLN A 1 202 ? -8.224 -4.978 -8.660 1.00 70.38 202 GLN A CA 1
ATOM 1505 C C . GLN A 1 202 ? -8.919 -3.669 -8.263 1.00 70.38 202 GLN A C 1
ATOM 1507 O O . GLN A 1 202 ? -9.999 -3.369 -8.764 1.00 70.38 202 GLN A O 1
ATOM 1512 N N . LEU A 1 203 ? -8.316 -2.887 -7.363 1.00 71.06 203 LEU A N 1
ATOM 1513 C CA . LEU A 1 203 ? -8.784 -1.537 -7.032 1.00 71.06 203 LEU A CA 1
ATOM 1514 C C . LEU A 1 203 ? -8.322 -0.497 -8.048 1.00 71.06 203 LEU A C 1
ATOM 1516 O O . LEU A 1 203 ? -8.915 0.581 -8.145 1.00 71.06 203 LEU A O 1
ATOM 1520 N N . ALA A 1 204 ? -7.255 -0.799 -8.780 1.00 68.00 204 ALA A N 1
ATOM 1521 C CA . ALA A 1 204 ? -6.829 0.029 -9.883 1.00 68.00 204 ALA A CA 1
ATOM 1522 C C . ALA A 1 204 ? -7.845 -0.029 -11.025 1.00 68.00 204 ALA A C 1
ATOM 1524 O O . ALA A 1 204 ? -8.606 -0.985 -11.151 1.00 68.00 204 ALA A O 1
ATOM 1525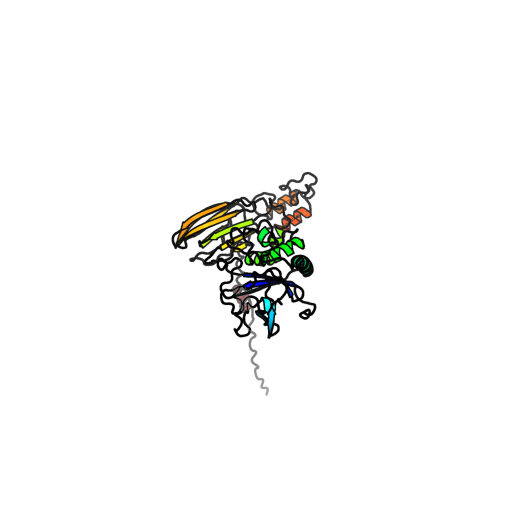 N N . CYS A 1 205 ? -7.882 1.012 -11.857 1.00 72.00 205 CYS A N 1
ATOM 1526 C CA . CYS A 1 205 ? -8.846 1.163 -12.958 1.00 72.00 205 CYS A CA 1
ATOM 1527 C C . CYS A 1 205 ? -10.316 1.363 -12.543 1.00 72.00 205 CYS A C 1
ATOM 1529 O O . CYS A 1 205 ? -11.137 1.730 -13.385 1.00 72.00 205 CYS A O 1
ATOM 1531 N N . VAL A 1 206 ? -10.662 1.166 -11.269 1.00 69.06 206 VAL A N 1
ATOM 1532 C CA . VAL A 1 206 ? -12.005 1.413 -10.736 1.00 69.06 206 VAL A CA 1
ATOM 1533 C C . VAL A 1 206 ? -12.191 2.920 -10.486 1.00 69.06 206 VAL A C 1
ATOM 1535 O O . VAL A 1 206 ? -11.279 3.569 -9.964 1.00 69.06 206 VAL A O 1
ATOM 1538 N N . PRO A 1 207 ? -13.351 3.522 -10.821 1.00 66.31 207 PRO A N 1
ATOM 1539 C CA . PRO A 1 207 ? -13.642 4.911 -10.476 1.00 66.31 207 PRO A CA 1
ATOM 1540 C C . PRO A 1 207 ? -13.426 5.194 -8.984 1.00 66.31 207 PRO A C 1
ATOM 1542 O O . PRO A 1 207 ? -13.815 4.405 -8.127 1.00 66.31 207 PRO A O 1
ATOM 1545 N N . GLN A 1 208 ? -12.833 6.346 -8.658 1.00 63.41 208 GLN A N 1
ATOM 1546 C CA . GLN A 1 208 ? -12.475 6.723 -7.279 1.00 63.41 208 GLN A CA 1
ATOM 1547 C C . GLN A 1 208 ? -13.649 6.616 -6.289 1.00 63.41 208 GLN A C 1
ATOM 1549 O O . GLN A 1 208 ? -13.457 6.215 -5.149 1.00 63.41 208 GLN A O 1
ATOM 1554 N N . ASN A 1 209 ? -14.876 6.898 -6.731 1.00 60.41 209 ASN A N 1
ATOM 1555 C CA . ASN A 1 209 ? -16.093 6.798 -5.920 1.00 60.41 209 ASN A CA 1
ATOM 1556 C C . ASN A 1 209 ? -16.555 5.356 -5.622 1.00 60.41 209 ASN A C 1
ATOM 1558 O O . ASN A 1 209 ? -17.517 5.185 -4.878 1.00 60.41 209 ASN A O 1
ATOM 1562 N N . ILE A 1 210 ? -15.911 4.347 -6.213 1.00 63.09 210 ILE A N 1
ATOM 1563 C CA . ILE A 1 210 ? -16.195 2.916 -6.020 1.00 63.09 210 ILE A CA 1
ATOM 1564 C C . ILE A 1 210 ? -15.021 2.225 -5.299 1.00 63.09 210 ILE A C 1
ATOM 1566 O O . ILE A 1 210 ? -15.175 1.126 -4.773 1.00 63.09 210 ILE A O 1
ATOM 1570 N N . LYS A 1 211 ? -13.844 2.861 -5.203 1.00 69.19 211 LYS A N 1
ATOM 1571 C CA . LYS A 1 211 ? -12.700 2.298 -4.474 1.00 69.19 211 LYS A CA 1
ATOM 1572 C C . LYS A 1 211 ? -13.017 2.171 -2.983 1.00 69.19 211 LYS A C 1
ATOM 1574 O O . LYS A 1 211 ? -13.432 3.130 -2.335 1.00 69.19 211 LYS A O 1
ATOM 1579 N N . ARG A 1 212 ? -12.774 0.982 -2.426 1.00 79.00 212 ARG A N 1
ATOM 1580 C CA . ARG A 1 212 ? -13.044 0.648 -1.021 1.00 79.00 212 ARG A CA 1
ATOM 1581 C C . ARG A 1 212 ? -11.728 0.404 -0.298 1.00 79.00 212 ARG A C 1
ATOM 1583 O O . ARG A 1 212 ? -11.089 -0.630 -0.487 1.00 79.00 212 ARG A O 1
ATOM 1590 N N . TRP A 1 213 ? -11.337 1.355 0.537 1.00 83.56 213 TRP A N 1
ATOM 1591 C CA . TRP A 1 213 ? -10.189 1.219 1.420 1.00 83.56 213 TRP A CA 1
ATOM 1592 C C . TRP A 1 213 ? -10.378 2.040 2.695 1.00 83.56 213 TRP A C 1
ATOM 1594 O O . TRP A 1 213 ? -11.228 2.930 2.765 1.00 83.56 213 TRP A O 1
ATOM 1604 N N . LEU A 1 214 ? -9.592 1.700 3.708 1.00 88.94 214 LEU A N 1
ATOM 1605 C CA . LEU A 1 214 ? -9.467 2.434 4.959 1.00 88.94 214 LEU A CA 1
ATOM 1606 C C . LEU A 1 214 ? -7.975 2.621 5.235 1.00 88.94 214 LEU A C 1
ATOM 1608 O O . LEU A 1 214 ? -7.261 1.622 5.263 1.00 88.94 214 LEU A O 1
ATOM 1612 N N . SER A 1 215 ? -7.493 3.850 5.429 1.00 88.00 215 SER A N 1
ATOM 1613 C CA . SER A 1 215 ? -6.105 4.088 5.858 1.00 88.00 215 SER A CA 1
ATOM 1614 C C . SER A 1 215 ? -6.071 4.718 7.233 1.00 88.00 215 SER A C 1
ATOM 1616 O O . SER A 1 215 ? -6.875 5.604 7.503 1.00 88.00 215 SER A O 1
ATOM 1618 N N . GLY A 1 216 ? -5.110 4.342 8.063 1.00 87.75 216 GLY A N 1
ATOM 1619 C CA . GLY A 1 216 ? -4.876 4.951 9.365 1.00 87.75 216 GLY A CA 1
ATOM 1620 C C . GLY A 1 216 ? -3.434 5.409 9.527 1.00 87.75 216 GLY A C 1
ATOM 1621 O O . GLY A 1 216 ? -2.518 4.729 9.070 1.00 87.75 216 GLY A O 1
ATOM 1622 N N . PHE A 1 217 ? -3.266 6.537 10.206 1.00 86.06 217 PHE A N 1
ATOM 1623 C CA . PHE A 1 217 ? -2.006 7.041 10.743 1.00 86.06 217 PHE A CA 1
ATOM 1624 C C . PHE A 1 217 ? -2.100 7.059 12.270 1.00 86.06 217 PHE A C 1
ATOM 1626 O O . PHE A 1 217 ? -3.119 7.516 12.796 1.00 86.06 217 PHE A O 1
ATOM 1633 N N . PHE A 1 218 ? -1.061 6.594 12.964 1.00 88.56 218 PHE A N 1
ATOM 1634 C CA . PHE A 1 218 ? -1.010 6.529 14.426 1.00 88.56 218 PHE A CA 1
ATOM 1635 C C . PHE A 1 218 ? 0.389 6.913 14.915 1.00 88.56 218 PHE A C 1
ATOM 1637 O O . PHE A 1 218 ? 1.362 6.261 14.545 1.00 88.56 218 PHE A O 1
ATOM 1644 N N . ASP A 1 219 ? 0.502 7.975 15.718 1.00 86.75 219 ASP A N 1
ATOM 1645 C CA . ASP A 1 219 ? 1.802 8.442 16.221 1.00 86.75 219 ASP A CA 1
ATOM 1646 C C . ASP A 1 219 ? 1.668 9.419 17.407 1.00 86.75 219 ASP A C 1
ATOM 1648 O O . ASP A 1 219 ? 0.938 10.406 17.285 1.00 86.75 219 ASP A O 1
ATOM 1652 N N . PRO A 1 220 ? 2.383 9.253 18.532 1.00 87.75 220 PRO A N 1
ATOM 1653 C CA . PRO A 1 220 ? 2.917 8.010 19.083 1.00 87.75 220 PRO A CA 1
ATOM 1654 C C . PRO A 1 220 ? 1.843 7.330 19.944 1.00 87.75 220 PRO A C 1
ATOM 1656 O O . PRO A 1 220 ? 1.457 7.832 21.009 1.00 87.75 220 PRO A O 1
ATOM 1659 N N . VAL A 1 221 ? 1.319 6.192 19.488 1.00 91.44 221 VAL A N 1
ATOM 1660 C CA . VAL A 1 221 ? 0.262 5.463 20.202 1.00 91.44 221 VAL A CA 1
ATOM 1661 C C . VAL A 1 221 ? 0.157 4.019 19.721 1.00 91.44 221 VAL A C 1
ATOM 1663 O O . VAL A 1 221 ? 0.106 3.774 18.522 1.00 91.44 221 VAL A O 1
ATOM 1666 N N . ASP A 1 222 ? 0.023 3.084 20.660 1.00 94.25 222 ASP A N 1
ATOM 1667 C CA . ASP A 1 222 ? -0.371 1.710 20.343 1.00 94.25 222 ASP A CA 1
ATOM 1668 C C . ASP A 1 222 ? -1.861 1.701 19.980 1.00 94.25 222 ASP A C 1
ATOM 1670 O O . ASP A 1 222 ? -2.669 2.356 20.654 1.00 94.25 222 ASP A O 1
ATOM 1674 N N . PHE A 1 223 ? -2.275 0.901 18.999 1.00 95.69 223 PHE A N 1
ATOM 1675 C CA . PHE A 1 223 ? -3.693 0.773 18.673 1.00 95.69 223 PHE A CA 1
ATOM 1676 C C . PHE A 1 223 ? -4.138 -0.660 18.393 1.00 95.69 223 PHE A C 1
ATOM 1678 O O . PHE A 1 223 ? -3.408 -1.469 17.835 1.00 95.69 223 PHE A O 1
ATOM 1685 N N . VAL A 1 224 ? -5.403 -0.950 18.689 1.00 97.12 224 VAL A N 1
ATOM 1686 C CA . VAL A 1 224 ? -6.103 -2.140 18.200 1.00 97.12 224 VAL A CA 1
ATOM 1687 C C . VAL A 1 224 ? -7.389 -1.695 17.520 1.00 97.12 224 VAL A C 1
ATOM 1689 O O . VAL A 1 224 ? -8.289 -1.154 18.163 1.00 97.12 224 VAL A O 1
ATOM 1692 N N . LEU A 1 225 ? -7.487 -1.937 16.215 1.00 97.75 225 LEU A N 1
ATOM 1693 C CA . LEU A 1 225 ? -8.707 -1.745 15.438 1.00 97.75 225 LEU A CA 1
ATOM 1694 C C . LEU A 1 225 ? -9.409 -3.094 15.266 1.00 97.75 225 LEU A C 1
ATOM 1696 O O . LEU A 1 225 ? -8.795 -4.069 14.842 1.00 97.75 225 LEU A O 1
ATOM 1700 N N . THR A 1 226 ? -10.702 -3.136 15.572 1.00 97.50 226 THR A N 1
ATOM 1701 C CA . THR A 1 226 ? -11.570 -4.307 15.420 1.00 97.50 226 THR A CA 1
ATOM 1702 C C . THR A 1 226 ? -12.653 -4.014 14.393 1.00 97.50 226 THR A C 1
ATOM 1704 O O . THR A 1 226 ? -13.344 -2.999 14.502 1.00 97.50 226 THR A O 1
ATOM 1707 N N . ASP A 1 227 ? -12.810 -4.897 13.413 1.00 95.88 227 ASP A N 1
ATOM 1708 C CA . ASP A 1 227 ? -13.802 -4.767 12.348 1.00 95.88 227 ASP A CA 1
ATOM 1709 C C . ASP A 1 227 ? -15.194 -5.317 12.739 1.00 95.88 227 ASP A C 1
ATOM 1711 O O . ASP A 1 227 ? -15.350 -5.895 13.822 1.00 95.88 227 ASP A O 1
ATOM 1715 N N . PRO A 1 228 ? -16.223 -5.168 11.880 1.00 93.88 228 PRO A N 1
ATOM 1716 C CA . PRO A 1 228 ? -17.580 -5.644 12.162 1.00 93.88 228 PRO A CA 1
ATOM 1717 C C . PRO A 1 228 ? -17.709 -7.156 12.411 1.00 93.88 228 PRO A C 1
ATOM 1719 O O . PRO A 1 228 ? -18.661 -7.583 13.064 1.00 93.88 228 PRO A O 1
ATOM 1722 N N . LEU A 1 229 ? -16.763 -7.970 11.929 1.0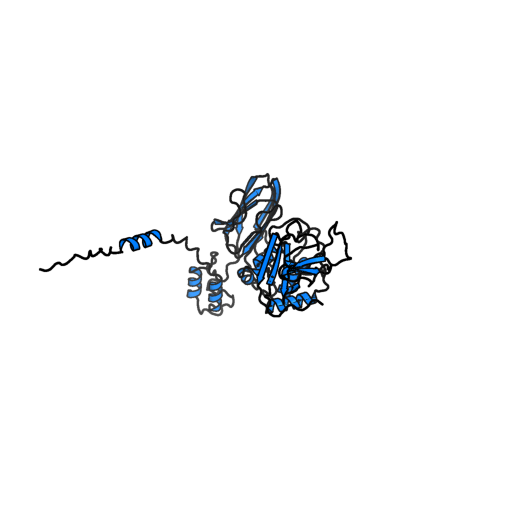0 89.88 229 LEU A N 1
ATOM 1723 C CA . LEU A 1 229 ? -16.726 -9.418 12.168 1.00 89.88 229 LEU A CA 1
ATOM 1724 C C . LEU A 1 229 ? -15.930 -9.789 13.428 1.00 89.88 229 LEU A C 1
ATOM 1726 O O . LEU A 1 229 ? -15.811 -10.971 13.756 1.00 89.88 229 LEU A O 1
ATOM 1730 N N . GLY A 1 230 ? -15.389 -8.803 14.148 1.00 91.75 230 GLY A N 1
ATOM 1731 C CA . GLY A 1 230 ? -14.584 -9.011 15.348 1.00 91.75 230 GLY A CA 1
ATOM 1732 C C . GLY A 1 230 ? -13.121 -9.359 15.069 1.00 91.75 230 GLY A C 1
ATOM 1733 O O . GLY A 1 230 ? -12.415 -9.744 16.003 1.00 91.75 230 GLY A O 1
ATOM 1734 N N . ARG A 1 231 ? -12.655 -9.242 13.819 1.00 95.88 231 ARG A N 1
ATOM 1735 C CA . ARG A 1 231 ? -11.245 -9.438 13.445 1.00 95.88 231 ARG A CA 1
ATOM 1736 C C . ARG A 1 231 ? -10.448 -8.194 13.818 1.00 95.88 231 ARG A C 1
ATOM 1738 O O . ARG A 1 231 ? -10.950 -7.078 13.694 1.00 95.88 231 ARG A O 1
ATOM 1745 N N . ARG A 1 232 ? -9.204 -8.373 14.255 1.00 96.62 232 ARG A N 1
ATOM 1746 C CA . ARG A 1 232 ? -8.363 -7.298 14.795 1.00 96.62 232 ARG A CA 1
ATOM 1747 C C . ARG A 1 232 ? -7.086 -7.055 13.999 1.00 96.62 232 ARG A C 1
ATOM 1749 O O . ARG A 1 232 ? -6.475 -7.986 13.473 1.00 96.62 232 ARG A O 1
ATOM 1756 N N . VAL A 1 233 ? -6.646 -5.804 13.988 1.00 96.38 233 VAL A N 1
ATOM 1757 C CA . VAL A 1 233 ? -5.351 -5.361 13.458 1.00 96.38 233 VAL A CA 1
ATOM 1758 C C . VAL A 1 233 ? -4.727 -4.320 14.385 1.00 96.38 233 VAL A C 1
ATOM 1760 O O . VAL A 1 233 ? -5.452 -3.590 15.063 1.00 96.38 233 VAL A O 1
ATOM 1763 N N . GLY A 1 234 ? -3.399 -4.263 14.421 1.00 94.62 234 GLY A N 1
ATOM 1764 C CA . GLY A 1 234 ? -2.634 -3.304 15.216 1.00 94.62 234 GLY A CA 1
ATOM 1765 C C . GLY A 1 234 ? -1.740 -3.994 16.242 1.00 94.62 234 GLY A C 1
ATOM 1766 O O . GLY A 1 234 ? -1.363 -5.158 16.077 1.00 94.62 234 GLY A O 1
ATOM 1767 N N . TYR A 1 235 ? -1.411 -3.299 17.318 1.00 94.06 235 TYR A N 1
ATOM 1768 C CA . TYR A 1 235 ? -0.558 -3.790 18.384 1.00 94.06 235 TYR A CA 1
ATOM 1769 C C . TYR A 1 235 ? -1.038 -3.312 19.757 1.00 94.06 235 TYR A C 1
ATOM 1771 O O . TYR A 1 235 ? -1.560 -2.217 19.937 1.00 94.06 235 TYR A O 1
ATOM 1779 N N . SER A 1 236 ? -0.828 -4.156 20.763 1.00 89.00 236 SER A N 1
ATOM 1780 C CA . SER A 1 236 ? -0.799 -3.708 22.152 1.00 89.00 236 SER A CA 1
ATOM 1781 C C . SER A 1 236 ? 0.234 -4.513 22.922 1.00 89.00 236 SER A C 1
ATOM 1783 O O . SER A 1 236 ? 0.434 -5.700 22.644 1.00 89.00 236 SER A O 1
ATOM 1785 N N . ALA A 1 237 ? 0.800 -3.936 23.980 1.00 87.75 237 ALA A N 1
ATOM 1786 C CA . ALA A 1 237 ? 1.691 -4.668 24.884 1.00 87.75 237 ALA A CA 1
ATOM 1787 C C . ALA A 1 237 ? 1.071 -5.961 25.470 1.00 87.75 237 ALA A C 1
ATOM 1789 O O . ALA A 1 237 ? 1.794 -6.868 25.885 1.00 87.75 237 ALA A O 1
ATOM 1790 N N . ALA A 1 238 ? -0.264 -6.062 25.527 1.00 86.31 238 ALA A N 1
ATOM 1791 C CA . ALA A 1 238 ? -0.966 -7.232 26.053 1.00 86.31 238 ALA A CA 1
ATOM 1792 C C . ALA A 1 238 ? -1.136 -8.359 25.021 1.00 86.31 238 ALA A C 1
ATOM 1794 O O . ALA A 1 238 ? -1.081 -9.536 25.383 1.00 86.31 238 ALA A O 1
ATOM 1795 N N . THR A 1 239 ? -1.373 -8.013 23.754 1.00 87.56 239 THR A N 1
ATOM 1796 C CA . THR A 1 239 ? -1.682 -8.975 22.682 1.00 87.56 239 THR A CA 1
ATOM 1797 C C . THR A 1 239 ? -0.515 -9.232 21.738 1.00 87.56 239 THR A C 1
ATOM 1799 O O . THR A 1 239 ? -0.528 -10.234 21.026 1.00 87.56 239 THR A O 1
ATOM 1802 N N . GLY A 1 240 ? 0.479 -8.347 21.720 1.00 91.00 240 GLY A N 1
ATOM 1803 C CA . GLY A 1 240 ? 1.442 -8.268 20.632 1.00 91.00 240 GLY A CA 1
ATOM 1804 C C . GLY A 1 240 ? 0.775 -7.834 19.324 1.00 91.00 240 GLY A C 1
ATOM 1805 O O . GLY A 1 240 ? -0.317 -7.260 19.326 1.00 91.00 240 GLY A O 1
ATOM 1806 N N . HIS A 1 241 ? 1.446 -8.139 18.213 1.00 91.06 241 HIS A N 1
ATOM 1807 C CA . HIS A 1 241 ? 1.014 -7.811 16.856 1.00 91.06 241 HIS A CA 1
ATOM 1808 C C . HIS A 1 241 ? -0.225 -8.619 16.432 1.00 91.06 241 HIS A C 1
ATOM 1810 O O . HIS A 1 241 ? -0.236 -9.851 16.514 1.00 91.06 241 HIS A O 1
ATOM 1816 N N . LEU A 1 242 ? -1.245 -7.924 15.928 1.00 93.94 242 LEU A N 1
ATOM 1817 C CA . LEU A 1 242 ? -2.518 -8.461 15.453 1.00 93.94 242 LEU A CA 1
ATOM 1818 C C . LEU A 1 242 ? -2.666 -8.216 13.949 1.00 93.94 242 LEU A C 1
ATOM 1820 O O . LEU A 1 242 ? -2.436 -7.115 13.453 1.00 93.94 242 LEU A O 1
ATOM 1824 N N . ALA A 1 243 ? -3.070 -9.261 13.230 1.00 92.81 243 ALA A N 1
ATOM 1825 C CA . ALA A 1 243 ? -3.158 -9.274 11.773 1.00 92.81 243 ALA A CA 1
ATOM 1826 C C . ALA A 1 243 ? -4.255 -10.235 11.283 1.00 92.81 243 ALA A C 1
ATOM 1828 O O . ALA A 1 243 ? -3.992 -11.177 10.538 1.00 92.81 243 ALA A O 1
ATOM 1829 N N . GLU A 1 244 ? -5.478 -10.055 11.780 1.00 93.75 244 GLU A N 1
ATOM 1830 C CA . GLU A 1 244 ? -6.602 -10.974 11.542 1.00 93.75 244 GLU A CA 1
ATOM 1831 C C . GLU A 1 244 ? -7.504 -10.522 10.378 1.00 93.75 244 GLU A C 1
ATOM 1833 O O . GLU A 1 244 ? -8.281 -11.322 9.855 1.00 93.75 244 GLU A O 1
ATOM 1838 N N . ILE A 1 245 ? -7.421 -9.249 9.972 1.00 91.00 245 ILE A N 1
ATOM 1839 C CA . ILE A 1 245 ? -8.164 -8.694 8.832 1.00 91.00 245 ILE A CA 1
ATOM 1840 C C . ILE A 1 245 ? -7.420 -9.062 7.530 1.00 91.00 245 ILE A C 1
ATOM 1842 O O . ILE A 1 245 ? -6.211 -8.839 7.449 1.00 91.00 245 ILE A O 1
ATOM 1846 N N . PRO A 1 246 ? -8.092 -9.643 6.519 1.00 86.69 246 PRO A N 1
ATOM 1847 C CA . PRO A 1 246 ? -7.472 -9.977 5.239 1.00 86.69 246 PRO A CA 1
ATOM 1848 C C . PRO A 1 246 ? -7.131 -8.716 4.440 1.00 86.69 246 PRO A C 1
ATOM 1850 O O . PRO A 1 246 ? -7.712 -7.661 4.669 1.00 86.69 246 PRO A O 1
ATOM 1853 N N . GLU A 1 247 ? -6.198 -8.847 3.493 1.00 85.25 247 GLU A N 1
ATOM 1854 C CA . GLU A 1 247 ? -5.843 -7.777 2.544 1.00 85.25 247 GLU A CA 1
ATOM 1855 C C . GLU A 1 247 ? -5.529 -6.433 3.219 1.00 85.25 247 GLU A C 1
ATOM 1857 O O . GLU A 1 247 ? -5.821 -5.358 2.698 1.00 85.25 247 GLU A O 1
ATOM 1862 N N . MET A 1 248 ? -4.912 -6.503 4.397 1.00 88.50 248 MET A N 1
ATOM 1863 C CA . MET A 1 248 ? -4.458 -5.340 5.142 1.00 88.50 248 MET A CA 1
ATOM 1864 C C . MET A 1 248 ? -2.935 -5.198 5.076 1.00 88.50 248 MET A C 1
ATOM 1866 O O . MET A 1 248 ? -2.201 -6.174 4.882 1.00 88.50 248 MET A O 1
ATOM 1870 N N . LEU A 1 249 ? -2.477 -3.966 5.250 1.00 87.50 249 LEU A N 1
ATOM 1871 C CA . LEU A 1 249 ? -1.107 -3.592 5.554 1.00 87.50 249 LEU A CA 1
ATOM 1872 C C . LEU A 1 249 ? -1.097 -2.943 6.929 1.00 87.50 249 LEU A C 1
ATOM 1874 O O . LEU A 1 249 ? -1.765 -1.937 7.123 1.00 87.50 249 LEU A O 1
ATOM 1878 N N . TYR A 1 250 ? -0.280 -3.450 7.838 1.00 87.75 250 TYR A N 1
ATOM 1879 C CA . TYR A 1 250 ? 0.076 -2.764 9.070 1.00 87.75 250 TYR A CA 1
ATOM 1880 C C . TYR A 1 250 ? 1.600 -2.712 9.157 1.00 87.75 250 TYR A C 1
ATOM 1882 O O . TYR A 1 250 ? 2.259 -3.735 8.962 1.00 87.75 250 TYR A O 1
ATOM 1890 N N . THR A 1 251 ? 2.168 -1.527 9.392 1.00 77.38 251 THR A N 1
ATOM 1891 C CA . THR A 1 251 ? 3.631 -1.334 9.452 1.00 77.38 251 THR A CA 1
ATOM 1892 C C . THR A 1 251 ? 4.273 -1.937 10.700 1.00 77.38 251 THR A C 1
ATOM 1894 O O . THR A 1 251 ? 5.490 -2.096 10.732 1.00 77.38 251 THR A O 1
ATOM 1897 N N . GLY A 1 252 ? 3.466 -2.317 11.694 1.00 79.06 252 GLY A N 1
ATOM 1898 C CA . GLY A 1 252 ? 3.934 -2.825 12.978 1.00 79.06 252 GLY A CA 1
ATOM 1899 C C . GLY A 1 252 ? 4.180 -1.719 14.003 1.00 79.06 252 GLY A C 1
ATOM 1900 O O . GLY A 1 252 ? 4.198 -0.540 13.656 1.00 79.06 252 GLY A O 1
ATOM 1901 N N . ASP A 1 253 ? 4.373 -2.151 15.251 1.00 79.50 253 ASP A N 1
ATOM 1902 C CA . ASP A 1 253 ? 4.742 -1.303 16.389 1.00 79.50 253 ASP A CA 1
ATOM 1903 C C . ASP A 1 253 ? 6.109 -0.663 16.139 1.00 79.50 253 ASP A C 1
ATOM 1905 O O . ASP A 1 253 ? 7.098 -1.358 15.853 1.00 79.50 253 ASP A O 1
ATOM 1909 N N . SER A 1 254 ? 6.153 0.663 16.209 1.00 67.56 254 SER A N 1
ATOM 1910 C CA . SER A 1 254 ? 7.362 1.434 15.971 1.00 67.56 254 SER A CA 1
ATOM 1911 C C . SER A 1 254 ? 7.489 2.596 16.944 1.00 67.56 254 SER A C 1
ATOM 1913 O O . SER A 1 254 ? 6.508 3.115 17.456 1.00 67.56 254 SER A O 1
ATOM 1915 N N . ALA A 1 255 ? 8.723 3.048 17.169 1.00 58.38 255 ALA A N 1
ATOM 1916 C CA . ALA A 1 255 ? 8.966 4.255 17.959 1.00 58.38 255 ALA A CA 1
ATOM 1917 C C . ALA A 1 255 ? 8.513 5.549 17.253 1.00 58.38 255 ALA A C 1
ATOM 1919 O O . ALA A 1 255 ? 8.574 6.612 17.862 1.00 58.38 255 ALA A O 1
ATOM 1920 N N . GLU A 1 256 ? 8.115 5.447 15.987 1.00 66.88 256 GLU A N 1
ATOM 1921 C CA . GLU A 1 256 ? 7.695 6.538 15.117 1.00 66.88 256 GLU A CA 1
ATOM 1922 C C . GLU A 1 256 ? 6.249 6.279 14.642 1.00 66.88 256 GLU A C 1
ATOM 1924 O O . GLU A 1 256 ? 5.477 5.548 15.263 1.00 66.88 256 GLU A O 1
ATOM 1929 N N . THR A 1 257 ? 5.890 6.836 13.488 1.00 72.19 257 THR A N 1
ATOM 1930 C CA . THR A 1 257 ? 4.600 6.627 12.835 1.00 72.19 257 THR A CA 1
ATOM 1931 C C . THR A 1 257 ? 4.297 5.162 12.509 1.00 72.19 257 THR A C 1
ATOM 1933 O O . THR A 1 257 ? 5.028 4.499 11.770 1.00 72.19 257 THR A O 1
ATOM 1936 N N . GLU A 1 258 ? 3.106 4.719 12.900 1.00 81.56 258 GLU A N 1
ATOM 1937 C CA . GLU A 1 258 ? 2.484 3.502 12.396 1.00 81.56 258 GLU A CA 1
ATOM 1938 C C . GLU A 1 258 ? 1.441 3.820 11.318 1.00 81.56 258 GLU A C 1
ATOM 1940 O O . GLU A 1 258 ? 0.708 4.811 11.387 1.00 81.56 258 GLU A O 1
ATOM 1945 N N . SER A 1 259 ? 1.354 2.968 10.298 1.00 82.44 259 SER A N 1
ATOM 1946 C CA . SER A 1 259 ? 0.370 3.085 9.223 1.00 82.44 259 SER A CA 1
ATOM 1947 C C . SER A 1 259 ? -0.412 1.792 9.034 1.00 82.44 259 SER A C 1
ATOM 1949 O O . SER A 1 259 ? 0.133 0.687 9.096 1.00 82.44 259 SER A O 1
ATOM 1951 N N . LEU A 1 260 ? -1.703 1.953 8.762 1.00 88.50 260 LEU A N 1
ATOM 1952 C CA . LEU A 1 260 ? -2.641 0.886 8.442 1.00 88.50 260 LEU A CA 1
ATOM 1953 C C . LEU A 1 260 ? -3.266 1.162 7.076 1.00 88.50 260 LEU A C 1
ATOM 1955 O O . LEU A 1 260 ? -3.672 2.288 6.808 1.00 88.50 260 LEU A O 1
ATOM 1959 N N . VAL A 1 261 ? -3.424 0.133 6.254 1.00 89.56 261 VAL A N 1
ATOM 1960 C CA . VAL A 1 261 ? -4.331 0.127 5.104 1.00 89.56 261 VAL A CA 1
ATOM 1961 C C . VAL A 1 261 ? -5.162 -1.146 5.172 1.00 89.56 261 VAL A C 1
ATOM 1963 O O . VAL A 1 261 ? -4.622 -2.220 5.402 1.00 89.56 261 VAL A O 1
ATOM 1966 N N . ILE A 1 262 ? -6.470 -1.049 4.970 1.00 90.31 262 ILE A N 1
ATOM 1967 C CA . ILE A 1 262 ? -7.366 -2.192 4.778 1.00 90.31 262 ILE A CA 1
ATOM 1968 C C . ILE A 1 262 ? -8.006 -2.024 3.410 1.00 90.31 262 ILE A C 1
ATOM 1970 O O . ILE A 1 262 ? -8.643 -0.999 3.154 1.00 90.31 262 ILE A O 1
ATOM 1974 N N . LEU A 1 263 ? -7.848 -3.019 2.541 1.00 86.06 263 LEU A N 1
ATOM 1975 C CA . LEU A 1 263 ? -8.601 -3.082 1.293 1.00 86.06 263 LEU A CA 1
ATOM 1976 C C . LEU A 1 263 ? -9.959 -3.714 1.537 1.00 86.06 263 LEU A C 1
ATOM 1978 O O . LEU A 1 263 ? -10.105 -4.560 2.417 1.00 86.06 263 LEU A O 1
ATOM 1982 N N . GLN A 1 264 ? -10.944 -3.285 0.749 1.00 81.31 264 GLN A N 1
ATOM 1983 C CA . GLN A 1 264 ? -12.302 -3.820 0.813 1.00 81.31 264 GLN A CA 1
ATOM 1984 C C . GLN A 1 264 ? -12.844 -3.878 2.257 1.00 81.31 264 GLN A C 1
ATOM 1986 O O . GLN A 1 264 ? -13.330 -4.927 2.691 1.00 81.31 264 GLN A O 1
ATOM 1991 N N . PRO A 1 265 ? -12.737 -2.783 3.046 1.00 87.50 265 PRO A N 1
ATOM 1992 C CA . PRO A 1 265 ? -13.226 -2.790 4.414 1.00 87.50 265 PRO A CA 1
ATOM 1993 C C . PRO A 1 265 ? -14.731 -3.066 4.416 1.00 87.50 265 PRO A C 1
ATOM 1995 O O . PRO A 1 265 ? -15.462 -2.660 3.511 1.00 87.50 265 PRO A O 1
ATOM 1998 N N . LEU A 1 266 ? -15.195 -3.763 5.446 1.00 85.81 266 LEU A N 1
ATOM 1999 C CA . LEU A 1 266 ? -16.607 -4.070 5.605 1.00 85.81 266 LEU A CA 1
ATOM 2000 C C . LEU A 1 266 ? -17.384 -2.800 5.947 1.00 85.81 266 LEU A C 1
ATOM 2002 O O . LEU A 1 266 ? -16.889 -1.921 6.650 1.00 85.81 266 LEU A O 1
ATOM 2006 N N . SER A 1 267 ? -18.630 -2.721 5.495 1.00 86.31 267 SER A N 1
ATOM 2007 C CA . SER A 1 267 ? -19.559 -1.726 6.025 1.00 86.31 267 SER A CA 1
ATOM 2008 C C . SER A 1 267 ? -19.930 -2.109 7.462 1.00 86.31 267 SER A C 1
ATOM 2010 O O . SER A 1 267 ? -20.134 -3.285 7.765 1.00 86.31 267 SER A O 1
ATOM 2012 N N . GLY A 1 268 ? -20.004 -1.139 8.373 1.00 88.81 268 GLY A N 1
ATOM 2013 C CA . GLY A 1 268 ? -20.455 -1.378 9.743 1.00 88.81 268 GLY A CA 1
ATOM 2014 C C . GLY A 1 268 ? -19.635 -0.690 10.829 1.00 88.81 268 GLY A C 1
ATOM 2015 O O . GLY A 1 268 ? -18.905 0.274 10.594 1.00 88.81 268 GLY A O 1
ATOM 2016 N N . ALA A 1 269 ? -19.822 -1.158 12.064 1.00 94.31 269 ALA A N 1
ATOM 2017 C CA . ALA A 1 269 ? -19.196 -0.584 13.248 1.00 94.31 269 ALA A CA 1
ATOM 2018 C C . ALA A 1 269 ? -17.781 -1.135 13.463 1.00 94.31 269 ALA A C 1
ATOM 2020 O O . ALA A 1 269 ? -17.595 -2.333 13.671 1.00 94.31 269 ALA A O 1
ATOM 2021 N N . TYR A 1 270 ? -16.811 -0.230 13.484 1.00 97.38 270 TYR A N 1
ATOM 2022 C CA . TYR A 1 270 ? -15.432 -0.490 13.867 1.00 97.38 270 TYR A CA 1
ATOM 2023 C C . TYR A 1 270 ? -15.189 0.012 15.286 1.00 97.38 270 TYR A C 1
ATOM 2025 O O . TYR A 1 270 ? -15.664 1.086 15.663 1.00 97.38 270 TYR A O 1
ATOM 2033 N N . HIS A 1 271 ? -14.415 -0.746 16.057 1.00 98.00 271 HIS A N 1
ATOM 2034 C CA . HIS A 1 271 ? -13.988 -0.363 17.401 1.00 98.00 271 HIS A CA 1
ATOM 2035 C C . HIS A 1 271 ? -12.488 -0.100 17.391 1.00 98.00 271 HIS A C 1
ATOM 2037 O O . HIS A 1 271 ? -11.728 -0.920 16.884 1.00 98.00 271 HIS A O 1
ATOM 2043 N N . ILE A 1 272 ? -12.065 1.027 17.951 1.00 97.81 272 ILE A N 1
ATOM 2044 C CA . ILE A 1 272 ? -10.659 1.410 18.060 1.00 97.81 272 ILE A CA 1
ATOM 2045 C C . ILE A 1 272 ? -10.303 1.560 19.535 1.00 97.81 272 ILE A C 1
ATOM 2047 O O . ILE A 1 272 ? -10.983 2.265 20.283 1.00 97.81 272 ILE A O 1
ATOM 2051 N N . GLU A 1 273 ? -9.234 0.897 19.951 1.00 97.56 273 GLU A N 1
ATOM 2052 C CA . GLU A 1 273 ? -8.621 1.059 21.264 1.00 97.56 273 GLU A CA 1
ATOM 2053 C C . GLU A 1 273 ? -7.231 1.653 21.078 1.00 97.56 273 GLU A C 1
ATOM 2055 O O . GLU A 1 273 ? -6.412 1.088 20.365 1.00 97.56 273 GLU A O 1
ATOM 2060 N N . LEU A 1 274 ? -6.969 2.791 21.711 1.00 97.06 274 LEU A N 1
ATOM 2061 C CA . LEU A 1 274 ? -5.674 3.462 21.734 1.00 97.06 274 LEU A CA 1
ATOM 2062 C C . LEU A 1 274 ? -5.033 3.268 23.106 1.00 97.06 274 LEU A C 1
ATOM 2064 O O . LEU A 1 274 ? -5.720 3.438 24.117 1.00 97.06 274 LEU A O 1
ATOM 2068 N N . THR A 1 275 ? -3.736 2.974 23.160 1.00 96.69 275 THR A N 1
ATOM 2069 C CA . THR A 1 275 ? -2.958 2.909 24.404 1.00 96.69 275 THR A CA 1
ATOM 2070 C C . THR A 1 275 ? -1.812 3.914 24.359 1.00 96.69 275 THR A C 1
ATOM 2072 O O . THR A 1 275 ? -0.932 3.855 23.508 1.00 96.69 275 THR A O 1
ATOM 2075 N N . GLY A 1 276 ? -1.833 4.863 25.294 1.00 95.31 276 GLY A N 1
ATOM 2076 C CA . GLY A 1 276 ? -0.866 5.951 25.358 1.00 95.31 276 GLY A CA 1
ATOM 2077 C C . GLY A 1 276 ? 0.548 5.492 25.670 1.00 95.31 276 GLY A C 1
ATOM 2078 O O . GLY A 1 276 ? 0.757 4.625 26.522 1.00 95.31 276 GLY A O 1
ATOM 2079 N N . LEU A 1 277 ? 1.515 6.167 25.052 1.00 93.25 277 LEU A N 1
ATOM 2080 C CA . LEU A 1 277 ? 2.945 5.978 25.303 1.00 93.25 277 LEU A CA 1
ATOM 2081 C C . LEU A 1 277 ? 3.544 7.067 26.211 1.00 93.25 277 LEU A C 1
ATOM 2083 O O . LEU A 1 277 ? 4.692 6.956 26.635 1.00 93.25 277 LEU A O 1
ATOM 2087 N N . GLY A 1 278 ? 2.744 8.050 26.637 1.00 94.56 278 GLY A N 1
ATOM 2088 C CA . GLY A 1 278 ? 3.186 9.149 27.500 1.00 94.56 278 GLY A CA 1
ATOM 2089 C C . GLY A 1 278 ? 3.489 10.449 26.756 1.00 94.56 278 GLY A C 1
ATOM 2090 O O . GLY A 1 278 ? 4.255 11.257 27.279 1.00 94.56 278 GLY A O 1
ATOM 2091 N N . ASP A 1 279 ? 2.890 10.655 25.581 1.00 93.62 279 ASP A N 1
ATOM 2092 C CA . ASP A 1 279 ? 3.066 11.844 24.739 1.00 93.62 279 ASP A CA 1
ATOM 2093 C C . ASP A 1 279 ? 1.736 12.276 24.073 1.00 93.62 279 ASP A C 1
ATOM 2095 O O . ASP A 1 279 ? 0.675 11.696 24.339 1.00 93.62 279 ASP A O 1
ATOM 2099 N N . ASN A 1 280 ? 1.769 13.336 23.258 1.00 90.50 280 ASN A N 1
ATOM 2100 C CA . ASN A 1 280 ? 0.638 13.822 22.470 1.00 90.50 280 ASN A CA 1
ATOM 2101 C C . ASN A 1 280 ? 0.454 12.979 21.205 1.00 90.50 280 ASN A C 1
ATOM 2103 O O . ASN A 1 280 ? 1.153 13.185 20.217 1.00 90.50 280 ASN A O 1
ATOM 2107 N N . ALA A 1 281 ? -0.505 12.059 21.245 1.00 90.44 281 ALA A N 1
ATOM 2108 C CA . ALA A 1 281 ? -0.833 11.183 20.135 1.00 90.44 281 ALA A CA 1
ATOM 2109 C C . ALA A 1 281 ? -1.731 11.879 19.110 1.00 90.44 281 ALA A C 1
ATOM 2111 O O . ALA A 1 281 ? -2.686 12.576 19.466 1.00 90.44 281 ALA A O 1
ATOM 2112 N N . THR A 1 282 ? -1.443 11.618 17.842 1.00 88.38 282 THR A N 1
ATOM 2113 C CA . THR A 1 282 ? -2.229 11.987 16.671 1.00 88.38 282 THR A CA 1
ATOM 2114 C C . THR A 1 282 ? -2.657 10.713 15.957 1.00 88.38 282 THR A C 1
ATOM 2116 O O . THR A 1 282 ? -1.833 9.869 15.609 1.00 88.38 282 THR A O 1
ATOM 2119 N N . VAL A 1 283 ? -3.960 10.578 15.735 1.00 91.56 283 VAL A N 1
ATOM 2120 C CA . VAL A 1 283 ? -4.559 9.499 14.952 1.00 91.56 283 VAL A CA 1
ATOM 2121 C C . VAL A 1 283 ? -5.504 10.100 13.932 1.00 91.56 283 VAL A C 1
ATOM 2123 O O . VAL A 1 283 ? -6.340 10.939 14.277 1.00 91.56 283 VAL A O 1
ATOM 2126 N N . ASP A 1 284 ? -5.412 9.633 12.696 1.00 89.06 284 ASP A N 1
ATOM 2127 C CA . ASP A 1 284 ? -6.372 9.944 11.641 1.00 89.06 284 ASP A CA 1
ATOM 2128 C C . ASP A 1 284 ? -6.627 8.677 10.829 1.00 89.06 284 ASP A C 1
ATOM 2130 O O . ASP A 1 284 ? -5.703 8.095 10.261 1.00 89.06 284 ASP A O 1
ATOM 2134 N N . ILE A 1 285 ? -7.882 8.236 10.804 1.00 91.75 285 ILE A N 1
ATOM 2135 C CA . ILE A 1 285 ? -8.345 7.135 9.965 1.00 91.75 285 ILE A CA 1
ATOM 2136 C C . ILE A 1 285 ? -9.257 7.726 8.899 1.00 91.75 285 ILE A C 1
ATOM 2138 O O . ILE A 1 285 ? -10.222 8.419 9.229 1.00 91.75 285 ILE A O 1
ATOM 2142 N N . ARG A 1 286 ? -8.978 7.422 7.632 1.00 87.94 286 ARG A N 1
ATOM 2143 C CA . ARG A 1 286 ? -9.699 7.932 6.464 1.00 87.94 286 ARG A CA 1
ATOM 2144 C C . ARG A 1 286 ? -10.325 6.825 5.635 1.00 87.94 286 ARG A C 1
ATOM 2146 O O . ARG A 1 286 ? -9.736 5.755 5.490 1.00 87.94 286 ARG A O 1
ATOM 2153 N N . ASP A 1 287 ? -11.505 7.110 5.094 1.00 85.75 287 ASP A N 1
ATOM 2154 C CA . ASP A 1 287 ? -12.196 6.253 4.131 1.00 85.75 287 ASP A CA 1
ATOM 2155 C C . ASP A 1 287 ? -11.682 6.441 2.693 1.00 85.75 287 ASP A C 1
ATOM 2157 O O . ASP A 1 287 ? -10.884 7.334 2.396 1.00 85.75 287 ASP A O 1
ATOM 2161 N N . GLY A 1 288 ? -12.209 5.618 1.783 1.00 75.69 288 GLY A N 1
ATOM 2162 C CA . GLY A 1 288 ? -11.868 5.650 0.363 1.00 75.69 288 GLY A CA 1
ATOM 2163 C C . GLY A 1 288 ? -12.218 6.943 -0.378 1.00 75.69 288 GLY A C 1
ATOM 2164 O O . GLY A 1 288 ? -11.736 7.161 -1.487 1.00 75.69 288 GLY A O 1
ATOM 2165 N N . MET A 1 289 ? -13.024 7.815 0.231 1.00 75.38 289 MET A N 1
ATOM 2166 C CA . MET A 1 289 ? -13.384 9.133 -0.300 1.00 75.38 289 MET A CA 1
ATOM 2167 C C . MET A 1 289 ? -12.474 10.241 0.258 1.00 75.38 289 MET A C 1
ATOM 2169 O O . MET A 1 289 ? -12.627 11.408 -0.107 1.00 75.38 289 MET A O 1
ATOM 2173 N N . GLY A 1 290 ? -11.529 9.888 1.134 1.00 77.06 290 GLY A N 1
ATOM 2174 C CA . GLY A 1 290 ? -10.620 10.809 1.807 1.00 77.06 290 GLY A CA 1
ATOM 2175 C C . GLY A 1 290 ? -11.228 11.508 3.025 1.00 77.06 290 GLY A C 1
ATOM 2176 O O . GLY A 1 290 ? -10.604 12.435 3.550 1.00 77.06 290 GLY A O 1
ATOM 2177 N N . ASN A 1 291 ? -12.412 11.100 3.495 1.00 84.06 291 ASN A N 1
ATOM 2178 C CA . ASN A 1 291 ? -13.004 11.656 4.709 1.00 84.06 291 ASN A CA 1
ATOM 2179 C C . ASN A 1 291 ? -12.356 11.024 5.940 1.00 84.06 291 ASN A C 1
ATOM 2181 O O . ASN A 1 291 ? -12.248 9.802 6.022 1.00 84.06 291 ASN A O 1
ATOM 2185 N N . SER A 1 292 ? -12.013 11.833 6.941 1.00 89.38 292 SER A N 1
ATOM 2186 C CA . SER A 1 292 ? -11.666 11.313 8.264 1.00 89.38 292 SER A CA 1
ATOM 2187 C C . SER A 1 292 ? -12.895 10.678 8.921 1.00 89.38 292 SER A C 1
ATOM 2189 O O . SER A 1 292 ? -13.881 11.362 9.205 1.00 89.38 292 SER A O 1
ATOM 2191 N N . VAL A 1 293 ? -12.825 9.374 9.183 1.00 92.81 293 VAL A N 1
ATOM 2192 C CA . VAL A 1 293 ? -13.863 8.597 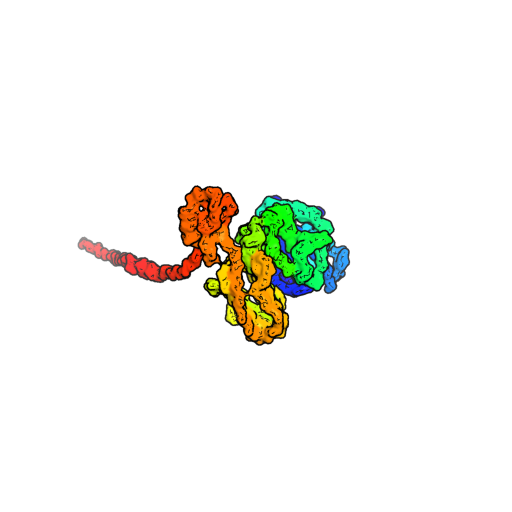9.882 1.00 92.81 293 VAL A CA 1
ATOM 2193 C C . VAL A 1 293 ? -13.580 8.459 11.375 1.00 92.81 293 VAL A C 1
ATOM 2195 O O . VAL A 1 293 ? -14.502 8.250 12.164 1.00 92.81 293 VAL A O 1
ATOM 2198 N N . PHE A 1 294 ? -12.322 8.626 11.781 1.00 95.38 294 PHE A N 1
ATOM 2199 C CA . PHE A 1 294 ? -11.923 8.705 13.180 1.00 95.38 294 PHE A CA 1
ATOM 2200 C C . PHE A 1 294 ? -10.696 9.600 13.327 1.00 95.38 294 PHE A C 1
ATOM 2202 O O . PHE A 1 294 ? -9.742 9.467 12.567 1.00 95.38 294 PHE A O 1
ATOM 2209 N N . THR A 1 295 ? -10.710 10.484 14.323 1.00 94.75 295 THR A N 1
ATOM 2210 C CA . THR A 1 295 ? -9.557 11.313 14.675 1.00 94.75 295 THR A CA 1
ATOM 2211 C C . THR A 1 295 ? -9.341 11.343 16.180 1.00 94.75 295 THR A C 1
ATOM 2213 O O . THR A 1 295 ? -10.289 11.312 16.972 1.00 94.75 295 THR A O 1
ATOM 2216 N N . PHE A 1 296 ? -8.078 11.438 16.573 1.00 95.50 296 PHE A N 1
ATOM 2217 C CA . PHE A 1 296 ? -7.663 11.717 17.939 1.00 95.50 296 PHE A CA 1
ATOM 2218 C C . PHE A 1 296 ? -6.458 12.655 17.899 1.00 95.50 296 PHE A C 1
ATOM 2220 O O . PHE A 1 296 ? -5.515 12.412 17.159 1.00 95.50 296 PHE A O 1
ATOM 2227 N N . ASP A 1 297 ? -6.490 13.720 18.691 1.00 94.25 297 ASP A N 1
ATOM 2228 C CA . ASP A 1 297 ? -5.341 14.596 18.925 1.00 94.25 297 ASP A CA 1
ATOM 2229 C C . ASP A 1 297 ? -5.346 14.951 20.411 1.00 94.25 297 ASP A C 1
ATOM 2231 O O . ASP A 1 297 ? -6.290 15.579 20.913 1.00 94.25 297 ASP A O 1
ATOM 2235 N N . GLY A 1 298 ? -4.344 14.468 21.139 1.00 94.44 298 GLY A N 1
ATOM 2236 C CA . GLY A 1 298 ? -4.219 14.772 22.554 1.00 94.44 298 GLY A CA 1
ATOM 2237 C C . GLY A 1 298 ? -3.206 13.926 23.310 1.00 94.44 298 GLY A C 1
ATOM 2238 O O . GLY A 1 298 ? -2.695 12.912 22.847 1.00 94.44 298 GLY A O 1
ATOM 2239 N N . PHE A 1 299 ? -2.933 14.346 24.542 1.00 96.44 299 PHE A N 1
ATOM 2240 C CA . PHE A 1 299 ? -2.012 13.646 25.425 1.00 96.44 299 PHE A CA 1
ATOM 2241 C C . PHE A 1 299 ? -2.625 12.356 25.980 1.00 96.44 299 PHE A C 1
ATOM 2243 O O . PHE A 1 299 ? -3.697 12.391 26.597 1.00 96.44 299 PHE A O 1
ATOM 2250 N N . LEU A 1 300 ? -1.903 11.242 25.843 1.00 97.00 300 LEU A N 1
ATOM 2251 C CA . LEU A 1 300 ? -2.220 9.970 26.489 1.00 97.00 300 LEU A CA 1
ATOM 2252 C C . LEU A 1 300 ? -1.046 9.526 27.365 1.00 97.00 300 LEU A C 1
ATOM 2254 O O . LEU A 1 300 ? 0.052 9.258 26.875 1.00 97.00 300 LEU A O 1
ATOM 2258 N N . ALA A 1 301 ? -1.283 9.418 28.675 1.00 97.50 301 ALA A N 1
ATOM 2259 C CA . ALA A 1 301 ? -0.273 8.921 29.605 1.00 97.50 301 ALA A CA 1
ATOM 2260 C C . ALA A 1 301 ? 0.104 7.464 29.285 1.00 97.50 301 ALA A C 1
ATOM 2262 O O . ALA A 1 301 ? -0.713 6.711 28.758 1.00 97.50 301 ALA A O 1
ATOM 2263 N N . THR A 1 302 ? 1.315 7.038 29.657 1.00 96.12 302 THR A N 1
ATOM 2264 C CA . THR A 1 302 ? 1.766 5.657 29.436 1.00 96.12 302 THR A CA 1
ATOM 2265 C C . THR A 1 302 ? 0.779 4.647 30.033 1.00 96.12 302 THR A C 1
ATOM 2267 O O . THR A 1 302 ? 0.509 4.672 31.237 1.00 96.12 302 THR A O 1
ATOM 2270 N N . GLY A 1 303 ? 0.236 3.763 29.193 1.00 94.56 303 GLY A N 1
ATOM 2271 C CA . GLY A 1 303 ? -0.749 2.745 29.570 1.00 94.56 303 GLY A CA 1
ATOM 2272 C C . GLY A 1 303 ? -2.181 3.261 29.765 1.00 94.56 303 GLY A C 1
ATOM 2273 O O . GLY A 1 303 ? -3.062 2.477 30.120 1.00 94.56 303 GLY A O 1
ATOM 2274 N N . GLN A 1 304 ? -2.443 4.555 29.556 1.00 96.94 304 GLN A N 1
ATOM 2275 C CA . GLN A 1 304 ? -3.805 5.082 29.504 1.00 96.94 304 GLN A CA 1
ATOM 2276 C C . GLN A 1 304 ? -4.489 4.566 28.241 1.00 96.94 304 GLN A C 1
ATOM 2278 O O . GLN A 1 304 ? -3.975 4.768 27.145 1.00 96.94 304 GLN A O 1
ATOM 2283 N N . THR A 1 305 ? -5.670 3.968 28.387 1.00 96.19 305 THR A N 1
ATOM 2284 C CA . THR A 1 305 ? -6.459 3.496 27.250 1.00 96.19 305 THR A CA 1
ATOM 2285 C C . THR A 1 305 ? -7.610 4.441 26.920 1.00 96.19 305 THR A C 1
ATOM 2287 O O . THR A 1 305 ? -8.272 4.985 27.811 1.00 96.19 305 THR A O 1
ATOM 2290 N N . VAL A 1 306 ? -7.863 4.631 25.627 1.00 97.00 306 VAL A N 1
ATOM 2291 C CA . VAL A 1 306 ? -9.054 5.305 25.098 1.00 97.00 306 VAL A CA 1
ATOM 2292 C C . VAL A 1 306 ? -9.707 4.374 24.091 1.00 97.00 306 VAL A C 1
ATOM 2294 O O . VAL A 1 306 ? -9.084 3.993 23.110 1.00 97.00 306 VAL A O 1
ATOM 2297 N N . ALA A 1 307 ? -10.965 4.021 24.332 1.00 96.94 307 ALA A N 1
ATOM 2298 C CA . ALA A 1 307 ? -11.762 3.224 23.411 1.00 96.94 307 ALA A CA 1
ATOM 2299 C C . ALA A 1 307 ? -12.824 4.103 22.746 1.00 96.94 307 ALA A C 1
ATOM 2301 O O . ALA A 1 307 ? -13.479 4.911 23.412 1.00 96.94 307 ALA A O 1
ATOM 2302 N N . SER A 1 308 ? -13.005 3.928 21.444 1.00 97.19 308 SER A N 1
ATOM 2303 C CA . SER A 1 308 ? -14.035 4.596 20.656 1.00 97.19 308 SER A CA 1
ATOM 2304 C C . SER A 1 308 ? -14.593 3.649 19.595 1.00 97.19 308 SER A C 1
ATOM 2306 O O . SER A 1 308 ? -14.083 2.550 19.380 1.00 97.19 308 SER A O 1
ATOM 2308 N N . GLN A 1 309 ? -15.652 4.084 18.924 1.00 96.56 309 GLN A N 1
ATOM 2309 C CA . GLN A 1 309 ? -16.212 3.395 17.771 1.00 96.56 309 GLN A CA 1
ATOM 2310 C C . GLN A 1 309 ? -16.542 4.400 16.669 1.00 96.56 309 GLN A C 1
ATOM 2312 O O . GLN A 1 309 ? -16.931 5.536 16.954 1.00 96.56 309 GLN A O 1
ATOM 2317 N N . PHE A 1 310 ? -16.438 3.962 15.421 1.00 95.38 310 PHE A N 1
ATOM 2318 C CA . PHE A 1 310 ? -16.931 4.692 14.256 1.00 95.38 310 PHE A CA 1
ATOM 2319 C C . PHE A 1 310 ? -17.695 3.738 13.338 1.00 95.38 310 PHE A C 1
ATOM 2321 O O . PHE A 1 310 ? -17.510 2.523 13.383 1.00 95.38 310 PHE A O 1
ATOM 2328 N N . THR A 1 311 ? -18.593 4.282 12.522 1.00 92.81 311 THR A N 1
ATOM 2329 C CA . THR A 1 311 ? -19.322 3.504 11.518 1.00 92.81 311 THR A CA 1
ATOM 2330 C C . THR A 1 311 ? -18.773 3.856 10.152 1.00 92.81 311 THR A C 1
ATOM 2332 O O . THR A 1 311 ? -18.822 5.018 9.753 1.00 92.81 311 THR A O 1
ATOM 2335 N N . LEU A 1 312 ? -18.258 2.853 9.450 1.00 90.38 312 LEU A N 1
ATOM 2336 C CA . LEU A 1 312 ? -17.852 2.979 8.062 1.00 90.38 312 LEU A CA 1
ATOM 2337 C C . LEU A 1 312 ? -19.028 2.583 7.173 1.00 90.38 312 LEU A C 1
ATOM 2339 O O . LEU A 1 312 ? -19.634 1.534 7.378 1.00 90.38 312 LEU A O 1
ATOM 2343 N N . VAL A 1 313 ? -19.334 3.419 6.187 1.00 82.81 313 VAL A N 1
ATOM 2344 C CA . VAL A 1 313 ? -20.274 3.088 5.115 1.00 82.81 313 VAL A CA 1
ATOM 2345 C C . VAL A 1 313 ? -19.482 3.106 3.823 1.00 82.81 313 VAL A C 1
ATOM 2347 O O . VAL A 1 313 ? -19.028 4.160 3.381 1.00 82.81 313 VAL A O 1
ATOM 2350 N N . THR A 1 314 ? -19.274 1.935 3.242 1.00 75.81 314 THR A N 1
ATOM 2351 C CA . THR A 1 314 ? -18.620 1.815 1.938 1.00 75.81 314 THR A CA 1
ATOM 2352 C C . THR A 1 314 ? -19.651 1.876 0.819 1.00 75.81 314 THR A C 1
ATOM 2354 O O . THR A 1 314 ? -20.809 1.532 1.045 1.00 75.81 314 THR A O 1
ATOM 2357 N N . ALA A 1 315 ? -19.230 2.224 -0.400 1.00 69.81 315 ALA A N 1
ATOM 2358 C CA . ALA A 1 315 ? -20.046 1.943 -1.580 1.00 69.81 315 ALA A CA 1
ATOM 2359 C C . ALA A 1 315 ? -20.390 0.434 -1.629 1.00 69.81 315 ALA A C 1
ATOM 2361 O O . ALA A 1 315 ? -19.521 -0.365 -1.242 1.00 69.81 315 ALA A O 1
ATOM 2362 N N . PRO A 1 316 ? -21.612 0.053 -2.057 1.00 70.56 316 PRO A N 1
ATOM 2363 C CA . PRO A 1 316 ? -21.956 -1.343 -2.309 1.00 70.56 316 PRO A CA 1
ATOM 2364 C C . PRO A 1 316 ? -20.944 -1.975 -3.262 1.00 70.56 316 PRO A C 1
ATOM 2366 O O . PRO A 1 316 ? -20.419 -1.303 -4.159 1.00 70.56 316 PRO A O 1
ATOM 2369 N N . LEU A 1 317 ? -20.639 -3.252 -3.049 1.00 76.94 317 LEU A N 1
ATOM 2370 C CA . LEU A 1 317 ? -19.868 -4.007 -4.030 1.00 76.94 317 LEU A CA 1
ATOM 2371 C C . LEU A 1 317 ? -20.694 -4.131 -5.315 1.00 76.94 317 LEU A C 1
ATOM 2373 O O . LEU A 1 317 ? -21.922 -4.184 -5.294 1.00 76.94 317 LEU A O 1
ATOM 2377 N N . ALA A 1 318 ? -20.017 -4.157 -6.458 1.00 83.00 318 ALA A N 1
ATOM 2378 C CA . ALA A 1 318 ? -20.694 -4.270 -7.745 1.00 83.00 318 ALA A CA 1
ATOM 2379 C C . ALA A 1 318 ? -21.521 -5.565 -7.837 1.00 83.00 318 ALA A C 1
ATOM 2381 O O . ALA A 1 318 ? -22.601 -5.554 -8.409 1.00 83.00 318 ALA A O 1
ATOM 2382 N N . GLY A 1 319 ? -21.044 -6.645 -7.215 1.00 86.44 319 GLY A N 1
ATOM 2383 C CA . GLY A 1 319 ? -21.768 -7.902 -7.063 1.00 86.44 319 GLY A CA 1
ATOM 2384 C C . GLY A 1 319 ? -22.659 -8.009 -5.821 1.00 86.44 319 GLY A C 1
ATOM 2385 O O . GLY A 1 319 ? -23.206 -9.086 -5.635 1.00 86.44 319 GLY A O 1
ATOM 2386 N N . ASP A 1 320 ? -22.765 -6.974 -4.974 1.00 87.38 320 ASP A N 1
ATOM 2387 C CA . ASP A 1 320 ? -23.609 -6.949 -3.757 1.00 87.38 320 ASP A CA 1
ATOM 2388 C C . ASP A 1 320 ? -24.988 -6.382 -4.113 1.00 87.38 320 ASP A C 1
ATOM 2390 O O . ASP A 1 320 ? -25.272 -5.204 -3.909 1.00 87.38 320 ASP A O 1
ATOM 2394 N N . PHE A 1 321 ? -25.819 -7.190 -4.759 1.00 91.12 321 PHE A N 1
ATOM 2395 C CA . PHE A 1 321 ? -27.088 -6.780 -5.351 1.00 91.12 321 PHE A CA 1
ATOM 2396 C C . PHE A 1 321 ? -28.190 -6.523 -4.314 1.00 91.12 321 PHE A C 1
ATOM 2398 O O . PHE A 1 321 ? -29.156 -5.820 -4.624 1.00 91.12 321 PHE A O 1
ATOM 2405 N N . GLN A 1 322 ? -28.089 -7.061 -3.095 1.00 88.44 322 GLN A N 1
ATOM 2406 C CA . GLN A 1 322 ? -29.023 -6.718 -2.007 1.00 88.44 322 GLN A CA 1
ATOM 2407 C C . GLN A 1 322 ? -28.542 -5.567 -1.107 1.00 88.44 322 GLN A C 1
ATOM 2409 O O . GLN A 1 322 ? -29.316 -5.123 -0.251 1.00 88.44 322 GLN A O 1
ATOM 2414 N N . GLU A 1 323 ? -27.332 -5.054 -1.337 1.00 84.50 323 GLU A N 1
ATOM 2415 C CA . GLU A 1 323 ? -26.680 -3.972 -0.590 1.00 84.50 323 GLU A CA 1
ATOM 2416 C C . GLU A 1 323 ? -26.555 -4.250 0.923 1.00 84.50 323 GLU A C 1
ATOM 2418 O O . GLU A 1 323 ? -26.695 -3.335 1.749 1.00 84.50 323 GLU A O 1
ATOM 2423 N N . ASP A 1 324 ? -26.320 -5.505 1.318 1.00 74.31 324 ASP A N 1
ATOM 2424 C CA . ASP A 1 324 ? -26.141 -5.892 2.727 1.00 74.31 324 ASP A CA 1
ATOM 2425 C C . ASP A 1 324 ? -24.676 -5.966 3.179 1.00 74.31 324 ASP A C 1
ATOM 2427 O O . ASP A 1 324 ? -24.403 -6.091 4.381 1.00 74.31 324 ASP A O 1
ATOM 2431 N N . GLY A 1 325 ? -23.744 -5.675 2.270 1.00 71.94 325 GLY A N 1
ATOM 2432 C CA . GLY A 1 325 ? -22.351 -5.369 2.580 1.00 71.94 325 GLY A CA 1
ATOM 2433 C C . GLY A 1 325 ? -21.378 -6.527 2.377 1.00 71.94 325 GLY A C 1
ATOM 2434 O O . GLY A 1 325 ? -20.180 -6.340 2.640 1.00 71.94 325 GLY A O 1
ATOM 2435 N N . ASP A 1 326 ? -21.850 -7.672 1.895 1.00 73.88 326 ASP A N 1
ATOM 2436 C CA . ASP A 1 326 ? -21.061 -8.799 1.406 1.00 73.88 326 ASP A CA 1
ATOM 2437 C C . ASP A 1 326 ? -21.503 -9.237 -0.000 1.00 73.88 326 ASP A C 1
ATOM 2439 O O . ASP A 1 326 ? -22.477 -8.741 -0.545 1.00 73.88 326 ASP A O 1
ATOM 2443 N N . VAL A 1 327 ? -20.687 -10.075 -0.650 1.00 84.00 327 VAL A N 1
ATOM 2444 C CA . VAL A 1 327 ? -21.030 -10.685 -1.944 1.00 84.00 327 VAL A CA 1
ATOM 2445 C C . VAL A 1 327 ? -21.035 -12.184 -1.752 1.00 84.00 327 VAL A C 1
ATOM 2447 O O . VAL A 1 327 ? -19.973 -12.802 -1.603 1.00 84.00 327 VAL A O 1
ATOM 2450 N N . ASP A 1 328 ? -22.220 -12.775 -1.733 1.00 87.25 328 ASP A N 1
ATOM 2451 C CA . ASP A 1 328 ? -22.418 -14.161 -1.356 1.00 87.25 328 ASP A CA 1
ATOM 2452 C C . ASP A 1 328 ? -23.440 -14.899 -2.254 1.00 87.25 328 ASP A C 1
ATOM 2454 O O . ASP A 1 328 ? -23.611 -14.599 -3.440 1.00 87.25 328 ASP A O 1
ATOM 2458 N N . ALA A 1 329 ? -24.017 -15.992 -1.748 1.00 92.19 329 ALA A N 1
ATOM 2459 C CA . ALA A 1 329 ? -24.963 -16.804 -2.506 1.00 92.19 329 ALA A CA 1
ATOM 2460 C C . ALA A 1 329 ? -26.349 -16.151 -2.661 1.00 92.19 329 ALA A C 1
ATOM 2462 O O . ALA A 1 329 ? -27.073 -16.527 -3.591 1.00 92.19 329 ALA A O 1
ATOM 2463 N N . ASP A 1 330 ? -26.717 -15.217 -1.784 1.00 90.81 330 ASP A N 1
ATOM 2464 C CA . ASP A 1 330 ? -27.970 -14.472 -1.866 1.00 90.81 330 ASP A CA 1
ATOM 2465 C C . ASP A 1 330 ? -27.905 -13.462 -3.028 1.00 90.81 330 ASP A C 1
ATOM 2467 O O . ASP A 1 330 ? -28.848 -13.401 -3.829 1.00 90.81 330 ASP A O 1
ATOM 2471 N N . ASP A 1 331 ? -26.742 -12.847 -3.270 1.00 94.19 331 ASP A N 1
ATOM 2472 C CA . ASP A 1 331 ? -26.479 -12.049 -4.479 1.00 94.19 331 ASP A CA 1
ATOM 2473 C C . ASP A 1 331 ? -26.588 -12.880 -5.752 1.00 94.19 331 ASP A C 1
ATOM 2475 O O . ASP A 1 331 ? -27.236 -12.502 -6.733 1.00 94.19 331 ASP A O 1
ATOM 2479 N N . LEU A 1 332 ? -25.991 -14.075 -5.744 1.00 95.31 332 LEU A N 1
ATOM 2480 C CA . LEU A 1 332 ? -26.067 -14.966 -6.897 1.00 95.31 332 LEU A CA 1
ATOM 2481 C C . LEU A 1 332 ? -27.517 -15.334 -7.228 1.00 95.31 332 LEU A C 1
ATOM 2483 O O . LEU A 1 332 ? -27.873 -15.503 -8.400 1.00 95.31 332 LEU A O 1
ATOM 2487 N N . ALA A 1 333 ? -28.363 -15.474 -6.206 1.00 95.12 333 ALA A N 1
ATOM 2488 C CA . ALA A 1 333 ? -29.783 -15.716 -6.397 1.00 95.12 333 ALA A CA 1
ATOM 2489 C C . ALA A 1 333 ? -30.491 -14.496 -7.013 1.00 95.12 333 ALA A C 1
ATOM 2491 O O . ALA A 1 333 ? -31.349 -14.690 -7.882 1.00 95.12 333 ALA A O 1
ATOM 2492 N N . ALA A 1 334 ? -30.116 -13.272 -6.622 1.00 93.25 334 ALA A N 1
ATOM 2493 C CA . ALA A 1 334 ? -30.622 -12.035 -7.220 1.00 93.25 334 ALA A CA 1
ATOM 2494 C C . ALA A 1 334 ? -30.239 -11.920 -8.707 1.00 93.25 334 ALA A C 1
ATOM 2496 O O . ALA A 1 334 ? -31.130 -11.779 -9.551 1.00 93.25 334 ALA A O 1
ATOM 2497 N N . TRP A 1 335 ? -28.958 -12.110 -9.048 1.00 96.44 335 TRP A N 1
ATOM 2498 C CA . TRP A 1 335 ? -28.485 -12.146 -10.441 1.00 96.44 335 TRP A CA 1
ATOM 2499 C C . TRP A 1 335 ? -29.198 -13.231 -11.257 1.00 96.44 335 TRP A C 1
ATOM 2501 O O . TRP A 1 335 ? -29.747 -12.980 -12.332 1.00 96.44 335 TRP A O 1
ATOM 2511 N N . GLY A 1 336 ? -29.286 -14.449 -10.711 1.00 96.50 336 GLY A N 1
ATOM 2512 C CA . GLY A 1 336 ? -29.921 -15.579 -11.388 1.00 96.50 336 GLY A CA 1
ATOM 2513 C C . GLY A 1 336 ? -31.416 -15.377 -11.664 1.00 96.50 336 GLY A C 1
ATOM 2514 O O . GLY A 1 336 ? -31.945 -15.955 -12.617 1.00 96.50 336 GLY A O 1
ATOM 2515 N N . ALA A 1 337 ? -32.106 -14.556 -10.867 1.00 95.81 337 ALA A N 1
ATOM 2516 C CA . ALA A 1 337 ? -33.520 -14.235 -11.065 1.00 95.81 337 ALA A CA 1
ATOM 2517 C C . ALA A 1 337 ? -33.770 -13.261 -12.230 1.00 95.81 337 ALA A C 1
ATOM 2519 O O . ALA A 1 337 ? -34.882 -13.229 -12.767 1.00 95.81 337 ALA A O 1
ATOM 2520 N N . ALA A 1 338 ? -32.758 -12.488 -12.618 1.00 96.00 338 ALA A N 1
ATOM 2521 C CA . ALA A 1 338 ? -32.852 -11.432 -13.620 1.00 96.00 338 ALA A CA 1
ATOM 2522 C C . ALA A 1 338 ? -31.964 -11.665 -14.855 1.00 96.00 338 ALA A C 1
ATOM 2524 O O . ALA A 1 338 ? -32.044 -10.887 -15.803 1.00 96.00 338 ALA A O 1
ATOM 2525 N N . PHE A 1 339 ? -31.206 -12.766 -14.898 1.00 96.62 339 PHE A N 1
ATOM 2526 C CA . PHE A 1 339 ? -30.390 -13.156 -16.047 1.00 96.62 339 PHE A CA 1
ATOM 2527 C C . PHE A 1 339 ? -31.138 -13.053 -17.389 1.00 96.62 339 PHE A C 1
ATOM 2529 O O . PHE A 1 339 ? -32.209 -13.643 -17.586 1.00 96.62 339 PHE A O 1
ATOM 2536 N N . GLY A 1 340 ? -30.535 -12.334 -18.337 1.00 95.38 340 GLY A N 1
ATOM 2537 C CA . GLY A 1 340 ? -31.079 -12.056 -19.666 1.00 95.38 340 GLY A CA 1
ATOM 2538 C C . GLY A 1 340 ? -32.004 -10.835 -19.742 1.00 95.38 340 GLY A C 1
ATOM 2539 O O . GLY A 1 340 ? -32.608 -10.605 -20.796 1.00 95.38 340 GLY A O 1
ATOM 2540 N N . LEU A 1 341 ? -32.152 -10.066 -18.658 1.00 95.94 341 LEU A N 1
ATOM 2541 C CA . LEU A 1 341 ? -32.751 -8.729 -18.687 1.00 95.94 341 LEU A CA 1
ATOM 2542 C C . LEU A 1 341 ? -31.831 -7.777 -19.468 1.00 95.94 341 LEU A C 1
ATOM 2544 O O . LEU A 1 341 ? -30.623 -7.869 -19.341 1.00 95.94 341 LEU A O 1
ATOM 2548 N N . ALA A 1 342 ? -32.389 -6.873 -20.280 1.00 94.38 342 ALA A N 1
ATOM 2549 C CA . ALA A 1 342 ? -31.597 -5.940 -21.085 1.00 94.38 342 ALA A CA 1
ATOM 2550 C C . ALA A 1 342 ? -32.272 -4.572 -21.246 1.00 94.38 342 A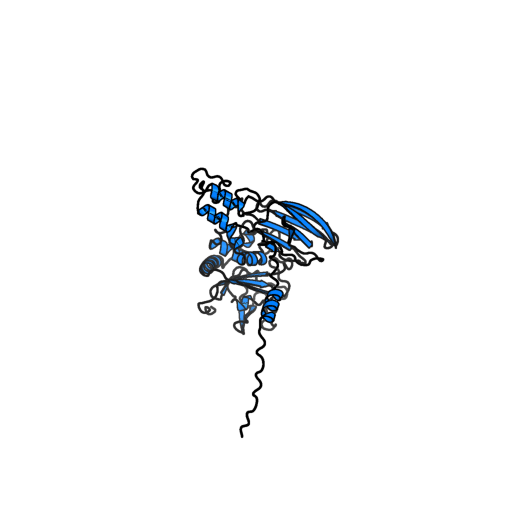LA A C 1
ATOM 2552 O O . ALA A 1 342 ? -33.494 -4.483 -21.422 1.00 94.38 342 ALA A O 1
ATOM 2553 N N . GLY A 1 343 ? -31.456 -3.516 -21.259 1.00 85.38 343 GLY A N 1
ATOM 2554 C CA . GLY A 1 343 ? -31.832 -2.137 -21.585 1.00 85.38 343 GLY A CA 1
ATOM 2555 C C . GLY A 1 343 ? -32.521 -1.352 -20.466 1.00 85.38 343 GLY A C 1
ATOM 2556 O O . GLY A 1 343 ? -33.100 -0.301 -20.753 1.00 85.38 343 GLY A O 1
ATOM 2557 N N . ALA A 1 344 ? -32.516 -1.876 -19.238 1.00 91.25 344 ALA A N 1
ATOM 2558 C CA . ALA A 1 344 ? -33.027 -1.212 -18.033 1.00 91.25 344 ALA A CA 1
ATOM 2559 C C . ALA A 1 344 ? -32.700 -1.993 -16.745 1.00 91.25 344 ALA A C 1
ATOM 2561 O O . ALA A 1 344 ? -33.447 -1.869 -15.769 1.00 91.25 344 ALA A O 1
ATOM 2562 N N . ALA A 1 345 ? -31.672 -2.845 -16.751 1.00 93.50 345 ALA A N 1
ATOM 2563 C CA . ALA A 1 345 ? -31.275 -3.524 -15.532 1.00 93.50 345 ALA A CA 1
ATOM 2564 C C . ALA A 1 345 ? -30.802 -2.493 -14.498 1.00 93.50 345 ALA A C 1
ATOM 2566 O O . ALA A 1 345 ? -30.213 -1.465 -14.833 1.00 93.50 345 ALA A O 1
ATOM 2567 N N . SER A 1 346 ? -31.179 -2.713 -13.244 1.00 92.56 346 SER A N 1
ATOM 2568 C CA . SER A 1 346 ? -30.615 -2.000 -12.104 1.00 92.56 346 SER A CA 1
ATOM 2569 C C . SER A 1 346 ? -29.573 -2.872 -11.425 1.00 92.56 346 SER A C 1
ATOM 2571 O O . SER A 1 346 ? -29.690 -4.092 -11.475 1.00 92.56 346 SER A O 1
ATOM 2573 N N . HIS A 1 347 ? -28.668 -2.267 -10.662 1.00 89.25 347 HIS A N 1
ATOM 2574 C CA . HIS A 1 347 ? -27.716 -3.003 -9.826 1.00 89.25 347 HIS A CA 1
ATOM 2575 C C . HIS A 1 347 ? -28.392 -4.076 -8.952 1.00 89.25 347 HIS A C 1
ATOM 2577 O O . HIS A 1 347 ? -28.046 -5.241 -9.064 1.00 89.25 347 HIS A O 1
ATOM 2583 N N . ALA A 1 348 ? -29.494 -3.765 -8.257 1.00 92.06 348 ALA A N 1
ATOM 2584 C CA . ALA A 1 348 ? -30.253 -4.760 -7.479 1.00 92.06 348 ALA A CA 1
ATOM 2585 C C . ALA A 1 348 ? -30.911 -5.901 -8.296 1.00 92.06 348 ALA A C 1
ATOM 2587 O O . ALA A 1 348 ? -31.527 -6.813 -7.743 1.00 92.06 348 ALA A O 1
ATOM 2588 N N . GLN A 1 349 ? -30.845 -5.828 -9.625 1.00 93.81 349 GLN A N 1
ATOM 2589 C CA . GLN A 1 349 ? -31.273 -6.874 -10.554 1.00 93.81 349 GLN A CA 1
ATOM 2590 C C . GLN A 1 349 ? -30.080 -7.641 -11.136 1.00 93.81 349 GLN A C 1
ATOM 2592 O O . GLN A 1 349 ? -30.288 -8.452 -12.024 1.00 93.81 349 GLN A O 1
ATOM 2597 N N . GLY A 1 350 ? -28.855 -7.426 -10.666 1.00 93.06 350 GLY A N 1
ATOM 2598 C CA . GLY A 1 350 ? -27.689 -8.147 -11.163 1.00 93.06 350 GLY A CA 1
ATOM 2599 C C . GLY A 1 350 ? -26.851 -7.405 -12.204 1.00 93.06 350 GLY A C 1
ATOM 2600 O O . GLY A 1 350 ? -26.015 -8.060 -12.803 1.00 93.06 350 GLY A O 1
ATOM 2601 N N . ASP A 1 351 ? -27.073 -6.105 -12.431 1.00 93.19 351 ASP A N 1
ATOM 2602 C CA . ASP A 1 351 ? -26.248 -5.255 -13.316 1.00 93.19 351 ASP A CA 1
ATOM 2603 C C . ASP A 1 351 ? -25.008 -4.768 -12.548 1.00 93.19 351 ASP A C 1
ATOM 2605 O O . ASP A 1 351 ? -25.030 -3.730 -11.873 1.00 93.19 351 ASP A O 1
ATOM 2609 N N . ALA A 1 352 ? -23.961 -5.586 -12.549 1.00 89.62 352 ALA A N 1
ATOM 2610 C CA . ALA A 1 352 ? -22.732 -5.348 -11.806 1.00 89.62 352 ALA A CA 1
ATOM 2611 C C . ALA A 1 352 ? -21.749 -4.459 -12.576 1.00 89.62 352 ALA A C 1
ATOM 2613 O O . ALA A 1 352 ? -20.983 -3.721 -11.949 1.00 89.62 352 ALA A O 1
ATOM 2614 N N . ASP A 1 353 ? -21.725 -4.522 -13.910 1.00 86.38 353 ASP A N 1
ATOM 2615 C CA . ASP A 1 353 ? -20.816 -3.697 -14.718 1.00 86.38 353 ASP A CA 1
ATOM 2616 C C . ASP A 1 353 ? -21.421 -2.348 -15.163 1.00 86.38 353 ASP A C 1
ATOM 2618 O O . ASP A 1 353 ? -20.687 -1.439 -15.580 1.00 86.38 353 ASP A O 1
ATOM 2622 N N . GLY A 1 354 ? -22.725 -2.159 -14.941 1.00 88.25 354 GLY A N 1
ATOM 2623 C CA . GLY A 1 354 ? -23.448 -0.907 -15.136 1.00 88.25 354 GLY A CA 1
ATOM 2624 C C . GLY A 1 354 ? -23.870 -0.654 -16.582 1.00 88.25 354 GLY A C 1
ATOM 2625 O O . GLY A 1 354 ? -24.147 0.506 -16.934 1.00 88.25 354 GLY A O 1
ATOM 2626 N N . ASP A 1 355 ? -23.879 -1.677 -17.438 1.00 90.81 355 ASP A N 1
ATOM 2627 C CA . ASP A 1 355 ? -24.211 -1.558 -18.858 1.00 90.81 355 ASP A CA 1
ATOM 2628 C C . ASP A 1 355 ? -25.720 -1.664 -19.171 1.00 90.81 355 ASP A C 1
ATOM 2630 O O . ASP A 1 355 ? -26.144 -1.446 -20.317 1.00 90.81 355 ASP A O 1
ATOM 2634 N N . GLN A 1 356 ? -26.540 -1.820 -18.125 1.00 95.06 356 GLN A N 1
ATOM 2635 C CA . GLN A 1 356 ? -28.003 -1.919 -18.154 1.00 95.06 356 GLN A CA 1
ATOM 2636 C C . GLN A 1 356 ? -28.544 -3.249 -18.685 1.00 95.06 356 GLN A C 1
ATOM 2638 O O . GLN A 1 356 ? -29.745 -3.319 -19.020 1.00 95.06 356 GLN A O 1
ATOM 2643 N N . ASP A 1 357 ? -27.727 -4.298 -18.739 1.00 96.62 357 ASP A N 1
ATOM 2644 C CA . ASP A 1 357 ? -28.171 -5.678 -18.890 1.00 96.62 357 ASP A CA 1
ATOM 2645 C C . ASP A 1 357 ? -27.742 -6.585 -17.713 1.00 96.62 357 ASP A C 1
ATOM 2647 O O . ASP A 1 357 ? -27.343 -6.091 -16.663 1.00 96.62 357 ASP A O 1
ATOM 2651 N N . VAL A 1 358 ? -28.103 -7.871 -17.770 1.00 97.50 358 VAL A N 1
ATOM 2652 C CA . VAL A 1 358 ? -27.774 -8.866 -16.734 1.00 97.50 358 VAL A CA 1
ATOM 2653 C C . VAL A 1 358 ? -27.293 -10.122 -17.437 1.00 97.50 358 VAL A C 1
ATOM 2655 O O . VAL A 1 358 ? -28.103 -10.962 -17.866 1.00 97.50 358 VAL A O 1
ATOM 2658 N N . ASP A 1 359 ? -25.983 -10.263 -17.574 1.00 96.88 359 ASP A N 1
ATOM 2659 C CA . ASP A 1 359 ? -25.371 -11.307 -18.375 1.00 96.88 359 ASP A CA 1
ATOM 2660 C C . ASP A 1 359 ? -24.117 -11.935 -17.726 1.00 96.88 359 ASP A C 1
ATOM 2662 O O . ASP A 1 359 ? -23.951 -11.980 -16.502 1.00 96.88 359 ASP A O 1
ATOM 2666 N N . GLY A 1 360 ? -23.291 -12.601 -18.539 1.00 95.94 360 GLY A N 1
ATOM 2667 C CA . GLY A 1 360 ? -22.086 -13.273 -18.060 1.00 95.94 360 GLY A CA 1
ATOM 2668 C C . GLY A 1 360 ? -20.970 -12.327 -17.600 1.00 95.94 360 GLY A C 1
ATOM 2669 O O . GLY A 1 360 ? -20.111 -12.773 -16.836 1.00 95.94 360 GLY A O 1
ATOM 2670 N N . ALA A 1 361 ? -20.955 -11.073 -18.053 1.00 90.75 361 ALA A N 1
ATOM 2671 C CA . ALA A 1 361 ? -20.038 -10.036 -17.596 1.00 90.75 361 ALA A CA 1
ATOM 2672 C C . ALA A 1 361 ? -20.329 -9.679 -16.134 1.00 90.75 361 ALA A C 1
ATOM 2674 O O . ALA A 1 361 ? -19.410 -9.721 -15.311 1.00 90.75 361 ALA A O 1
ATOM 2675 N N . ASP A 1 362 ? -21.601 -9.505 -15.772 1.00 93.50 362 ASP A N 1
ATOM 2676 C CA . ASP A 1 362 ? -21.990 -9.256 -14.381 1.00 93.50 362 ASP A CA 1
ATOM 2677 C C . ASP A 1 362 ? -21.675 -10.432 -13.469 1.00 93.50 362 ASP A C 1
ATOM 2679 O O . ASP A 1 362 ? -21.154 -10.276 -12.362 1.00 93.50 362 ASP A O 1
ATOM 2683 N N . PHE A 1 363 ? -21.939 -11.645 -13.959 1.00 94.56 363 PHE A N 1
ATOM 2684 C CA . PHE A 1 363 ? -21.604 -12.856 -13.222 1.00 94.56 363 PHE A CA 1
ATOM 2685 C C . PHE A 1 363 ? -20.106 -12.947 -12.944 1.00 94.56 363 PHE A C 1
ATOM 2687 O O . PHE A 1 363 ? -19.706 -13.395 -11.871 1.00 94.56 363 PHE A O 1
ATOM 2694 N N . LEU A 1 364 ? -19.265 -12.516 -13.889 1.00 89.06 364 LEU A N 1
ATOM 2695 C CA . LEU A 1 364 ? -17.821 -12.488 -13.694 1.00 89.06 364 LEU A CA 1
ATOM 2696 C C . LEU A 1 364 ? -17.422 -11.477 -12.609 1.00 89.06 364 LEU A C 1
ATOM 2698 O O . LEU A 1 364 ? -16.544 -11.791 -11.805 1.00 89.06 364 LEU A O 1
ATOM 2702 N N . VAL A 1 365 ? -18.073 -10.311 -12.549 1.00 83.88 365 VAL A N 1
ATOM 2703 C CA . VAL A 1 365 ? -17.860 -9.323 -11.475 1.00 83.88 365 VAL A CA 1
ATOM 2704 C C . VAL A 1 365 ? -18.263 -9.904 -10.118 1.00 83.88 365 VAL A C 1
ATOM 2706 O O . VAL A 1 365 ? -17.464 -9.862 -9.181 1.00 83.88 365 VAL A O 1
ATOM 2709 N N . TRP A 1 366 ? -19.437 -10.537 -10.020 1.00 91.00 366 TRP A N 1
ATOM 2710 C CA . TRP A 1 366 ? -19.859 -11.246 -8.806 1.00 91.00 366 TRP A CA 1
ATOM 2711 C C . TRP A 1 366 ? -18.847 -12.329 -8.403 1.00 91.00 366 TRP A C 1
ATOM 2713 O O . TRP A 1 366 ? -18.411 -12.377 -7.257 1.00 91.00 366 TRP A O 1
ATOM 2723 N N . GLN A 1 367 ? -18.386 -13.158 -9.347 1.00 88.19 367 GLN A N 1
ATOM 2724 C CA . GLN A 1 367 ? -17.402 -14.212 -9.070 1.00 88.19 367 GLN A CA 1
ATOM 2725 C C . GLN A 1 367 ? -16.077 -13.665 -8.531 1.00 88.19 367 GLN A C 1
ATOM 2727 O O . GLN A 1 367 ? -15.438 -14.320 -7.708 1.00 88.19 367 GLN A O 1
ATOM 2732 N N . GLN A 1 368 ? -15.647 -12.499 -9.017 1.00 81.69 368 GLN A N 1
ATOM 2733 C CA . GLN A 1 368 ? -14.429 -11.837 -8.550 1.00 81.69 368 GLN A CA 1
ATOM 2734 C C . GLN A 1 368 ? -14.587 -11.254 -7.145 1.00 81.69 368 GLN A C 1
ATOM 2736 O O . GLN A 1 368 ? -13.604 -11.189 -6.412 1.00 81.69 368 GLN A O 1
ATOM 2741 N N . GLN A 1 369 ? -15.802 -10.844 -6.776 1.00 80.56 369 GLN A N 1
ATOM 2742 C CA . GLN A 1 369 ? -16.092 -10.211 -5.491 1.00 80.56 369 GLN A CA 1
ATOM 2743 C C . GLN A 1 369 ? -16.640 -11.182 -4.440 1.00 80.56 369 GLN A C 1
ATOM 2745 O O . GLN A 1 369 ? -16.685 -10.817 -3.272 1.00 80.56 369 GLN A O 1
ATOM 2750 N N . PHE A 1 370 ? -17.002 -12.412 -4.823 1.00 84.06 370 PHE A N 1
ATOM 2751 C CA . PHE A 1 370 ? -17.572 -13.419 -3.931 1.00 84.06 370 PHE A CA 1
ATOM 2752 C C . PHE A 1 370 ? -16.679 -13.691 -2.716 1.00 84.06 370 PHE A C 1
ATOM 2754 O O . PHE A 1 370 ? -15.623 -14.328 -2.803 1.00 84.06 370 PHE A O 1
ATOM 2761 N N . THR A 1 371 ? -17.153 -13.269 -1.550 1.00 70.50 371 THR A N 1
ATOM 2762 C CA . THR A 1 371 ? -16.546 -13.571 -0.262 1.00 70.50 371 THR A CA 1
ATOM 2763 C C . THR A 1 371 ? -17.289 -14.744 0.349 1.00 70.50 371 THR A C 1
ATOM 2765 O O . THR A 1 371 ? -18.354 -14.586 0.938 1.00 70.50 371 THR A O 1
ATOM 2768 N N . ALA A 1 372 ? -16.733 -15.952 0.235 1.00 57.75 372 ALA A N 1
ATOM 2769 C CA . ALA A 1 372 ? -17.291 -17.091 0.954 1.00 57.75 372 ALA A CA 1
ATOM 2770 C C . ALA A 1 372 ? -17.319 -16.760 2.454 1.00 57.75 372 ALA A C 1
ATOM 2772 O O . ALA A 1 372 ? -16.256 -16.568 3.053 1.00 57.75 372 ALA A O 1
ATOM 2773 N N . ALA A 1 373 ? -18.510 -16.719 3.063 1.00 49.88 373 ALA A N 1
ATOM 2774 C CA . ALA A 1 373 ? -18.643 -16.652 4.513 1.00 49.88 373 ALA A CA 1
ATOM 2775 C C . ALA A 1 373 ? -17.686 -17.684 5.122 1.00 49.88 373 ALA A C 1
ATOM 2777 O O . ALA A 1 373 ? -17.733 -18.863 4.753 1.00 49.88 373 ALA A O 1
ATOM 2778 N N . ALA A 1 374 ? -16.766 -17.231 5.984 1.00 43.38 374 ALA A N 1
ATOM 2779 C CA . ALA A 1 374 ? -15.739 -18.083 6.563 1.00 43.38 374 ALA A CA 1
ATOM 2780 C C . ALA A 1 374 ? -16.419 -19.301 7.193 1.00 43.38 374 ALA A C 1
ATOM 2782 O O . ALA A 1 374 ? -17.054 -19.202 8.244 1.00 43.38 374 ALA A O 1
ATOM 2783 N N . ALA A 1 375 ? -16.323 -20.453 6.525 1.00 38.59 375 ALA A N 1
ATOM 2784 C CA . ALA A 1 375 ? -16.836 -21.698 7.054 1.00 38.59 375 ALA A CA 1
ATOM 2785 C C . ALA A 1 375 ? -16.092 -21.934 8.368 1.00 38.59 375 ALA A C 1
ATOM 2787 O O . ALA A 1 375 ? -14.889 -22.205 8.363 1.00 38.59 375 ALA A O 1
ATOM 2788 N N . GLY A 1 376 ? -16.795 -21.740 9.490 1.00 35.25 376 GLY A N 1
ATOM 2789 C CA . GLY A 1 376 ? -16.231 -21.891 10.824 1.00 35.25 376 GLY A CA 1
ATOM 2790 C C . GLY A 1 376 ? -15.428 -23.182 10.888 1.00 35.25 376 GLY A C 1
ATOM 2791 O O . GLY A 1 376 ? -15.904 -24.206 10.396 1.00 35.25 376 GLY A O 1
ATOM 2792 N N . ALA A 1 377 ? -14.204 -23.086 11.422 1.00 37.69 377 ALA A N 1
ATOM 2793 C CA . ALA A 1 377 ? -13.203 -24.148 11.444 1.00 37.69 377 ALA A CA 1
ATOM 2794 C C . ALA A 1 377 ? -13.865 -25.524 11.551 1.00 37.69 377 ALA A C 1
ATOM 2796 O O . ALA A 1 377 ? -14.381 -25.891 12.609 1.00 37.69 377 ALA A O 1
ATOM 2797 N N . VAL A 1 378 ? -13.893 -26.261 10.437 1.00 49.31 378 VAL A N 1
ATOM 2798 C CA . VAL A 1 378 ? -14.375 -27.639 10.429 1.00 49.31 378 VAL A CA 1
ATOM 2799 C C . VAL A 1 378 ? -13.467 -28.380 11.404 1.00 49.31 378 VAL A C 1
ATOM 2801 O O . VAL A 1 378 ? -12.264 -28.448 11.142 1.00 49.31 378 VAL A O 1
ATOM 2804 N N . PRO A 1 379 ? -13.979 -28.897 12.538 1.00 49.25 379 PRO A N 1
ATOM 2805 C CA . PRO A 1 379 ? -13.142 -29.627 13.471 1.00 49.25 379 PRO A CA 1
ATOM 2806 C C . PRO A 1 379 ? -12.500 -30.767 12.696 1.00 49.25 379 PRO A C 1
ATOM 2808 O O . PRO A 1 379 ? -13.222 -31.582 12.112 1.00 49.25 379 PRO A O 1
ATOM 2811 N N . GLU A 1 380 ? -11.166 -30.798 12.641 1.00 56.53 380 GLU A N 1
ATOM 2812 C CA . GLU A 1 380 ? -10.472 -31.845 11.905 1.00 56.53 380 GLU A CA 1
ATOM 2813 C C . GLU A 1 380 ? -11.020 -33.204 12.368 1.00 56.53 380 GLU A C 1
ATOM 2815 O O . GLU A 1 380 ? -11.075 -33.470 13.584 1.00 56.53 380 GLU A O 1
ATOM 2820 N N . PRO A 1 381 ? -11.482 -34.068 11.441 1.00 56.03 381 PRO A N 1
ATOM 2821 C CA . PRO A 1 381 ? -11.935 -35.394 11.814 1.00 56.03 381 PRO A CA 1
ATOM 2822 C C . PRO A 1 381 ? -10.762 -36.057 12.513 1.00 56.03 381 PRO A C 1
ATOM 2824 O O . PRO A 1 381 ? -9.680 -36.169 11.946 1.00 56.03 381 PRO A O 1
ATOM 2827 N N . HIS A 1 382 ? -10.961 -36.414 13.780 1.00 61.25 382 HIS A N 1
ATOM 2828 C CA . HIS A 1 382 ? -9.885 -36.783 14.683 1.00 61.25 382 HIS A CA 1
ATOM 2829 C C . HIS A 1 382 ? -9.122 -37.961 14.071 1.00 61.25 382 HIS A C 1
ATOM 2831 O O . HIS A 1 382 ? -9.563 -39.109 14.157 1.00 61.25 382 HIS A O 1
ATOM 2837 N N . VAL A 1 383 ? -7.982 -37.680 13.434 1.00 64.38 383 VAL A N 1
ATOM 2838 C CA . VAL A 1 383 ? -7.187 -38.661 12.677 1.00 64.38 383 VAL A CA 1
ATOM 2839 C C . VAL A 1 383 ? -6.781 -39.827 13.588 1.00 64.38 383 VAL A C 1
ATOM 2841 O O . VAL A 1 383 ? -6.684 -40.975 13.154 1.00 64.38 383 VAL A O 1
ATOM 2844 N N . PHE A 1 384 ? -6.686 -39.564 14.895 1.00 57.38 384 PHE A N 1
ATOM 2845 C CA . PHE A 1 384 ? -6.506 -40.563 15.945 1.00 57.38 384 PHE A CA 1
ATOM 2846 C C . PHE A 1 384 ? -7.581 -41.662 15.976 1.00 57.38 384 PHE A C 1
ATOM 2848 O O . PHE A 1 384 ? -7.246 -42.817 16.233 1.00 57.38 384 PHE A O 1
ATOM 2855 N N . VAL A 1 385 ? -8.848 -41.358 15.681 1.00 64.50 385 VAL A N 1
ATOM 2856 C CA . VAL A 1 385 ? -9.929 -42.360 15.667 1.00 64.50 385 VAL A CA 1
ATOM 2857 C C . VAL A 1 385 ? -9.805 -43.275 14.444 1.00 64.50 385 VAL A C 1
ATOM 2859 O O . VAL A 1 385 ? -9.949 -44.491 14.570 1.00 64.50 385 VAL A O 1
ATOM 2862 N N . LEU A 1 386 ? -9.440 -42.726 13.280 1.00 57.25 386 LEU A N 1
ATOM 2863 C CA . LEU A 1 386 ? -9.237 -43.513 12.057 1.00 57.25 386 LEU A CA 1
ATOM 2864 C C . LEU A 1 386 ? -8.007 -44.430 12.152 1.00 57.25 386 LEU A C 1
ATOM 2866 O O . LEU A 1 386 ? -8.062 -45.585 11.725 1.00 57.25 386 LEU A O 1
ATOM 2870 N N . VAL A 1 387 ? -6.927 -43.964 12.784 1.00 66.38 387 VAL A N 1
ATOM 2871 C CA . VAL A 1 387 ? -5.722 -44.777 13.011 1.00 66.38 387 VAL A CA 1
ATOM 2872 C C . VAL A 1 387 ? -5.986 -45.900 14.025 1.00 66.38 387 VAL A C 1
ATOM 2874 O O . VAL A 1 387 ? -5.549 -47.032 13.810 1.00 66.38 387 VAL A O 1
ATOM 2877 N N . LEU A 1 388 ? -6.767 -45.658 15.085 1.00 58.16 388 LEU A N 1
ATOM 2878 C CA . LEU A 1 388 ? -7.118 -46.699 16.064 1.00 58.16 388 LEU A CA 1
ATOM 2879 C C . LEU A 1 388 ? -8.024 -47.797 15.477 1.00 58.16 388 LEU A C 1
ATOM 2881 O O . LEU A 1 388 ? -7.843 -48.974 15.802 1.00 58.16 388 LEU A O 1
ATOM 2885 N N . CYS A 1 389 ? -8.937 -47.456 14.562 1.00 60.97 389 CYS A N 1
ATOM 2886 C CA . CYS A 1 389 ? -9.742 -48.450 13.844 1.00 60.97 389 CYS A CA 1
ATOM 2887 C C . CYS A 1 389 ? -8.899 -49.319 12.892 1.00 60.97 389 CYS A C 1
ATOM 2889 O O . CYS A 1 389 ? -9.160 -50.518 12.771 1.00 60.97 389 CYS A O 1
ATOM 2891 N N . ALA A 1 390 ? -7.856 -48.759 12.270 1.00 58.97 390 ALA A N 1
ATOM 2892 C CA . ALA A 1 390 ? -6.970 -49.508 11.376 1.00 58.97 390 ALA A CA 1
ATOM 2893 C C . ALA A 1 390 ? -6.109 -50.554 12.116 1.00 58.97 390 ALA A C 1
ATOM 2895 O O . ALA A 1 390 ? -5.853 -51.635 11.581 1.00 58.97 390 ALA A O 1
ATOM 2896 N N . PHE A 1 391 ? -5.717 -50.296 13.369 1.00 56.09 391 PHE A N 1
ATOM 2897 C CA . PHE A 1 391 ? -4.930 -51.252 14.163 1.00 56.09 391 PHE A CA 1
ATOM 2898 C C . PHE A 1 391 ? -5.759 -52.375 14.805 1.00 56.09 391 PHE A C 1
ATOM 2900 O O . PHE A 1 391 ? -5.220 -53.454 15.064 1.00 56.09 391 PHE A O 1
ATOM 2907 N N . ALA A 1 392 ? -7.065 -52.182 15.014 1.00 57.75 392 ALA A N 1
ATOM 2908 C CA . ALA A 1 392 ? -7.946 -53.227 15.546 1.00 57.75 392 ALA A CA 1
ATOM 2909 C C . ALA A 1 392 ? -8.267 -54.338 14.522 1.00 57.75 392 ALA A C 1
ATOM 2911 O O . ALA A 1 392 ? -8.655 -55.440 14.911 1.00 57.75 392 ALA A O 1
ATOM 2912 N N . ALA A 1 393 ? -8.084 -54.073 13.224 1.00 55.75 393 ALA A N 1
ATOM 2913 C CA . ALA A 1 393 ? -8.496 -54.967 12.141 1.00 55.75 393 ALA A CA 1
ATOM 2914 C C . ALA A 1 393 ? -7.389 -55.889 11.595 1.00 55.75 393 ALA A C 1
ATOM 2916 O O . ALA A 1 393 ? -7.644 -56.627 10.646 1.00 55.75 393 ALA A O 1
ATOM 2917 N N . SER A 1 394 ? -6.174 -55.893 12.159 1.00 50.22 394 SER A N 1
ATOM 2918 C CA . SER A 1 394 ? -5.089 -56.744 11.646 1.00 50.22 394 SER A CA 1
ATOM 2919 C C . SER A 1 394 ? -5.109 -58.142 12.297 1.00 50.22 394 SER A C 1
ATOM 2921 O O . SER A 1 394 ? -4.804 -58.270 13.490 1.00 50.22 394 SER A O 1
ATOM 2923 N N . PRO A 1 395 ? -5.476 -59.223 11.576 1.00 54.59 395 PRO A N 1
ATOM 2924 C CA . PRO A 1 395 ? -5.490 -60.565 12.141 1.00 54.59 395 PRO A CA 1
ATOM 2925 C C . PRO A 1 395 ? -4.060 -61.053 12.397 1.00 54.59 395 PRO A C 1
ATOM 2927 O O . PRO A 1 395 ? -3.240 -61.172 11.488 1.00 54.59 395 PRO A O 1
ATOM 2930 N N . ARG A 1 396 ? -3.771 -61.391 13.658 1.00 55.56 396 ARG A N 1
ATOM 2931 C CA . ARG A 1 396 ? -2.529 -62.053 14.080 1.00 55.56 396 ARG A CA 1
ATOM 2932 C C . ARG A 1 396 ? -2.342 -63.352 13.290 1.00 55.56 396 ARG A C 1
ATOM 2934 O O . ARG A 1 396 ? -3.009 -64.350 13.563 1.00 55.56 396 ARG A O 1
ATOM 2941 N N . THR A 1 397 ? -1.407 -63.373 12.344 1.00 51.22 397 THR A N 1
ATOM 2942 C CA . THR A 1 397 ? -0.942 -64.609 11.709 1.00 51.22 397 THR A CA 1
ATOM 2943 C C . THR A 1 397 ? -0.288 -65.493 12.767 1.00 51.22 397 THR A C 1
ATOM 2945 O O . THR A 1 397 ? 0.817 -65.225 13.237 1.00 51.22 397 THR A O 1
ATOM 2948 N N . ALA A 1 398 ? -1.010 -66.535 13.177 1.00 50.16 398 ALA A N 1
ATOM 2949 C CA . ALA A 1 398 ? -0.550 -67.534 14.125 1.00 50.16 398 ALA A CA 1
ATOM 2950 C C . ALA A 1 398 ? 0.699 -68.256 13.593 1.00 50.16 398 ALA A C 1
ATOM 2952 O O . ALA A 1 398 ? 0.697 -68.835 12.505 1.00 50.16 398 ALA A O 1
ATOM 2953 N N . ALA A 1 399 ? 1.758 -68.243 14.400 1.00 52.25 399 ALA A N 1
ATOM 2954 C CA . ALA A 1 399 ? 2.977 -69.003 14.181 1.00 52.25 399 ALA A CA 1
ATOM 2955 C C . ALA A 1 399 ? 2.658 -70.504 14.070 1.00 52.25 399 ALA A C 1
ATOM 2957 O O . ALA A 1 399 ? 2.288 -71.159 15.046 1.00 52.25 399 ALA A O 1
ATOM 2958 N N . ARG A 1 400 ? 2.811 -71.074 12.871 1.00 49.34 400 ARG A N 1
ATOM 2959 C CA . ARG A 1 400 ? 2.661 -72.516 12.654 1.00 49.34 400 ARG A CA 1
ATOM 2960 C C . ARG A 1 400 ? 3.978 -73.215 12.992 1.00 49.34 400 ARG A C 1
ATOM 2962 O O . ARG A 1 400 ? 4.874 -73.325 12.160 1.00 49.34 400 ARG A O 1
ATOM 2969 N N . ALA A 1 401 ? 4.080 -73.684 14.235 1.00 49.41 401 ALA A N 1
ATOM 2970 C CA . ALA A 1 401 ? 5.163 -74.537 14.712 1.00 49.41 401 ALA A CA 1
ATOM 2971 C C . ALA A 1 401 ? 5.290 -75.808 13.848 1.00 49.41 401 ALA A C 1
ATOM 2973 O O . ALA A 1 401 ? 4.331 -76.560 13.653 1.00 49.41 401 ALA A O 1
ATOM 2974 N N . ARG A 1 402 ? 6.492 -76.051 13.320 1.00 48.69 402 ARG A N 1
ATOM 2975 C CA . ARG A 1 402 ? 6.823 -77.202 12.472 1.00 48.69 402 ARG A CA 1
ATOM 2976 C C . ARG A 1 402 ? 7.097 -78.413 13.375 1.00 48.69 402 ARG A C 1
ATOM 2978 O O . ARG A 1 402 ? 8.147 -78.501 14.002 1.00 48.69 402 ARG A O 1
ATOM 2985 N N . ARG A 1 403 ? 6.124 -79.323 13.486 1.00 48.66 403 ARG A N 1
ATOM 2986 C CA . ARG A 1 403 ? 6.220 -80.558 14.283 1.00 48.66 403 ARG A CA 1
ATOM 2987 C C . ARG A 1 403 ? 7.003 -81.629 13.510 1.00 48.66 403 ARG A C 1
ATOM 2989 O O . ARG A 1 403 ? 6.695 -81.900 12.351 1.00 48.66 403 ARG A O 1
ATOM 2996 N N . ALA A 1 404 ? 8.004 -82.214 14.167 1.00 51.22 404 ALA A N 1
ATOM 2997 C CA . ALA A 1 404 ? 8.804 -83.337 13.687 1.00 51.22 404 ALA A CA 1
ATOM 2998 C C . ALA A 1 404 ? 7.940 -84.575 13.387 1.00 51.22 404 ALA A C 1
ATOM 3000 O O . ALA A 1 404 ? 6.972 -84.848 14.100 1.00 51.22 404 ALA A O 1
ATOM 3001 N N . ARG A 1 405 ? 8.314 -85.335 12.350 1.00 52.44 405 ARG A N 1
ATOM 3002 C CA . ARG A 1 405 ? 7.713 -86.631 12.016 1.00 52.44 405 ARG A CA 1
ATOM 3003 C C . ARG A 1 405 ? 8.812 -87.691 11.974 1.00 52.44 405 ARG A C 1
ATOM 3005 O O . ARG A 1 405 ? 9.590 -87.748 11.029 1.00 52.44 405 ARG A O 1
ATOM 3012 N N . THR A 1 406 ? 8.872 -88.483 13.035 1.00 56.41 406 THR A N 1
ATOM 3013 C CA . THR A 1 406 ? 9.442 -89.830 13.059 1.00 56.41 406 THR A CA 1
ATOM 3014 C C . THR A 1 406 ? 8.444 -90.801 12.427 1.00 56.41 406 THR A C 1
ATOM 3016 O O . THR A 1 406 ? 7.234 -90.656 12.608 1.00 56.41 406 THR A O 1
ATOM 3019 N N . THR A 1 407 ? 8.951 -91.792 11.700 1.00 50.88 407 THR A N 1
ATOM 3020 C CA . THR A 1 407 ? 8.238 -93.010 11.274 1.00 50.88 407 THR A CA 1
ATOM 3021 C C . THR A 1 407 ? 9.258 -94.158 11.184 1.00 50.88 407 THR A C 1
ATOM 3023 O O . THR A 1 407 ? 10.453 -93.858 11.150 1.00 50.88 407 THR A O 1
ATOM 3026 N N . PRO A 1 408 ? 8.786 -95.416 11.246 1.00 57.28 408 PRO A N 1
ATOM 3027 C CA . PRO A 1 408 ? 9.282 -96.463 12.146 1.00 57.28 408 PRO A CA 1
ATOM 3028 C C . PRO A 1 408 ? 10.526 -97.216 11.681 1.00 57.28 408 PRO A C 1
ATOM 3030 O O . PRO A 1 408 ? 10.794 -97.231 10.458 1.00 57.28 408 PRO A O 1
#

Foldseek 3Di:
DPDQADPDDFWWKKFFAAPDDDALFRDDDLFGTRFIWIDASQWTKFAAQFPPDPPLPDPQDAFFWFQQPVVRDTFGHHGAFTIDIRDGSRSVQFPGRDPPDDTDGTPDMDIQTDDNLLSVQLVVVSVVLNVAGADNHPDQQPQALVNCQQPVSHHRRVNSQQNSQLSSCQLNSCRLARPLRPHGPDDPQSSVLSSVDVVRSVLRPDPLQQWWKKKKKKPPKWKWKAAPVRAIATADPVPGGGDRAPQKDWSGHDNGMIMIMHGLGFFFKMKMKIAACFAFMWMFMATSNRDTQDIDTGGHHGRRMDMDMGGDDHDAQLLNLVSPGAQEVVSVVLLVVQEAQADADDSNNQRSVVRRHRYVVSVVSSVVRHDDDPPPPPPPPPVVVVVVVVVVPDDPPDDDDDDDDDDD

Sequence (408 aa):
MAAMPPAGHAASLLFRESAGYLDFIGAGTLPGWDHVGLEVDGWVWESHPGYDYPGAIFQGILPHFAWDPDEAQHVSVPFESGVQRHHTAGSFRWNSHSRTVSPTPPGGFAAAPIDPVLAANMEFEILLESGSGYPSVSNPFNFTSAQQKGAGGQFTCVGLIEYAAEAAGLNCGEGFVPNALEVVPLTPQLMHWAASNPAVGQLACVPQNIKRWLSGFFDPVDFVLTDPLGRRVGYSAATGHLAEIPEMLYTGDSAETESLVILQPLSGAYHIELTGLGDNATVDIRDGMGNSVFTFDGFLATGQTVASQFTLVTAPLAGDFQEDGDVDADDLAAWGAAFGLAGAASHAQGDADGDQDVDGADFLVWQQQFTAAAAGAVPEPHVFVLVLCAFAASPRTAARARRARTTP

Secondary structure (DSSP, 8-state):
-PPPPPS-PPPEEEEEE-SS---SSSS---SS--EEEEEETTEEEEEE-----TT-SSTTSS-EEEEETTTTEEEEE----EEEEEE-HHHHH-----SSSPPPPPSEEEEEE--HHHHHHHHHHHHHTTT-B----S-GGG--HHHHBTTTSBB-HHHHHHHHHHHTTGGGGT-SS-TTT-PSSP-HHHHHHHHH-HHHHHHTTS-TTT--EEEEEEESEEEEEE-TTS-EEEEETTTEEEE-STTEEE--S-SS-EEEEEESPPSEEEEEEEEE-SEEEEEEEEETTS-EEEEEEEEE-TT-EEEEEEEE-PPPPTT-TT-SSS-SHHHHHHHHHHTT-BSS--GGGT--SSSSB-SHHHHHHHHHH---------PPP-HHHHHHHHHHT---------------

Radius of gyration: 28.09 Å; chains: 1; bounding box: 72×116×51 Å

pLDDT: mean 78.25, std 17.72, range [34.16, 98.0]